Protein AF-A0ABD0WAB3-F1 (afdb_monomer)

Solvent-accessible surface area (backbone atoms only — not comparable to full-atom values): 27263 Å² total; per-residue (Å²): 131,87,79,87,76,81,55,93,83,36,69,63,54,57,57,74,70,40,92,60,93,70,67,65,85,65,74,42,78,85,46,80,66,93,58,43,69,71,56,57,49,30,50,75,72,66,61,38,54,66,67,61,54,32,42,73,76,67,30,37,45,78,53,79,83,66,78,51,44,47,92,47,77,49,38,55,66,33,24,45,71,52,50,21,27,46,46,14,40,73,48,61,72,68,75,76,64,87,73,83,72,82,78,78,86,76,92,79,90,82,87,82,90,82,87,88,83,89,83,83,87,84,88,83,84,88,83,88,81,91,84,82,89,86,88,82,90,81,90,78,93,75,92,73,95,70,85,84,82,79,84,84,79,82,88,68,88,80,77,74,56,35,38,36,36,36,58,52,55,95,40,86,36,81,44,81,42,66,49,43,54,56,91,69,78,56,55,71,81,52,44,87,76,50,56,57,69,59,39,33,48,45,54,28,55,70,40,61,36,59,66,81,44,37,64,88,46,59,66,52,50,30,52,59,49,41,41,50,35,32,32,57,72,53,26,80,77,61,65,51,69,40,53,53,52,17,47,51,50,31,36,42,51,20,52,51,61,73,70,57,61,98,89,61,58,75,66,61,50,53,28,52,53,52,54,60,69,47,33,60,51,84,84,60,63,70,84,64,62,52,65,60,40,25,51,52,30,20,45,50,36,30,42,53,54,48,49,42,42,34,36,74,48,66,48,54,54,54,78,62,60,60,80,50,42,55,48,71,47,39,29,57,38,38,27,54,46,33,70,71,69,48,63,79,66,76,71,44,48,93,49,70,63,58,53,49,49,47,50,51,55,50,53,27,39,54,58,34,63,60,75,72,85,75,93,70,92,75,85,81,80,84,81,85,79,92,76,84,90,84,91,86,83,86,83,89,82,93,80,90,79,82,87,80,81,91,78,79,82,81,75,69,82,69,61,81,78,58,79,77,82,77,80,81,85,80,132

Radius of gyration: 30.46 Å; Cα contacts (8 Å, |Δi|>4): 385; chains: 1; bounding box: 114×68×81 Å

Structure (mmCIF, N/CA/C/O backbone):
data_AF-A0ABD0WAB3-F1
#
_entry.id   AF-A0ABD0WAB3-F1
#
loop_
_atom_site.group_PDB
_atom_site.id
_atom_site.type_symbol
_atom_site.label_atom_id
_atom_site.label_alt_id
_atom_site.label_comp_id
_atom_site.label_asym_id
_atom_site.label_entity_id
_atom_site.label_seq_id
_atom_site.pdbx_PDB_ins_code
_atom_site.Cartn_x
_atom_site.Cartn_y
_atom_site.Cartn_z
_atom_site.occupancy
_atom_site.B_iso_or_equiv
_atom_site.auth_seq_id
_atom_site.auth_comp_id
_atom_site.auth_asym_id
_atom_site.auth_atom_id
_atom_site.pdbx_PDB_model_num
ATOM 1 N N . MET A 1 1 ? 11.200 34.510 16.102 1.00 39.75 1 MET A N 1
ATOM 2 C CA . MET A 1 1 ? 10.426 33.269 16.322 1.00 39.75 1 MET A CA 1
ATOM 3 C C . MET A 1 1 ? 10.556 32.958 17.807 1.00 39.75 1 MET A C 1
ATOM 5 O O . MET A 1 1 ? 11.684 32.958 18.276 1.00 39.75 1 MET A O 1
ATOM 9 N N . LYS A 1 2 ? 9.464 32.863 18.579 1.00 40.75 2 LYS A N 1
ATOM 10 C CA . LYS A 1 2 ? 9.581 32.502 20.004 1.00 40.75 2 LYS A CA 1
ATOM 11 C C . LYS A 1 2 ? 9.895 31.010 20.064 1.00 40.75 2 LYS A C 1
ATOM 13 O O . LYS A 1 2 ? 9.087 30.220 19.585 1.00 40.75 2 LYS A O 1
ATOM 18 N N . GLU A 1 3 ? 11.070 30.654 20.567 1.00 47.28 3 GLU A N 1
ATOM 19 C CA . GLU A 1 3 ? 11.426 29.258 20.802 1.00 47.28 3 GLU A CA 1
ATOM 20 C C . GLU A 1 3 ? 10.430 28.627 21.774 1.00 47.28 3 GLU A C 1
ATOM 22 O O . GLU A 1 3 ? 10.011 29.234 22.762 1.00 47.28 3 GLU A O 1
ATOM 27 N N . TYR A 1 4 ? 10.010 27.407 21.457 1.00 51.66 4 TYR A N 1
ATOM 28 C CA . TYR A 1 4 ? 9.122 26.641 22.313 1.00 51.66 4 TYR A CA 1
ATOM 29 C C . TYR A 1 4 ? 9.923 26.134 23.517 1.00 51.66 4 TYR A C 1
ATOM 31 O O . TYR A 1 4 ? 10.813 25.299 23.371 1.00 51.66 4 TYR A O 1
ATOM 39 N N . HIS A 1 5 ? 9.630 26.650 24.710 1.00 53.34 5 HIS A N 1
ATOM 40 C CA . HIS A 1 5 ? 10.264 26.207 25.949 1.00 53.34 5 HIS A CA 1
ATOM 41 C C . HIS A 1 5 ? 9.345 25.232 26.686 1.00 53.34 5 HIS A C 1
ATOM 43 O O . HIS A 1 5 ? 8.260 25.595 27.142 1.00 53.34 5 HIS A O 1
ATOM 49 N N . LEU A 1 6 ? 9.786 23.978 26.806 1.00 51.62 6 LEU A N 1
ATOM 50 C CA . LEU A 1 6 ? 9.127 22.985 27.650 1.00 51.62 6 LEU A CA 1
ATOM 51 C C . LEU A 1 6 ? 9.297 23.393 29.118 1.00 51.62 6 LEU A C 1
ATOM 53 O O . LEU A 1 6 ? 10.415 23.543 29.604 1.00 51.62 6 LEU A O 1
ATOM 57 N N . THR A 1 7 ? 8.190 23.568 29.838 1.00 55.75 7 THR A N 1
ATOM 58 C CA . THR A 1 7 ? 8.234 23.872 31.271 1.00 55.75 7 THR A CA 1
ATOM 59 C C . THR A 1 7 ? 8.816 22.684 32.060 1.00 55.75 7 THR A C 1
ATOM 61 O O . THR A 1 7 ? 8.493 21.533 31.752 1.00 55.75 7 THR A O 1
ATOM 64 N N . PRO A 1 8 ? 9.627 22.915 33.114 1.00 55.00 8 PRO A N 1
ATOM 65 C CA . PRO A 1 8 ? 10.230 21.846 33.927 1.00 55.00 8 PRO A CA 1
ATOM 66 C C . PRO A 1 8 ? 9.215 20.902 34.595 1.00 55.00 8 PRO A C 1
ATOM 68 O O . PRO A 1 8 ? 9.549 19.779 34.950 1.00 55.00 8 PRO A O 1
ATOM 71 N N . MET A 1 9 ? 7.963 21.349 34.747 1.00 54.09 9 MET A N 1
ATOM 72 C CA . MET A 1 9 ? 6.846 20.572 35.303 1.00 54.09 9 MET A CA 1
ATOM 73 C C . MET A 1 9 ? 6.065 19.774 34.244 1.00 54.09 9 MET A C 1
ATOM 75 O O . MET A 1 9 ? 5.064 19.129 34.558 1.00 54.09 9 MET A O 1
ATOM 79 N N . SER A 1 10 ? 6.477 19.832 32.977 1.00 56.78 10 SER A N 1
ATOM 80 C CA . SER A 1 10 ? 5.820 19.097 31.903 1.00 56.78 10 SER A CA 1
ATOM 81 C C . SER A 1 10 ? 6.055 17.598 32.076 1.00 56.78 10 SER A C 1
ATOM 83 O O . SER A 1 10 ? 7.160 17.099 31.898 1.00 56.78 10 SER A O 1
ATOM 85 N N . ARG A 1 11 ? 4.993 16.838 32.364 1.00 54.28 11 ARG A N 1
ATOM 86 C CA . ARG A 1 11 ? 5.063 15.365 32.410 1.00 54.28 11 ARG A CA 1
ATOM 87 C C . ARG A 1 11 ? 5.548 14.764 31.082 1.00 54.28 11 ARG A C 1
ATOM 89 O O . ARG A 1 11 ? 6.125 13.681 31.085 1.00 54.28 11 ARG A O 1
ATOM 96 N N . LEU A 1 12 ? 5.351 15.480 29.967 1.00 53.72 12 LEU A N 1
ATOM 97 C CA . LEU A 1 12 ? 5.892 15.110 28.658 1.00 53.72 12 LEU A CA 1
ATOM 98 C C . LEU A 1 12 ? 7.419 15.233 28.631 1.00 53.72 12 LEU A C 1
ATOM 100 O O . LEU A 1 12 ? 8.073 14.322 28.139 1.00 53.72 12 LEU A O 1
ATOM 104 N N . SER A 1 13 ? 8.012 16.289 29.204 1.00 56.97 13 SER A N 1
ATOM 105 C CA . SER A 1 13 ? 9.478 16.409 29.237 1.00 56.97 13 SER A CA 1
ATOM 106 C C . SER A 1 13 ? 10.104 15.283 30.059 1.00 56.97 13 SER A C 1
ATOM 108 O O . SER A 1 13 ? 11.085 14.691 29.635 1.00 56.97 13 SER A O 1
ATOM 110 N N . THR A 1 14 ? 9.489 14.888 31.177 1.00 55.75 14 THR A N 1
ATOM 111 C CA . THR A 1 14 ? 9.966 13.747 31.977 1.00 55.75 14 THR A CA 1
ATOM 112 C C . THR A 1 14 ? 9.840 12.412 31.235 1.00 55.75 14 THR A C 1
ATOM 114 O O . THR A 1 14 ? 10.652 11.516 31.453 1.00 55.75 14 THR A O 1
ATOM 117 N N . TRP A 1 15 ? 8.832 12.277 30.367 1.00 56.91 15 TRP A N 1
ATOM 118 C CA . TRP A 1 15 ? 8.622 11.091 29.535 1.00 56.91 15 TRP A CA 1
ATOM 119 C C . TRP A 1 15 ? 9.673 10.972 28.422 1.00 56.91 15 TRP A C 1
ATOM 121 O O . TRP A 1 15 ? 10.232 9.897 28.241 1.00 56.91 15 TRP A O 1
ATOM 131 N N . PHE A 1 16 ? 9.994 12.071 27.729 1.00 58.94 16 PHE A N 1
ATOM 132 C CA . PHE A 1 16 ? 11.005 12.083 26.662 1.00 58.94 16 PHE A CA 1
ATOM 133 C C . PHE A 1 16 ? 12.454 12.108 27.186 1.00 58.94 16 PHE A C 1
ATOM 135 O O . PHE A 1 16 ? 13.345 11.581 26.527 1.00 58.94 16 PHE A O 1
ATOM 142 N N . SER A 1 17 ? 12.706 12.691 28.364 1.00 59.81 17 SER A N 1
ATOM 143 C CA . SER A 1 17 ? 14.061 12.816 28.933 1.00 59.81 17 SER A CA 1
ATOM 144 C C . SER A 1 17 ? 14.511 11.596 29.742 1.00 59.81 17 SER A C 1
ATOM 146 O O . SER A 1 17 ? 15.706 11.391 29.941 1.00 59.81 17 SER A O 1
ATOM 148 N N . GLY A 1 18 ? 13.578 10.782 30.242 1.00 53.41 18 GLY A N 1
ATOM 149 C CA . GLY A 1 18 ? 13.894 9.547 30.950 1.00 53.41 18 GLY A CA 1
ATOM 150 C C . GLY A 1 18 ? 13.865 8.374 29.984 1.00 53.41 18 GLY A C 1
ATOM 151 O O . GLY A 1 18 ? 12.805 7.790 29.804 1.00 53.41 18 GLY A O 1
ATOM 152 N N . GLY A 1 19 ? 15.006 8.002 29.394 1.00 45.22 19 GLY A N 1
ATOM 153 C CA . GLY A 1 19 ? 15.166 6.909 28.413 1.00 45.22 19 GLY A CA 1
ATOM 154 C C . GLY A 1 19 ? 14.763 5.490 28.865 1.00 45.22 19 GLY A C 1
ATOM 155 O O . GLY A 1 19 ? 15.193 4.505 28.277 1.00 45.22 19 GLY A O 1
ATOM 156 N N . SER A 1 20 ? 13.948 5.352 29.906 1.00 46.41 20 SER A N 1
ATOM 157 C CA . SER A 1 20 ? 13.238 4.129 30.251 1.00 46.41 20 SER A CA 1
ATOM 158 C C . SER A 1 20 ? 11.761 4.335 29.973 1.00 46.41 20 SER A C 1
ATOM 160 O O . SER A 1 20 ? 11.128 5.154 30.632 1.00 46.41 20 SER A O 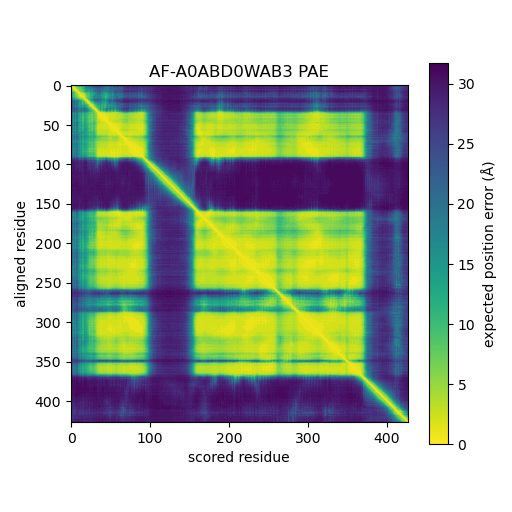1
ATOM 162 N N . SER A 1 21 ? 11.238 3.549 29.029 1.00 48.34 21 SER A N 1
ATOM 163 C CA . SER A 1 21 ? 9.826 3.209 28.816 1.00 48.34 21 SER A CA 1
ATOM 164 C C . SER A 1 21 ? 9.043 3.171 30.140 1.00 48.34 21 SER A C 1
ATOM 166 O O . SER A 1 21 ? 8.845 2.118 30.753 1.00 48.34 21 SER A O 1
ATOM 168 N N . ARG A 1 22 ? 8.598 4.334 30.619 1.00 51.31 22 ARG A N 1
ATOM 169 C CA . ARG A 1 22 ? 7.705 4.419 31.763 1.00 51.31 22 ARG A CA 1
ATOM 170 C C . ARG A 1 22 ? 6.330 4.122 31.226 1.00 51.31 22 ARG A C 1
ATOM 172 O O . ARG A 1 22 ? 5.796 4.853 30.395 1.00 51.31 22 ARG A O 1
ATOM 179 N N . SER A 1 23 ? 5.791 3.009 31.698 1.00 51.75 23 SER A N 1
ATOM 180 C CA . SER A 1 23 ? 4.410 2.658 31.466 1.00 51.75 23 SER A CA 1
ATOM 181 C C . SER A 1 23 ? 3.502 3.878 31.697 1.00 51.75 23 SER A C 1
ATOM 183 O O . SER A 1 23 ? 3.579 4.460 32.777 1.00 51.75 23 SER A O 1
ATOM 185 N N . PRO A 1 24 ? 2.616 4.267 30.759 1.00 53.22 24 PRO A N 1
ATOM 186 C CA . PRO A 1 24 ? 1.494 5.175 30.985 1.00 53.22 24 PRO A CA 1
ATOM 187 C C . PRO A 1 24 ? 0.574 4.805 32.154 1.00 53.22 24 PRO A C 1
ATOM 189 O O . PRO A 1 24 ? -0.344 5.577 32.438 1.00 53.22 24 PRO A O 1
ATOM 192 N N . ARG A 1 25 ? 0.817 3.700 32.882 1.00 47.75 25 ARG A N 1
ATOM 193 C CA . ARG A 1 25 ? 0.264 3.458 34.222 1.00 47.75 25 ARG A CA 1
ATOM 194 C C . ARG A 1 25 ? 0.645 4.615 35.154 1.00 47.75 25 ARG A C 1
ATOM 196 O O . ARG A 1 25 ? 1.705 4.625 35.767 1.00 47.75 25 ARG A O 1
ATOM 203 N N . GLY A 1 26 ? -0.239 5.607 35.223 1.00 50.16 26 GLY A N 1
ATOM 204 C CA . GLY A 1 26 ? -0.082 6.841 36.000 1.00 50.16 26 GLY A CA 1
ATOM 205 C C . GLY A 1 26 ? -0.301 8.126 35.194 1.00 50.16 26 GLY A C 1
ATOM 206 O O . GLY A 1 26 ? -0.570 9.169 35.780 1.00 50.16 26 GLY A O 1
ATOM 207 N N . LEU A 1 27 ? -0.255 8.071 33.858 1.00 51.38 27 LEU A N 1
ATOM 208 C CA . LEU A 1 27 ? -0.611 9.216 33.010 1.00 51.38 27 LEU A CA 1
ATOM 209 C C . LEU A 1 27 ? -2.133 9.432 32.991 1.00 51.38 27 LEU A C 1
ATOM 211 O O . LEU A 1 27 ? -2.588 10.570 32.949 1.00 51.38 27 LEU A O 1
ATOM 215 N N . TRP A 1 28 ? -2.907 8.345 33.091 1.00 51.22 28 TRP A N 1
ATOM 216 C CA . TRP A 1 28 ? -4.378 8.363 33.057 1.00 51.22 28 TRP A CA 1
ATOM 217 C C . TRP A 1 28 ? -5.035 8.138 34.425 1.00 51.22 28 TRP A C 1
ATOM 219 O O . TRP A 1 28 ? -6.257 8.095 34.515 1.00 51.22 28 TRP A O 1
ATOM 229 N N . SER A 1 29 ? -4.261 8.020 35.513 1.00 49.25 29 SER A N 1
ATOM 230 C CA . SER A 1 29 ? -4.835 7.868 36.863 1.00 49.25 29 SER A CA 1
ATOM 231 C C . SER A 1 29 ? -5.620 9.105 37.315 1.00 49.25 29 SER A C 1
ATOM 233 O O . SER A 1 29 ? -6.438 9.016 38.222 1.00 49.25 29 SER A O 1
ATOM 235 N N . THR A 1 30 ? -5.383 10.254 36.676 1.00 46.81 30 THR A N 1
ATOM 236 C CA . THR A 1 30 ? -6.074 11.525 36.938 1.00 46.81 30 THR A CA 1
ATOM 237 C C . THR A 1 30 ? -7.038 11.941 35.826 1.00 46.81 30 THR A C 1
ATOM 239 O O . THR A 1 30 ? -7.727 12.946 35.968 1.00 46.81 30 THR A O 1
ATOM 242 N N . THR A 1 31 ? -7.085 11.215 34.706 1.00 48.91 31 THR A N 1
ATOM 243 C CA . THR A 1 31 ? -7.930 11.558 33.553 1.00 48.91 31 THR A CA 1
ATOM 244 C C . THR A 1 31 ? -8.255 10.267 32.802 1.00 48.91 31 THR A C 1
ATOM 246 O O . THR A 1 31 ? -7.350 9.702 32.188 1.00 48.91 31 THR A O 1
ATOM 249 N N . PRO A 1 32 ? -9.491 9.742 32.867 1.00 54.12 32 PRO A N 1
ATOM 250 C CA . PRO A 1 32 ? -9.831 8.518 32.145 1.00 54.12 32 PRO A CA 1
ATOM 251 C C . PRO A 1 32 ? -9.597 8.714 30.632 1.00 54.12 32 PRO A C 1
ATOM 253 O O . PRO A 1 32 ? -10.238 9.573 30.032 1.00 54.12 32 PRO A O 1
ATOM 256 N N . CYS A 1 33 ? -8.671 7.945 30.021 1.00 56.41 33 CYS A N 1
ATOM 257 C CA . CYS A 1 33 ? -8.525 7.862 28.552 1.00 56.41 33 CYS A CA 1
ATOM 258 C C . CYS A 1 33 ? -9.867 7.290 28.048 1.00 56.41 33 CYS A C 1
ATOM 260 O O . CYS A 1 33 ? -10.210 6.174 28.444 1.00 56.41 33 CYS A O 1
ATOM 262 N N . PRO A 1 34 ? -10.653 8.000 27.216 1.00 70.00 34 PRO A N 1
ATOM 263 C CA . PRO A 1 34 ? -11.886 7.443 26.651 1.00 70.00 34 PRO A CA 1
ATOM 264 C C . PRO A 1 34 ? -11.604 6.325 25.630 1.00 70.00 34 PRO A C 1
ATOM 266 O O . PRO A 1 34 ? -12.530 5.686 25.132 1.00 70.00 34 PRO A O 1
ATOM 269 N N . LEU A 1 35 ? -10.328 6.094 25.306 1.00 80.50 35 LEU A N 1
ATOM 270 C CA . LEU A 1 35 ? -9.854 5.112 24.344 1.00 80.50 35 LEU A CA 1
ATOM 271 C C . LEU A 1 35 ? -9.344 3.839 25.051 1.00 80.50 35 LEU A C 1
ATOM 273 O O . LEU A 1 35 ? -8.857 3.917 26.181 1.00 80.50 35 LEU A O 1
ATOM 277 N N . PRO A 1 36 ? -9.414 2.663 24.397 1.00 85.88 36 PRO A N 1
ATOM 278 C CA . PRO A 1 36 ? -8.883 1.419 24.949 1.00 85.88 36 PRO A CA 1
ATOM 279 C C . PRO A 1 36 ? -7.392 1.518 25.290 1.00 85.88 36 PRO A C 1
ATOM 281 O O . PRO A 1 36 ? -6.618 2.104 24.532 1.00 85.88 36 PRO A O 1
ATOM 284 N N . GLU A 1 37 ? -6.974 0.873 26.385 1.00 84.25 37 GLU A N 1
ATOM 285 C CA . GLU A 1 37 ? -5.595 0.948 26.890 1.00 84.25 37 GLU A CA 1
ATOM 286 C C . GLU A 1 37 ? -4.562 0.620 25.800 1.00 84.25 37 GLU A C 1
ATOM 288 O O . GLU A 1 37 ? -3.629 1.393 25.588 1.00 84.25 37 GLU A O 1
ATOM 293 N N . TRP A 1 38 ? -4.761 -0.470 25.049 1.00 88.69 38 TRP A N 1
ATOM 294 C CA . TRP A 1 38 ? -3.846 -0.892 23.981 1.00 88.69 38 TRP A CA 1
ATOM 295 C C . TRP A 1 38 ? -3.633 0.189 22.907 1.00 88.69 38 TRP A C 1
ATOM 297 O O . TRP A 1 38 ? -2.536 0.308 22.364 1.00 88.69 38 TRP A O 1
ATOM 307 N N . LEU A 1 39 ? -4.664 0.987 22.618 1.00 87.62 39 LEU A N 1
ATOM 308 C CA . LEU A 1 39 ? -4.636 2.016 21.585 1.00 87.62 39 LEU A CA 1
ATOM 309 C C . LEU A 1 39 ? -3.889 3.257 22.079 1.00 87.62 39 LEU A C 1
ATOM 311 O O . LEU A 1 39 ? -3.031 3.785 21.371 1.00 87.62 39 LEU A O 1
ATOM 315 N N . CYS A 1 40 ? -4.150 3.679 23.320 1.00 84.38 40 CYS A N 1
ATOM 316 C CA . CYS A 1 40 ? -3.392 4.763 23.939 1.00 84.38 40 CYS A CA 1
ATOM 317 C C . CYS A 1 40 ? -1.891 4.347 24.079 1.00 84.38 40 CYS A C 1
ATOM 319 O O . CYS A 1 40 ? -1.004 5.171 23.864 1.00 84.38 40 CYS A O 1
ATOM 321 N N . TRP A 1 41 ? -1.573 3.067 24.345 1.00 84.00 41 TRP A N 1
ATOM 322 C CA . TRP A 1 41 ? -0.191 2.547 24.321 1.00 84.00 41 TRP A CA 1
ATOM 323 C C . TRP A 1 41 ? 0.458 2.594 22.937 1.00 84.00 41 TRP A C 1
ATOM 325 O O . TRP A 1 41 ? 1.586 3.068 22.819 1.00 84.00 41 TRP A O 1
ATOM 335 N N . ALA A 1 42 ? -0.243 2.124 21.902 1.00 87.81 42 ALA A N 1
ATOM 336 C CA . ALA A 1 42 ? 0.263 2.127 20.530 1.00 87.81 42 ALA A CA 1
ATOM 337 C C . ALA A 1 42 ? 0.520 3.553 20.012 1.00 87.81 42 ALA A C 1
ATOM 339 O O . ALA A 1 42 ? 1.491 3.785 19.295 1.00 87.81 42 ALA A O 1
ATOM 340 N N . ALA A 1 43 ? -0.311 4.521 20.414 1.00 85.19 43 ALA A N 1
ATOM 341 C CA . ALA A 1 43 ? -0.083 5.938 20.139 1.00 85.19 43 ALA A CA 1
ATOM 342 C C . ALA A 1 43 ? 1.206 6.450 20.797 1.00 85.19 43 ALA A C 1
ATOM 344 O O . ALA A 1 43 ? 2.043 7.061 20.137 1.00 85.19 43 ALA A O 1
ATOM 345 N N . LEU A 1 44 ? 1.375 6.189 22.097 1.00 82.00 44 LEU A N 1
ATOM 346 C CA . LEU A 1 44 ? 2.511 6.693 22.871 1.00 82.00 44 LEU A CA 1
ATOM 347 C C . LEU A 1 44 ? 3.844 6.064 22.454 1.00 82.00 44 LEU A C 1
ATOM 349 O O . LEU A 1 44 ? 4.873 6.723 22.540 1.00 82.00 44 LEU A O 1
ATOM 353 N N . SER A 1 45 ? 3.847 4.815 21.990 1.00 83.38 45 SER A N 1
ATOM 354 C CA . SER A 1 45 ? 5.058 4.160 21.484 1.00 83.38 45 SER A CA 1
ATOM 355 C C . SER A 1 45 ? 5.412 4.539 20.042 1.00 83.38 45 SER A C 1
ATOM 357 O O . SER A 1 45 ? 6.422 4.064 19.528 1.00 83.38 45 SER A O 1
ATOM 359 N N . GLY A 1 46 ? 4.593 5.356 19.369 1.00 84.62 46 GLY A N 1
ATOM 360 C CA . GLY A 1 46 ? 4.761 5.671 17.948 1.00 84.62 46 GLY A CA 1
ATOM 361 C C . GLY A 1 46 ? 4.432 4.505 17.008 1.00 84.62 46 GLY A C 1
ATOM 362 O O . GLY A 1 46 ? 4.744 4.573 15.824 1.00 84.62 46 GLY A O 1
ATOM 363 N N . ALA A 1 47 ? 3.791 3.444 17.510 1.00 86.44 47 ALA A N 1
ATOM 364 C CA . ALA A 1 47 ? 3.417 2.256 16.738 1.00 86.44 47 ALA A CA 1
ATOM 365 C C . ALA A 1 47 ? 2.080 2.403 15.982 1.00 86.44 47 ALA A C 1
ATOM 367 O O . ALA A 1 47 ? 1.616 1.451 15.353 1.00 86.44 47 ALA A O 1
ATOM 368 N N . MET A 1 48 ? 1.430 3.567 16.064 1.00 90.75 48 MET A N 1
ATOM 369 C CA . MET A 1 48 ? 0.136 3.831 15.439 1.00 90.75 48 MET A CA 1
ATOM 370 C C . MET A 1 48 ? 0.129 5.164 14.693 1.00 90.75 48 MET A C 1
ATOM 372 O O . MET A 1 48 ? 0.563 6.189 15.219 1.00 90.75 48 MET A O 1
ATOM 376 N N . ALA A 1 49 ? -0.420 5.158 13.478 1.00 91.56 49 ALA A N 1
ATOM 377 C CA . ALA A 1 49 ? -0.548 6.350 12.655 1.00 91.56 49 ALA A CA 1
ATOM 378 C C . ALA A 1 49 ? -1.420 7.434 13.325 1.00 91.56 49 ALA A C 1
ATOM 380 O O . ALA A 1 49 ? -2.523 7.120 13.791 1.00 91.56 49 ALA A O 1
ATOM 381 N N . PRO A 1 50 ? -1.011 8.720 13.268 1.00 90.06 50 PRO A N 1
ATOM 382 C CA . PRO A 1 50 ? -1.797 9.847 13.783 1.00 90.06 50 PRO A CA 1
ATOM 383 C C . PRO A 1 50 ? -3.230 9.910 13.239 1.00 90.06 50 PRO A C 1
ATOM 385 O O . PRO A 1 50 ? -4.145 10.251 13.982 1.00 90.06 50 PRO A O 1
ATOM 388 N N . LEU A 1 51 ? -3.438 9.459 11.991 1.00 93.19 51 LEU A N 1
ATOM 389 C CA . LEU A 1 51 ? -4.754 9.309 11.358 1.00 93.19 51 LEU A CA 1
ATOM 390 C C . LEU A 1 51 ? -5.779 8.639 12.289 1.00 93.19 51 LEU A C 1
ATOM 392 O O . LEU A 1 51 ? -6.936 9.047 12.325 1.00 93.19 51 LEU A O 1
ATOM 396 N N . VAL A 1 52 ? -5.377 7.601 13.031 1.00 92.19 52 VAL A N 1
ATOM 397 C CA . VAL A 1 52 ? -6.290 6.865 13.916 1.00 92.19 52 VAL A CA 1
ATOM 398 C C . VAL A 1 52 ? -6.828 7.770 15.025 1.00 92.19 52 VAL A C 1
ATOM 400 O O . VAL A 1 52 ? -8.031 7.778 15.282 1.00 92.19 52 VAL A O 1
ATOM 403 N N . LEU A 1 53 ? -5.954 8.562 15.647 1.00 89.75 53 LEU A N 1
ATOM 404 C CA . LEU A 1 53 ? -6.334 9.500 16.702 1.00 89.75 53 LEU A CA 1
ATOM 405 C C . LEU A 1 53 ? -7.144 10.670 16.141 1.00 89.75 53 LEU A C 1
ATOM 407 O O . LEU A 1 53 ? -8.150 11.050 16.733 1.00 89.75 53 LEU A O 1
ATOM 411 N N . ASP A 1 54 ? -6.762 11.189 14.974 1.00 91.00 54 ASP A N 1
ATOM 412 C CA . ASP A 1 54 ? -7.475 12.282 14.310 1.00 91.00 54 ASP A CA 1
ATOM 413 C C . ASP A 1 54 ? -8.935 11.908 13.998 1.00 91.00 54 ASP A C 1
ATOM 415 O O . ASP A 1 54 ? -9.856 12.706 14.195 1.00 91.00 54 ASP A O 1
ATOM 419 N N . VAL A 1 55 ? -9.174 10.663 13.575 1.00 92.38 55 VAL A N 1
ATOM 420 C CA . VAL A 1 55 ? -10.527 10.148 13.322 1.00 92.38 55 VAL A CA 1
ATOM 421 C C . VAL A 1 55 ? -11.310 9.958 14.618 1.00 92.38 55 VAL A C 1
ATOM 423 O O . VAL A 1 55 ? -12.477 10.348 14.670 1.00 92.38 55 VAL A O 1
ATOM 426 N N . LEU A 1 56 ? -10.700 9.354 15.642 1.00 88.94 56 LEU A N 1
ATOM 427 C CA . LEU A 1 56 ? -11.375 9.058 16.909 1.00 88.94 56 LEU A CA 1
ATOM 428 C C . LEU A 1 56 ? -11.754 10.329 17.678 1.00 88.94 56 LEU A C 1
ATOM 430 O O . LEU A 1 56 ? -12.868 10.408 18.192 1.00 88.94 56 LEU A O 1
ATOM 434 N N . GLU A 1 57 ? -10.851 11.308 17.725 1.00 86.06 57 GLU A N 1
ATOM 435 C CA . GLU A 1 57 ? -11.016 12.531 18.515 1.00 86.06 57 GLU A CA 1
ATOM 436 C C . GLU A 1 57 ? -11.737 13.628 17.726 1.00 86.06 57 GLU A C 1
ATOM 438 O O . GLU A 1 57 ? -12.724 14.204 18.180 1.00 86.06 57 GLU A O 1
ATOM 443 N N . HIS A 1 58 ? -11.271 13.910 16.508 1.00 87.81 58 HIS A N 1
ATOM 444 C CA . HIS A 1 58 ? -11.721 15.080 15.753 1.00 87.81 58 HIS A CA 1
ATOM 445 C C . HIS A 1 58 ? -12.710 14.736 14.642 1.00 87.81 58 HIS A C 1
ATOM 447 O O . HIS A 1 58 ? -13.339 15.643 14.092 1.00 87.81 58 HIS A O 1
ATOM 453 N N . ARG A 1 59 ? -12.816 13.453 14.264 1.00 91.44 59 ARG A N 1
ATOM 454 C CA . ARG A 1 59 ? -13.504 12.997 13.043 1.00 91.44 59 ARG A CA 1
ATOM 455 C C . ARG A 1 59 ? -13.079 13.815 11.822 1.00 91.44 59 ARG A C 1
ATOM 457 O O . ARG A 1 59 ? -13.897 14.133 10.960 1.00 91.44 59 ARG A O 1
ATOM 464 N N . ARG A 1 60 ? -11.797 14.182 11.768 1.00 93.44 60 ARG A N 1
ATOM 465 C CA . ARG A 1 60 ? -11.193 15.011 10.722 1.00 93.44 60 ARG A CA 1
ATOM 466 C C . ARG A 1 60 ? -9.907 14.369 10.255 1.00 93.44 60 ARG A C 1
ATOM 468 O O . ARG A 1 60 ? -9.153 13.876 11.075 1.00 93.44 60 ARG A O 1
ATOM 475 N N . VAL A 1 61 ? -9.645 14.398 8.957 1.00 95.75 61 VAL A N 1
ATOM 476 C CA . VAL A 1 61 ? -8.411 13.862 8.376 1.00 95.75 61 VAL A CA 1
ATOM 477 C C . VAL A 1 61 ? -7.879 14.829 7.336 1.00 95.75 61 VAL A C 1
ATOM 479 O O . VAL A 1 61 ? -8.622 15.262 6.459 1.00 95.75 61 VAL A O 1
ATOM 482 N N . MET A 1 62 ? -6.585 15.141 7.405 1.00 95.19 62 MET A N 1
ATOM 483 C CA . MET A 1 62 ? -5.890 15.884 6.358 1.00 95.19 62 MET A CA 1
ATOM 484 C C . MET A 1 62 ? -5.113 14.919 5.462 1.00 95.19 62 MET A C 1
ATOM 486 O O . MET A 1 62 ? -4.172 14.258 5.895 1.00 95.19 62 MET A O 1
ATOM 490 N N . LEU A 1 63 ? -5.520 14.840 4.199 1.00 95.56 63 LEU A N 1
ATOM 491 C CA . LEU A 1 63 ? -4.903 13.996 3.190 1.00 95.56 63 LEU A CA 1
ATOM 492 C C . LEU A 1 63 ? -3.805 14.792 2.487 1.00 95.56 63 LEU A C 1
ATOM 494 O O . LEU A 1 63 ? -4.069 15.610 1.607 1.00 95.56 63 LEU A O 1
ATOM 498 N N . LEU A 1 64 ? -2.558 14.573 2.912 1.00 91.31 64 LEU A N 1
ATOM 499 C CA . LEU A 1 64 ? -1.402 15.277 2.360 1.00 91.31 64 LEU A CA 1
ATOM 500 C C . LEU A 1 64 ? -1.211 14.908 0.877 1.00 91.31 64 LEU A C 1
ATOM 502 O O . LEU A 1 64 ? -1.038 13.717 0.571 1.00 91.31 64 LEU A O 1
ATOM 506 N N . PRO A 1 65 ? -1.225 15.896 -0.041 1.00 84.94 65 PRO A N 1
ATOM 507 C CA . PRO A 1 65 ? -0.946 15.664 -1.452 1.00 84.94 65 PRO A CA 1
ATOM 508 C C . PRO A 1 65 ? 0.430 15.033 -1.653 1.00 84.94 65 PRO A C 1
ATOM 510 O O . PRO A 1 65 ? 1.407 15.426 -1.016 1.00 84.94 65 PRO A O 1
ATOM 513 N N . GLN A 1 66 ? 0.502 14.061 -2.556 1.00 84.62 66 GLN A N 1
ATOM 514 C CA . GLN A 1 66 ? 1.762 13.430 -2.949 1.00 84.62 66 GLN A CA 1
ATOM 515 C C . GLN A 1 66 ? 2.376 14.173 -4.147 1.00 84.62 66 GLN A C 1
ATOM 517 O O . GLN A 1 66 ? 1.799 15.127 -4.670 1.00 84.62 66 GLN A O 1
ATOM 522 N N . VAL A 1 67 ? 3.544 13.732 -4.626 1.00 87.31 67 VAL A N 1
ATOM 523 C CA . VAL A 1 67 ? 4.087 14.214 -5.908 1.00 87.31 67 VAL A CA 1
ATOM 524 C C . VAL A 1 67 ? 3.232 13.646 -7.041 1.00 87.31 67 VAL A C 1
ATOM 526 O O . VAL A 1 67 ? 3.453 12.535 -7.516 1.00 87.31 67 VAL A O 1
ATOM 529 N N . GLU A 1 68 ? 2.214 14.400 -7.448 1.00 91.56 68 GLU A N 1
ATOM 530 C CA . GLU A 1 68 ? 1.154 13.915 -8.327 1.00 91.56 68 GLU A CA 1
ATOM 531 C C . GLU A 1 68 ? 0.685 14.962 -9.350 1.00 91.56 68 GLU A C 1
ATOM 533 O O . GLU A 1 68 ? 0.913 16.163 -9.207 1.00 91.56 68 GLU A O 1
ATOM 538 N N . ASN A 1 69 ? -0.011 14.516 -10.400 1.00 92.88 69 ASN A N 1
ATOM 539 C CA . ASN A 1 69 ? -0.605 15.419 -11.384 1.00 92.88 69 ASN A CA 1
ATOM 540 C C . ASN A 1 69 ? -1.889 16.059 -10.833 1.00 92.88 69 ASN A C 1
ATOM 542 O O . ASN A 1 69 ? -2.952 15.437 -10.833 1.00 92.88 69 ASN A O 1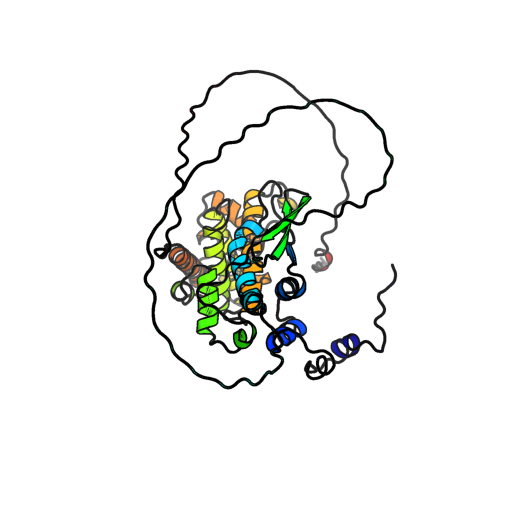
ATOM 546 N N . SER A 1 70 ? -1.811 17.332 -10.439 1.00 92.25 70 SER A N 1
ATOM 547 C CA . SER A 1 70 ? -2.944 18.072 -9.869 1.00 92.25 70 SER A CA 1
ATOM 548 C C . SER A 1 70 ? -4.134 18.247 -10.819 1.00 92.25 70 SER A C 1
ATOM 550 O O . SER A 1 70 ? -5.237 18.533 -10.365 1.00 92.25 70 SER A O 1
ATOM 552 N N . ARG A 1 71 ? -3.958 18.038 -12.131 1.00 93.44 71 ARG A N 1
ATOM 553 C CA . ARG A 1 71 ? -5.061 18.081 -13.111 1.00 93.44 71 ARG A CA 1
ATOM 554 C C . ARG A 1 71 ? -5.958 16.844 -13.057 1.00 93.44 71 ARG A C 1
ATOM 556 O O . ARG A 1 71 ? -7.042 16.861 -13.633 1.00 93.44 71 ARG A O 1
ATOM 563 N N . LEU A 1 72 ? -5.496 15.776 -12.414 1.00 94.00 72 LEU A N 1
ATOM 564 C CA . LEU A 1 72 ? -6.261 14.558 -12.179 1.00 94.00 72 LEU A CA 1
ATOM 565 C C . LEU A 1 72 ? -6.864 14.580 -10.762 1.00 94.00 72 LEU A C 1
ATOM 567 O O . LEU A 1 72 ? -6.380 15.336 -9.904 1.00 94.00 72 LEU A O 1
ATOM 571 N N . PRO A 1 73 ? -7.912 13.769 -10.499 1.00 94.62 73 PRO A N 1
ATOM 572 C CA . PRO A 1 73 ? -8.442 13.578 -9.148 1.00 94.62 73 PRO A CA 1
ATOM 573 C C . PRO A 1 73 ? -7.334 13.244 -8.146 1.00 94.62 73 PRO A C 1
ATOM 575 O O . PRO A 1 73 ? -6.292 12.725 -8.540 1.00 94.62 73 PRO A O 1
ATOM 578 N N . SER A 1 74 ? -7.542 13.556 -6.866 1.00 95.94 74 SER A N 1
ATOM 579 C CA . SER A 1 74 ? -6.564 13.254 -5.814 1.00 95.94 74 SER A CA 1
ATOM 580 C C . SER A 1 74 ? -6.138 11.789 -5.842 1.00 95.94 74 SER A C 1
ATOM 582 O O . SER A 1 74 ? -6.968 10.890 -6.004 1.00 95.94 74 SER A O 1
ATOM 584 N N . SER A 1 75 ? -4.848 11.528 -5.643 1.00 96.88 75 SER A N 1
ATOM 585 C CA . SER A 1 75 ? -4.332 10.169 -5.528 1.00 96.88 75 SER A CA 1
ATOM 586 C C . SER A 1 75 ? -4.980 9.397 -4.386 1.00 96.88 75 SER A C 1
ATOM 588 O O . SER A 1 75 ? -5.183 8.185 -4.497 1.00 96.88 75 SER A O 1
ATOM 590 N N . HIS A 1 76 ? -5.434 10.097 -3.345 1.00 96.88 76 HIS A N 1
ATOM 591 C CA . HIS A 1 76 ? -6.196 9.507 -2.250 1.00 96.88 76 HIS A CA 1
ATOM 592 C C . HIS A 1 76 ? -7.560 8.957 -2.680 1.00 96.88 76 HIS A C 1
ATOM 594 O O . HIS A 1 76 ? -8.086 8.081 -1.994 1.00 96.88 76 HIS A O 1
ATOM 600 N N . CYS A 1 77 ? -8.125 9.351 -3.827 1.00 96.06 77 CYS A N 1
ATOM 601 C CA . CYS A 1 77 ? -9.346 8.725 -4.353 1.00 96.06 77 CYS A CA 1
ATOM 602 C C . CYS A 1 77 ? -9.167 7.215 -4.594 1.00 96.06 77 CYS A C 1
ATOM 604 O O . CYS A 1 77 ? -10.118 6.451 -4.453 1.00 96.06 77 CYS A O 1
ATOM 606 N N . SER A 1 78 ? -7.947 6.763 -4.908 1.00 96.62 78 SER A N 1
ATOM 607 C CA . SER A 1 78 ? -7.654 5.337 -5.105 1.00 96.62 78 SER A CA 1
ATOM 608 C C . SER A 1 78 ? -7.711 4.515 -3.811 1.00 96.62 78 SER A C 1
ATOM 610 O O . SER A 1 78 ? -7.885 3.303 -3.866 1.00 96.62 78 SER A O 1
ATOM 612 N N . ALA A 1 79 ? -7.616 5.159 -2.643 1.00 97.31 79 ALA A N 1
ATOM 613 C CA . ALA A 1 79 ? -7.605 4.516 -1.329 1.00 97.31 79 ALA A CA 1
ATOM 614 C C . ALA A 1 79 ? -8.913 4.704 -0.535 1.00 97.31 79 ALA A C 1
ATOM 616 O O . ALA A 1 79 ? -8.986 4.332 0.637 1.00 97.31 79 ALA A O 1
ATOM 617 N N . THR A 1 80 ? -9.959 5.262 -1.160 1.00 97.06 80 THR A N 1
ATOM 618 C CA . THR A 1 80 ? -11.232 5.581 -0.494 1.00 97.06 80 THR A CA 1
ATOM 619 C C . THR A 1 80 ? -11.851 4.376 0.210 1.00 97.06 80 THR A C 1
ATOM 621 O O . THR A 1 80 ? -12.237 4.499 1.366 1.00 97.06 80 THR A O 1
ATOM 624 N N . ALA A 1 81 ? -11.909 3.201 -0.425 1.00 97.19 81 ALA A N 1
ATOM 625 C CA . ALA A 1 81 ? -12.527 2.025 0.197 1.00 97.19 81 ALA A CA 1
ATOM 626 C C . ALA A 1 81 ? -11.789 1.570 1.472 1.00 97.19 81 ALA A C 1
ATOM 628 O O . ALA A 1 81 ? -12.430 1.180 2.446 1.00 97.19 81 ALA A O 1
ATOM 629 N N . VAL A 1 82 ? -10.455 1.686 1.500 1.00 98.12 82 VAL A N 1
ATOM 630 C CA . VAL A 1 82 ? -9.651 1.356 2.688 1.00 98.12 82 VAL A CA 1
ATOM 631 C C . VAL A 1 82 ? -9.907 2.363 3.806 1.00 98.12 82 VAL A C 1
ATOM 633 O O . VAL A 1 82 ? -10.090 1.955 4.949 1.00 98.12 82 VAL A O 1
ATOM 636 N N . ARG A 1 83 ? -9.987 3.665 3.492 1.00 97.62 83 ARG A N 1
ATOM 637 C CA . ARG A 1 83 ? -10.329 4.692 4.493 1.00 97.62 83 ARG A CA 1
ATOM 638 C C . ARG A 1 83 ? -11.730 4.499 5.053 1.00 97.62 83 ARG A C 1
ATOM 640 O O . ARG A 1 83 ? -11.896 4.530 6.264 1.00 97.62 83 ARG A O 1
ATOM 647 N N . GLN A 1 84 ? -12.715 4.208 4.202 1.00 97.00 84 GLN A N 1
ATOM 648 C CA . GLN A 1 84 ? -14.074 3.894 4.649 1.00 97.00 84 GLN A CA 1
ATOM 649 C C . GLN A 1 84 ? -14.093 2.705 5.619 1.00 97.00 84 GLN A C 1
ATOM 651 O O . GLN A 1 84 ? -14.765 2.785 6.647 1.00 97.00 84 GLN A O 1
ATOM 656 N N . ALA A 1 85 ? -13.335 1.644 5.326 1.00 97.00 85 ALA A N 1
ATOM 657 C CA . ALA A 1 85 ? -13.187 0.494 6.215 1.00 97.00 85 ALA A CA 1
ATOM 658 C C . ALA A 1 85 ? -12.497 0.853 7.535 1.00 97.00 85 ALA A C 1
ATOM 660 O O . ALA A 1 85 ? -13.001 0.503 8.600 1.00 97.00 85 ALA A O 1
ATOM 661 N N . LEU A 1 86 ? -11.390 1.596 7.473 1.00 96.88 86 LEU A N 1
ATOM 662 C CA . LEU A 1 86 ? -10.651 2.066 8.643 1.00 96.88 86 LEU A CA 1
ATOM 663 C C . LEU A 1 86 ? -11.552 2.908 9.556 1.00 96.88 86 LEU A C 1
ATOM 665 O O . LEU A 1 86 ? -11.659 2.622 10.745 1.00 96.88 86 LEU A O 1
ATOM 669 N N . TYR A 1 87 ? -12.268 3.889 9.003 1.00 96.25 87 TYR A N 1
ATOM 670 C CA . TYR A 1 87 ? -13.225 4.702 9.758 1.00 96.25 87 TYR A CA 1
ATOM 671 C C . TYR A 1 87 ? -14.371 3.853 10.305 1.00 96.25 87 TYR A C 1
ATOM 673 O O . TYR A 1 87 ? -14.817 4.077 11.426 1.00 96.25 87 TYR A O 1
ATOM 681 N N . GLY A 1 88 ? -14.823 2.857 9.538 1.00 94.56 88 GLY A N 1
ATOM 682 C CA . GLY A 1 88 ? -15.867 1.927 9.955 1.00 94.56 88 GLY A CA 1
ATOM 683 C C . GLY A 1 88 ? -15.462 1.130 11.191 1.00 94.56 88 GLY A C 1
ATOM 684 O O . GLY A 1 88 ? -16.250 1.028 12.122 1.00 94.56 88 GLY A O 1
ATOM 685 N N . ILE A 1 89 ? -14.221 0.637 11.243 1.00 94.19 89 ILE A N 1
ATOM 686 C CA . ILE A 1 89 ? -13.677 -0.061 12.419 1.00 94.19 89 ILE A CA 1
ATOM 687 C C . ILE A 1 89 ? -13.594 0.887 13.624 1.00 94.19 89 ILE A C 1
ATOM 689 O O . ILE A 1 89 ? -13.996 0.521 14.726 1.00 94.19 89 ILE A O 1
ATOM 693 N N . LEU A 1 90 ? -13.099 2.113 13.424 1.00 92.69 90 LEU A N 1
ATOM 694 C CA . LEU A 1 90 ? -12.911 3.081 14.511 1.00 92.69 90 LEU A CA 1
ATOM 695 C C . LEU A 1 90 ? -14.228 3.573 15.119 1.00 92.69 90 LEU A C 1
ATOM 697 O O . LEU A 1 90 ? -14.297 3.824 16.321 1.00 92.69 90 LEU A O 1
ATOM 701 N N . LEU A 1 91 ? -15.268 3.719 14.297 1.00 90.12 91 LEU A N 1
ATOM 702 C CA . LEU A 1 91 ? -16.512 4.387 14.682 1.00 90.12 91 LEU A CA 1
ATOM 703 C C . LEU A 1 91 ? -17.681 3.422 14.933 1.00 90.12 91 LEU A C 1
ATOM 705 O O . LEU A 1 91 ? -18.713 3.868 15.431 1.00 90.12 91 LEU A O 1
ATOM 709 N N . ALA A 1 92 ? -17.514 2.115 14.687 1.00 81.50 92 ALA A N 1
ATOM 710 C CA . ALA A 1 92 ? -18.557 1.094 14.865 1.00 81.50 92 ALA A CA 1
ATOM 711 C C . ALA A 1 92 ? -19.218 1.093 16.260 1.00 81.50 92 ALA A C 1
ATOM 713 O O . ALA A 1 92 ? -20.404 0.808 16.381 1.00 81.50 92 ALA A O 1
ATOM 714 N N . ASN A 1 93 ? -18.479 1.437 17.320 1.00 61.53 93 ASN A N 1
ATOM 715 C CA . ASN A 1 93 ? -18.996 1.430 18.695 1.00 61.53 93 ASN A CA 1
ATOM 716 C C . ASN A 1 93 ? -19.696 2.746 19.106 1.00 61.53 93 ASN A C 1
ATOM 718 O O . ASN A 1 93 ? -20.304 2.802 20.177 1.00 61.53 93 ASN A O 1
ATOM 722 N N . GLN A 1 94 ? -19.609 3.816 18.304 1.00 57.88 94 GLN A N 1
ATOM 723 C CA . GLN A 1 94 ? -20.229 5.106 18.645 1.00 57.88 94 GLN A CA 1
ATOM 724 C C . GLN A 1 94 ? -21.711 5.193 18.254 1.00 57.88 94 GLN A C 1
ATOM 726 O O . GLN A 1 94 ? -22.404 6.101 18.706 1.00 57.88 94 GLN A O 1
ATOM 731 N N . GLU A 1 95 ? -22.224 4.231 17.483 1.00 51.16 95 GLU A N 1
ATOM 732 C CA . GLU A 1 95 ? -23.649 4.138 17.137 1.00 51.16 95 GLU A CA 1
ATOM 733 C C . GLU A 1 95 ? -24.500 3.590 18.302 1.00 51.16 95 GLU A C 1
ATOM 735 O O . GLU A 1 95 ? -25.679 3.909 18.419 1.00 51.16 95 GLU A O 1
ATOM 740 N N . THR A 1 96 ? -23.904 2.832 19.229 1.00 42.00 96 THR A N 1
ATOM 741 C CA . THR A 1 96 ? -24.615 2.174 20.345 1.00 42.00 96 THR A CA 1
ATOM 742 C C . THR A 1 96 ? -24.743 3.008 21.630 1.00 42.00 96 THR A C 1
ATOM 744 O O . THR A 1 96 ? -25.319 2.540 22.608 1.00 42.00 96 THR A O 1
ATOM 747 N N . GLY A 1 97 ? -24.215 4.238 21.668 1.00 37.66 97 GLY A N 1
ATOM 748 C CA . GLY A 1 97 ? -24.138 5.063 22.888 1.00 37.66 97 GLY A CA 1
ATOM 749 C C . GLY A 1 97 ? -25.331 5.988 23.169 1.00 37.66 97 GLY A C 1
ATOM 750 O O . GLY A 1 97 ? -25.330 6.690 24.178 1.00 37.66 97 GLY A O 1
ATOM 751 N N . GLY A 1 98 ? -26.346 6.014 22.305 1.00 36.72 98 GLY A N 1
ATOM 752 C CA . GLY A 1 98 ? -27.499 6.914 22.408 1.00 36.72 98 GLY A CA 1
ATOM 753 C C . GLY A 1 98 ? -28.647 6.384 23.269 1.00 36.72 98 GLY A C 1
ATOM 754 O O . GLY A 1 98 ? -29.778 6.387 22.805 1.00 36.72 98 GLY A O 1
ATOM 755 N N . SER A 1 99 ? -28.387 5.881 24.479 1.00 33.78 99 SER A N 1
ATOM 756 C CA . SER A 1 99 ? -29.417 5.595 25.502 1.00 33.78 99 SER A CA 1
ATOM 757 C C . SER A 1 99 ? -28.775 5.375 26.877 1.00 33.78 99 SER A C 1
ATOM 759 O O . SER A 1 99 ? -28.886 4.310 27.477 1.00 33.78 99 SER A O 1
ATOM 761 N N . ARG A 1 100 ? -28.097 6.391 27.420 1.00 34.81 100 ARG A N 1
ATOM 762 C CA . ARG A 1 100 ? -27.952 6.512 28.881 1.00 34.81 100 ARG A CA 1
ATOM 763 C C . ARG A 1 100 ? -29.139 7.318 29.403 1.00 34.81 100 ARG A C 1
ATOM 765 O O . ARG A 1 100 ? -29.012 8.486 29.743 1.00 34.81 100 ARG A O 1
ATOM 772 N N . GLY A 1 101 ? -30.309 6.681 29.382 1.00 31.94 101 GLY A N 1
ATOM 773 C CA . GLY A 1 101 ? -31.446 7.115 30.178 1.00 31.94 101 GLY A CA 1
ATOM 774 C C . GLY A 1 101 ? -31.168 6.743 31.628 1.00 31.94 101 GLY A C 1
ATOM 775 O O . GLY A 1 101 ? -31.019 5.566 31.954 1.00 31.94 101 GLY A O 1
ATOM 776 N N . GLU A 1 102 ? -31.043 7.754 32.475 1.00 31.08 102 GLU A N 1
ATOM 777 C CA . GLU A 1 102 ? -31.115 7.620 33.923 1.00 31.08 102 GLU A CA 1
ATOM 778 C C . GLU A 1 102 ? -32.422 6.905 34.283 1.00 31.08 102 GLU A C 1
ATOM 780 O O . GLU A 1 102 ? -33.509 7.460 34.132 1.00 31.08 102 GLU A O 1
ATOM 785 N N . VAL A 1 103 ? -32.339 5.662 34.756 1.00 30.28 103 VAL A N 1
ATOM 786 C CA . VAL A 1 103 ? -33.490 5.012 35.385 1.00 30.28 103 VAL A CA 1
ATOM 787 C C . VAL A 1 103 ? -33.470 5.408 36.854 1.00 30.28 103 VAL A C 1
ATOM 789 O O . VAL A 1 103 ? -32.852 4.755 37.693 1.00 30.28 103 VAL A O 1
ATOM 792 N N . HIS A 1 104 ? -34.131 6.528 37.143 1.00 31.94 104 HIS A N 1
ATOM 793 C CA . HIS A 1 104 ? -34.667 6.794 38.470 1.00 31.94 104 HIS A CA 1
ATOM 794 C C . HIS A 1 104 ? -35.649 5.670 38.820 1.00 31.94 104 HIS A C 1
ATOM 796 O O . HIS A 1 104 ? -36.567 5.368 38.056 1.00 31.94 104 HIS A O 1
ATOM 802 N N . GLY A 1 105 ? -35.421 5.023 39.961 1.00 29.48 105 GLY A N 1
ATOM 803 C CA . GLY A 1 105 ? -36.268 3.945 40.446 1.00 29.48 105 GLY A CA 1
ATOM 804 C C . GLY A 1 105 ? -37.658 4.440 40.823 1.00 29.48 105 GLY A C 1
ATOM 805 O O . GLY A 1 105 ? -37.786 5.443 41.517 1.00 29.48 105 GLY A O 1
ATOM 806 N N . VAL A 1 106 ? -38.684 3.686 40.431 1.00 30.94 106 VAL A N 1
ATOM 807 C CA . VAL A 1 106 ? -39.980 3.672 41.114 1.00 30.94 106 VAL A CA 1
ATOM 808 C C . VAL A 1 106 ? -40.514 2.239 41.107 1.00 30.94 106 VAL A C 1
ATOM 810 O O . VAL A 1 106 ? -40.716 1.623 40.064 1.00 30.94 106 VAL A O 1
ATOM 813 N N . GLN A 1 107 ? -40.697 1.716 42.315 1.00 31.84 107 GLN A N 1
ATOM 814 C CA . GLN A 1 107 ? -41.432 0.500 42.650 1.00 31.84 107 GLN A CA 1
ATOM 815 C C . GLN A 1 107 ? -42.897 0.606 42.206 1.00 31.84 107 GLN A C 1
ATOM 817 O O . GLN A 1 107 ? -43.554 1.606 42.479 1.00 31.84 107 GLN A O 1
ATOM 822 N N . GLY A 1 108 ? -43.435 -0.454 41.604 1.00 29.98 108 GLY A N 1
ATOM 823 C CA . GLY A 1 108 ? -44.858 -0.546 41.281 1.00 29.98 108 GLY A CA 1
ATOM 824 C C . GLY A 1 108 ? -45.278 -1.977 40.968 1.00 29.98 108 GLY A C 1
ATOM 825 O O . GLY A 1 108 ? -45.125 -2.446 39.846 1.00 29.98 108 GLY A O 1
ATOM 826 N N . HIS A 1 109 ? -45.781 -2.671 41.987 1.00 29.61 109 HIS A N 1
ATOM 827 C CA . HIS A 1 109 ? -46.516 -3.930 41.876 1.00 29.61 109 HIS A CA 1
ATOM 828 C C . HIS A 1 109 ? -47.790 -3.775 41.029 1.00 29.61 109 HIS A C 1
ATOM 830 O O . HIS A 1 109 ? -48.461 -2.752 41.123 1.00 29.61 109 HIS A O 1
ATOM 836 N N . GLY A 1 110 ? -48.202 -4.847 40.342 1.00 28.78 110 GLY A N 1
ATOM 837 C CA . GLY A 1 110 ? -49.617 -5.067 40.018 1.00 28.78 110 GLY A CA 1
ATOM 838 C C . GLY A 1 110 ? -49.878 -5.700 38.656 1.00 28.78 110 GLY A C 1
ATOM 839 O O . GLY A 1 110 ? -49.818 -5.034 37.631 1.00 28.78 110 GLY A O 1
ATOM 840 N N . ALA A 1 111 ? -50.210 -6.988 38.667 1.00 27.52 111 ALA A N 1
ATOM 841 C CA . ALA A 1 111 ? -50.750 -7.736 37.540 1.00 27.52 111 ALA A CA 1
ATOM 842 C C . ALA A 1 111 ? -52.195 -7.317 37.214 1.00 27.52 111 ALA A C 1
ATOM 844 O O . ALA A 1 111 ? -52.958 -7.084 38.147 1.00 27.52 111 ALA A O 1
ATOM 845 N N . HIS A 1 112 ? -52.592 -7.336 35.934 1.00 30.98 112 HIS A N 1
ATOM 846 C CA . HIS A 1 112 ? -53.813 -8.025 35.487 1.00 30.98 112 HIS A CA 1
ATOM 847 C C . HIS A 1 112 ? -53.940 -8.065 33.955 1.00 30.98 112 HIS A C 1
ATOM 849 O O . HIS A 1 112 ? -53.721 -7.075 33.260 1.00 30.98 112 HIS A O 1
ATOM 855 N N . GLU A 1 113 ? -54.353 -9.225 33.455 1.00 27.69 113 GLU A N 1
ATOM 856 C CA . GLU A 1 113 ? -54.834 -9.468 32.097 1.00 27.69 113 GLU A CA 1
ATOM 857 C C . GLU A 1 113 ? -56.202 -8.804 31.859 1.00 27.69 113 GLU A C 1
ATOM 859 O O . GLU A 1 113 ? -57.031 -8.734 32.770 1.00 27.69 113 GLU A O 1
ATOM 864 N N . SER A 1 114 ? -56.492 -8.420 30.610 1.00 30.27 114 SER A N 1
ATOM 865 C CA . SER A 1 114 ? -57.828 -8.611 30.024 1.00 30.27 114 SER A CA 1
ATOM 866 C C . SER A 1 114 ? -57.811 -8.530 28.492 1.00 30.27 114 SER A C 1
ATOM 868 O O . SER A 1 114 ? -57.115 -7.729 27.871 1.00 30.27 114 SER A O 1
ATOM 870 N N . GLN A 1 115 ? -58.580 -9.444 27.906 1.00 29.41 115 GLN A N 1
ATOM 871 C CA . GLN A 1 115 ? -58.859 -9.633 26.489 1.00 29.41 115 GLN A CA 1
ATOM 872 C C . GLN A 1 115 ? -59.746 -8.530 25.891 1.00 29.41 115 GLN A C 1
ATOM 874 O O . GLN A 1 115 ? -60.624 -7.996 26.562 1.00 29.41 115 GLN A O 1
ATOM 879 N N . GLY A 1 116 ? -59.678 -8.408 24.561 1.00 28.03 116 GLY A N 1
ATOM 880 C CA . GLY A 1 116 ? -60.884 -8.306 23.731 1.00 28.03 116 GLY A CA 1
ATOM 881 C C . GLY A 1 116 ? -61.031 -7.027 22.907 1.00 28.03 116 GLY A C 1
ATOM 882 O O . GLY A 1 116 ? -60.913 -5.924 23.419 1.00 28.03 116 GLY A O 1
ATOM 883 N N . GLY A 1 117 ? -61.379 -7.187 21.623 1.00 31.08 117 GLY A N 1
ATOM 884 C CA . GLY A 1 117 ? -62.010 -6.113 20.847 1.00 31.08 117 GLY A CA 1
ATOM 885 C C . GLY A 1 117 ? -61.628 -6.038 19.372 1.00 31.08 117 GLY A C 1
ATOM 886 O O . GLY A 1 117 ? -60.765 -5.261 18.983 1.00 31.08 117 GLY A O 1
ATOM 887 N N . ARG A 1 118 ? -62.326 -6.801 18.523 1.00 32.59 118 ARG A N 1
ATOM 888 C CA . ARG A 1 118 ? -62.398 -6.569 17.068 1.00 32.59 118 ARG A CA 1
ATOM 889 C C . ARG A 1 118 ? -63.184 -5.280 16.786 1.00 32.59 118 ARG A C 1
ATOM 891 O O . ARG A 1 118 ? -64.242 -5.089 17.374 1.00 32.59 118 ARG A O 1
ATOM 898 N N . GLY A 1 119 ? -62.766 -4.486 15.798 1.00 33.47 119 GLY A N 1
ATOM 899 C CA . GLY A 1 119 ? -63.556 -3.356 15.291 1.00 33.47 119 GLY A CA 1
ATOM 900 C C . GLY A 1 119 ? -63.116 -2.907 13.898 1.00 33.47 119 GLY A C 1
ATOM 901 O O . GLY A 1 119 ? -61.972 -2.527 13.692 1.00 33.47 119 GLY A O 1
ATOM 902 N N . ARG A 1 120 ? -64.031 -3.014 12.932 1.00 33.06 120 ARG A N 1
ATOM 903 C CA . ARG A 1 120 ? -63.888 -2.720 11.498 1.00 33.06 120 ARG A CA 1
ATOM 904 C C . ARG A 1 120 ? -63.922 -1.215 11.190 1.00 33.06 120 ARG A C 1
ATOM 906 O O . ARG A 1 120 ? -64.768 -0.525 11.733 1.00 33.06 120 ARG A O 1
ATOM 913 N N . GLY A 1 121 ? -63.186 -0.831 10.140 1.00 29.73 121 GLY A N 1
ATOM 914 C CA . GLY A 1 121 ? -63.723 -0.139 8.954 1.00 29.73 121 GLY A CA 1
ATOM 915 C C . GLY A 1 121 ? -64.008 1.369 9.033 1.00 29.73 121 GLY A C 1
ATOM 916 O O . GLY A 1 121 ? -64.644 1.847 9.958 1.00 29.73 121 GLY A O 1
ATOM 917 N N . GLY A 1 122 ? -63.652 2.094 7.966 1.00 32.34 122 GLY A N 1
ATOM 918 C CA . GLY A 1 122 ? -64.267 3.393 7.664 1.00 32.34 122 GLY A CA 1
ATOM 919 C C . GLY A 1 122 ? -63.398 4.353 6.859 1.00 32.34 122 GLY A C 1
ATOM 920 O O . GLY A 1 122 ? -62.566 5.053 7.415 1.00 32.34 122 GLY A O 1
ATOM 921 N N . ARG A 1 123 ? -63.619 4.391 5.541 1.00 33.44 123 ARG A N 1
ATOM 922 C CA . ARG A 1 123 ? -63.099 5.386 4.586 1.00 33.44 123 ARG A CA 1
ATOM 923 C C . ARG A 1 123 ? -63.680 6.789 4.826 1.00 33.44 123 ARG A C 1
ATOM 925 O O . ARG A 1 123 ? -64.851 6.910 5.159 1.00 33.44 123 ARG A O 1
ATOM 932 N N . GLY A 1 124 ? -62.923 7.805 4.410 1.00 32.91 124 GLY A N 1
ATOM 933 C CA . GLY A 1 124 ? -63.410 9.122 3.968 1.00 32.91 124 GLY A CA 1
ATOM 934 C C . GLY A 1 124 ? -62.296 10.163 4.125 1.00 32.91 124 GLY A C 1
ATOM 935 O O . GLY A 1 124 ? -61.701 10.235 5.185 1.00 32.91 124 GLY A O 1
ATOM 936 N N . GLY A 1 125 ? -61.867 10.955 3.147 1.00 29.88 125 GLY A N 1
ATOM 937 C CA . GLY A 1 125 ? -62.458 11.305 1.864 1.00 29.88 125 GLY A CA 1
ATOM 938 C C . GLY A 1 125 ? -62.552 12.828 1.756 1.00 29.88 125 GLY A C 1
ATOM 939 O O . GLY A 1 125 ? -63.462 13.405 2.328 1.00 29.88 125 GLY A O 1
ATOM 940 N N . GLY A 1 126 ? -61.657 13.435 0.968 1.00 28.12 126 GLY A N 1
ATOM 941 C CA . GLY A 1 126 ? -61.906 14.688 0.244 1.00 28.12 126 GLY A CA 1
ATOM 942 C C . GLY A 1 126 ? -61.647 16.014 0.972 1.00 28.12 126 GLY A C 1
ATOM 943 O O . GLY A 1 126 ? -61.990 16.191 2.132 1.00 28.12 126 GLY A O 1
ATOM 944 N N . GLY A 1 127 ? -61.088 16.979 0.232 1.00 32.09 127 GLY A N 1
ATOM 945 C CA . GLY A 1 127 ? -61.057 18.381 0.653 1.00 32.09 127 GLY A CA 1
ATOM 946 C C . GLY A 1 127 ? -60.042 19.251 -0.085 1.00 32.09 127 GLY A C 1
ATOM 947 O O . GLY A 1 127 ? -59.031 19.636 0.487 1.00 32.09 127 GLY A O 1
ATOM 948 N N . MET A 1 128 ? -60.305 19.560 -1.358 1.00 32.19 128 MET A N 1
ATOM 949 C CA . MET A 1 128 ? -59.629 20.631 -2.104 1.00 32.19 128 MET A CA 1
ATOM 950 C C . MET A 1 128 ? -59.925 22.009 -1.490 1.00 32.19 128 MET A C 1
ATOM 952 O O . MET A 1 128 ? -61.065 22.292 -1.138 1.00 32.19 128 MET A O 1
ATOM 956 N N . GLY A 1 129 ? -58.936 22.905 -1.505 1.00 34.91 129 GLY A N 1
ATOM 957 C CA . GLY A 1 129 ? -59.124 24.335 -1.254 1.00 34.91 129 GLY A CA 1
ATOM 958 C C . GLY A 1 129 ? -58.028 25.162 -1.923 1.00 34.91 129 GLY A C 1
ATOM 959 O O . GLY A 1 129 ? -56.968 25.382 -1.350 1.00 34.91 129 GLY A O 1
ATOM 960 N N . ARG A 1 130 ? -58.275 25.590 -3.167 1.00 32.53 130 ARG A N 1
ATOM 961 C CA . ARG A 1 130 ? -57.492 26.614 -3.875 1.00 32.53 130 ARG A CA 1
ATOM 962 C C . ARG A 1 130 ? -57.811 27.992 -3.285 1.00 32.53 130 ARG A C 1
ATOM 964 O O . ARG A 1 130 ? -58.979 28.349 -3.201 1.00 32.53 130 ARG A O 1
ATOM 971 N N . GLY A 1 131 ? -56.784 28.794 -3.013 1.00 32.06 131 GLY A N 1
ATOM 972 C CA . GLY A 1 131 ? -56.893 30.230 -2.746 1.00 32.06 131 GLY A CA 1
ATOM 973 C C . GLY A 1 131 ? -55.725 30.959 -3.403 1.00 32.06 131 GLY A C 1
ATOM 974 O O . GLY A 1 131 ? -54.572 30.759 -3.040 1.00 32.06 131 GLY A O 1
ATOM 975 N N . MET A 1 132 ? -56.029 31.728 -4.443 1.00 31.89 132 MET A N 1
ATOM 976 C CA . MET A 1 132 ? -55.094 32.448 -5.304 1.00 31.89 132 MET A CA 1
ATOM 977 C C . MET A 1 132 ? -54.849 33.873 -4.779 1.00 31.89 132 MET A C 1
ATOM 979 O O . MET A 1 132 ? -55.791 34.530 -4.361 1.00 31.89 132 MET A O 1
ATOM 983 N N . ARG A 1 133 ? -53.620 34.360 -5.009 1.00 29.81 133 ARG A N 1
ATOM 984 C CA . ARG A 1 133 ? -53.209 35.750 -5.318 1.00 29.81 133 ARG A CA 1
ATOM 985 C C . ARG A 1 133 ? -53.378 36.860 -4.267 1.00 29.81 133 ARG A C 1
ATOM 987 O O . ARG A 1 133 ? -54.472 37.306 -3.963 1.00 29.81 133 ARG A O 1
ATOM 994 N N . GLY A 1 134 ? -52.239 37.490 -3.975 1.00 31.83 134 GLY A N 1
ATOM 995 C CA . GLY A 1 134 ? -52.129 38.905 -3.622 1.00 31.83 134 GLY A CA 1
ATOM 996 C C . GLY A 1 134 ? -50.685 39.372 -3.815 1.00 31.83 134 GLY A C 1
ATOM 997 O O . GLY A 1 134 ? -49.811 39.000 -3.044 1.00 31.83 134 GLY A O 1
ATOM 998 N N . ARG A 1 135 ? -50.422 40.118 -4.893 1.00 30.62 135 ARG A N 1
ATOM 999 C CA . ARG A 1 135 ? -49.129 40.726 -5.246 1.00 30.62 135 ARG A CA 1
ATOM 1000 C C . ARG A 1 135 ? -49.267 42.225 -4.971 1.00 30.62 135 ARG A C 1
ATOM 1002 O O . ARG A 1 135 ? -50.113 42.855 -5.594 1.00 30.62 135 ARG A O 1
ATOM 1009 N N . GLY A 1 136 ? -48.453 42.775 -4.077 1.00 30.94 136 GLY A N 1
ATOM 1010 C CA . GLY A 1 136 ? -48.389 44.208 -3.780 1.00 30.94 136 GLY A CA 1
ATOM 1011 C C . GLY A 1 136 ? -47.026 44.529 -3.180 1.00 30.94 136 GLY A C 1
ATOM 1012 O O . GLY A 1 136 ? -46.628 43.898 -2.208 1.00 30.94 136 GLY A O 1
ATOM 1013 N N . GLY A 1 137 ? -46.276 45.408 -3.843 1.00 28.05 137 GLY A N 1
ATOM 1014 C CA . GLY A 1 137 ? -44.916 45.779 -3.467 1.00 28.05 137 GLY A CA 1
ATOM 1015 C C . GLY A 1 137 ? -44.867 46.857 -2.387 1.00 28.05 137 GLY A C 1
ATOM 1016 O O . GLY A 1 137 ? -45.802 47.634 -2.228 1.00 28.05 137 GLY A O 1
ATOM 1017 N N . GLY A 1 138 ? -43.729 46.913 -1.704 1.00 30.39 138 GLY A N 1
ATOM 1018 C CA . GLY A 1 138 ? -43.329 47.990 -0.808 1.00 30.39 138 GLY A CA 1
ATOM 1019 C C . GLY A 1 138 ? -41.831 47.867 -0.553 1.00 30.39 138 GLY A C 1
ATOM 1020 O O . GLY A 1 138 ? -41.379 46.878 0.015 1.00 30.39 138 GLY A O 1
ATOM 1021 N N . GLN A 1 139 ? -41.063 48.824 -1.072 1.00 29.30 139 GLN A N 1
ATOM 1022 C CA . GLN A 1 139 ? -39.676 49.072 -0.689 1.00 29.30 139 GLN A CA 1
ATOM 1023 C C . GLN A 1 139 ? -39.674 49.693 0.704 1.00 29.30 139 GLN A C 1
ATOM 1025 O O . GLN A 1 139 ? -40.329 50.710 0.887 1.00 29.30 139 GLN A O 1
ATOM 1030 N N . GLU A 1 140 ? -38.868 49.165 1.621 1.00 30.38 140 GLU A N 1
ATOM 1031 C CA . GLU A 1 140 ? -38.351 49.939 2.749 1.00 30.38 140 GLU A CA 1
ATOM 1032 C C . GLU A 1 140 ? -36.971 49.402 3.148 1.00 30.38 140 GLU A C 1
ATOM 1034 O O . GLU A 1 140 ? -36.764 48.204 3.350 1.00 30.38 140 GLU A O 1
ATOM 1039 N N . GLN A 1 141 ? -35.998 50.313 3.156 1.00 29.42 141 GLN A N 1
ATOM 1040 C CA . GLN A 1 141 ? -34.627 50.105 3.603 1.00 29.42 141 GLN A CA 1
ATOM 1041 C C . GLN A 1 141 ? -34.607 50.075 5.133 1.00 29.42 141 GLN A C 1
ATOM 1043 O O . GLN A 1 141 ? -34.998 51.045 5.774 1.00 29.42 141 GLN A O 1
ATOM 1048 N N . GLY A 1 142 ? -34.096 48.988 5.709 1.00 29.14 142 GLY A N 1
ATOM 1049 C CA . GLY A 1 142 ? -33.830 48.866 7.138 1.00 29.14 142 GLY A CA 1
ATOM 1050 C C . GLY A 1 142 ? -32.442 48.281 7.360 1.00 29.14 142 GLY A C 1
ATOM 1051 O O . GLY A 1 142 ? -32.176 47.134 7.008 1.00 29.14 142 GLY A O 1
ATOM 1052 N N . TYR A 1 143 ? -31.549 49.092 7.917 1.00 29.31 143 TYR A N 1
ATOM 1053 C CA . TYR A 1 143 ? -30.224 48.698 8.379 1.00 29.31 143 TYR A CA 1
ATOM 1054 C C . TYR A 1 143 ? -30.370 47.763 9.587 1.00 29.31 143 TYR A C 1
ATOM 1056 O O . TYR A 1 143 ? -31.026 48.117 10.563 1.00 29.31 143 TYR A O 1
ATOM 1064 N N . GLY A 1 144 ? -29.752 46.584 9.539 1.00 28.27 144 GLY A N 1
ATOM 1065 C CA . GLY A 1 144 ? -29.771 45.636 10.651 1.00 28.27 144 GLY A CA 1
ATOM 1066 C C . GLY A 1 144 ? -28.682 44.584 10.502 1.00 28.27 144 GLY A C 1
ATOM 1067 O O . GLY A 1 144 ? -28.787 43.680 9.679 1.00 28.27 144 GLY A O 1
ATOM 1068 N N . ALA A 1 145 ? -27.621 44.725 11.295 1.00 37.44 145 ALA A N 1
ATOM 1069 C CA . ALA A 1 145 ? -26.590 43.716 11.474 1.00 37.44 145 ALA A CA 1
ATOM 1070 C C . ALA A 1 145 ? -27.221 42.442 12.060 1.00 37.44 145 ALA A C 1
ATOM 1072 O O . ALA A 1 145 ? -27.746 42.459 13.170 1.00 37.44 145 ALA A O 1
ATOM 1073 N N . GLY A 1 146 ? -27.175 41.347 11.303 1.00 26.50 146 GLY A N 1
ATOM 1074 C CA . GLY A 1 146 ? -27.669 40.039 11.717 1.00 26.50 146 GLY A CA 1
ATOM 1075 C C . GLY A 1 146 ? -26.590 38.990 11.502 1.00 26.50 146 GLY A C 1
ATOM 1076 O O . GLY A 1 146 ? -26.246 38.668 10.366 1.00 26.50 146 GLY A O 1
ATOM 1077 N N . LEU A 1 147 ? -26.049 38.479 12.606 1.00 32.56 147 LEU A N 1
ATOM 1078 C CA . LEU A 1 147 ? -25.250 37.262 12.651 1.00 32.56 147 LEU A CA 1
ATOM 1079 C C . LEU A 1 147 ? -26.079 36.125 12.042 1.00 32.56 147 LEU A C 1
ATOM 1081 O O . LEU A 1 147 ? -27.132 35.767 12.562 1.00 32.56 147 LEU A O 1
ATOM 1085 N N . GLY A 1 148 ? -25.619 35.589 10.914 1.00 26.64 148 GLY A N 1
ATOM 1086 C CA . GLY A 1 148 ? -26.252 34.467 10.231 1.00 26.64 148 GLY A CA 1
ATOM 1087 C C . GLY A 1 148 ? -25.979 33.145 10.942 1.00 26.64 148 GLY A C 1
ATOM 1088 O O . GLY A 1 148 ? -25.220 32.319 10.442 1.00 26.64 148 GLY A O 1
ATOM 1089 N N . GLU A 1 149 ? -26.613 32.928 12.091 1.00 36.09 149 GLU A N 1
ATOM 1090 C CA . GLU A 1 149 ? -27.025 31.587 12.492 1.00 36.09 149 GLU A CA 1
ATOM 1091 C C . GLU A 1 149 ? -28.216 31.201 11.615 1.00 36.09 149 GLU A C 1
ATOM 1093 O O . GLU A 1 149 ? -29.248 31.865 11.654 1.00 36.09 149 GLU A O 1
ATOM 1098 N N . ASN A 1 150 ? -28.043 30.182 10.769 1.00 32.53 150 ASN A N 1
ATOM 1099 C CA . ASN A 1 150 ? -29.035 29.147 10.460 1.00 32.53 150 ASN A CA 1
ATOM 1100 C C . ASN A 1 150 ? -28.613 28.375 9.209 1.00 32.53 150 ASN A C 1
ATOM 1102 O O . ASN A 1 150 ? -28.853 28.786 8.078 1.00 32.53 150 ASN A O 1
ATOM 1106 N N . ASN A 1 151 ? -28.057 27.186 9.429 1.00 37.31 151 ASN A N 1
ATOM 1107 C CA . ASN A 1 151 ? -28.337 26.060 8.549 1.00 37.31 151 ASN A CA 1
ATOM 1108 C C . ASN A 1 151 ? -28.481 24.804 9.416 1.00 37.31 151 ASN A C 1
ATOM 1110 O O . ASN A 1 151 ? -27.620 23.925 9.452 1.00 37.31 151 ASN A O 1
ATOM 1114 N N . ARG A 1 152 ? -29.573 24.769 10.192 1.00 32.03 152 ARG A N 1
ATOM 1115 C CA . ARG A 1 152 ? -30.122 23.518 10.714 1.00 32.03 152 ARG A CA 1
ATOM 1116 C C . ARG A 1 152 ? -30.784 22.812 9.538 1.00 32.03 152 ARG A C 1
ATOM 1118 O O . ARG A 1 152 ? -31.833 23.238 9.070 1.00 32.03 152 ARG A O 1
ATOM 1125 N N . CYS A 1 153 ? -30.139 21.759 9.055 1.00 32.09 153 CYS A N 1
ATOM 1126 C CA . CYS A 1 153 ? -30.796 20.776 8.213 1.00 32.09 153 CYS A CA 1
ATOM 1127 C C . CYS A 1 153 ? -31.475 19.767 9.141 1.00 32.09 153 CYS A C 1
ATOM 1129 O O . CYS A 1 153 ? -30.798 19.041 9.870 1.00 32.09 153 CYS A O 1
ATOM 1131 N N . ASP A 1 154 ? -32.802 19.775 9.119 1.00 34.44 154 ASP A N 1
ATOM 1132 C CA . ASP A 1 154 ? -33.665 18.778 9.739 1.00 34.44 154 ASP 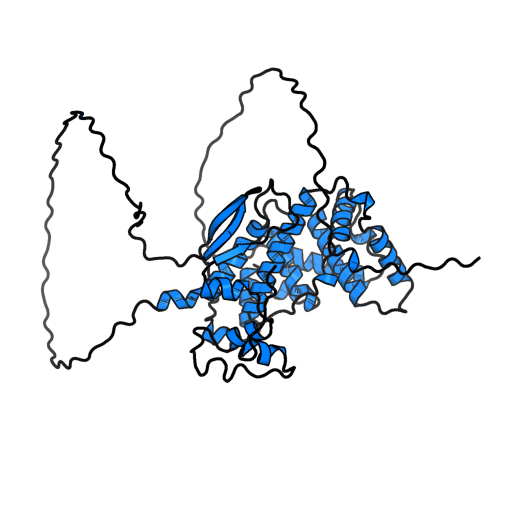A CA 1
ATOM 1133 C C . ASP A 1 154 ? -33.362 17.356 9.232 1.00 34.44 154 ASP A C 1
ATOM 1135 O O . ASP A 1 154 ? -33.251 17.115 8.030 1.00 34.44 154 ASP A O 1
ATOM 1139 N N . GLY A 1 155 ? -33.318 16.410 10.174 1.00 36.19 155 GLY A N 1
ATOM 1140 C CA . GLY A 1 155 ? -34.113 15.185 10.065 1.00 36.19 155 GLY A CA 1
ATOM 1141 C C . GLY A 1 155 ? -33.641 14.061 9.140 1.00 36.19 155 GLY A C 1
ATOM 1142 O O . GLY A 1 155 ? -34.434 13.573 8.343 1.00 36.19 155 GLY A O 1
ATOM 1143 N N . VAL A 1 156 ? -32.414 13.563 9.315 1.00 37.56 156 VAL A N 1
ATOM 1144 C CA . VAL A 1 156 ? -32.114 12.122 9.172 1.00 37.56 156 VAL A CA 1
ATOM 1145 C C . VAL A 1 156 ? -31.184 11.762 10.327 1.00 37.56 156 VAL A C 1
ATOM 1147 O O . VAL A 1 156 ? -30.117 12.363 10.451 1.00 37.56 156 VAL A O 1
ATOM 1150 N N . GLU A 1 157 ? -31.599 10.844 11.201 1.00 41.91 157 GLU A N 1
ATOM 1151 C CA . GLU A 1 157 ? -30.796 10.375 12.338 1.00 41.91 157 GLU A CA 1
ATOM 1152 C C . GLU A 1 157 ? -29.356 10.057 11.899 1.00 41.91 157 GLU A C 1
ATOM 1154 O O . GLU A 1 157 ? -29.106 9.385 10.894 1.00 41.91 157 GLU A O 1
ATOM 1159 N N . GLY A 1 158 ? -28.415 10.687 12.605 1.00 50.28 158 GLY A N 1
ATOM 1160 C CA . GLY A 1 158 ? -27.108 11.062 12.086 1.00 50.28 158 GLY A CA 1
ATOM 1161 C C . GLY A 1 158 ? -26.175 9.888 11.830 1.00 50.28 158 GLY A C 1
ATOM 1162 O O . GLY A 1 158 ? -25.589 9.336 12.758 1.00 50.28 158 GLY A O 1
ATOM 1163 N N . ARG A 1 159 ? -25.927 9.589 10.552 1.00 63.81 159 ARG A N 1
ATOM 1164 C CA . ARG A 1 159 ? -24.767 8.781 10.164 1.00 63.81 159 ARG A CA 1
ATOM 1165 C C . ARG A 1 159 ? -23.490 9.518 10.549 1.00 63.81 159 ARG A C 1
ATOM 1167 O O . ARG A 1 159 ? -23.242 10.635 10.084 1.00 63.81 159 ARG A O 1
ATOM 1174 N N . VAL A 1 160 ? -22.674 8.893 11.392 1.00 82.44 160 VAL A N 1
ATOM 1175 C CA . VAL A 1 160 ? -21.363 9.425 11.766 1.00 82.44 160 VAL A CA 1
ATOM 1176 C C . VAL A 1 160 ? -20.506 9.520 10.501 1.00 82.44 160 VAL A C 1
ATOM 1178 O O . VAL A 1 160 ? -20.289 8.523 9.827 1.00 82.44 160 VAL A O 1
ATOM 1181 N N . CYS A 1 161 ? -20.031 10.719 10.164 1.00 90.81 161 CYS A N 1
ATOM 1182 C CA . CYS A 1 161 ? -19.153 10.962 9.016 1.00 90.81 161 CYS A CA 1
ATOM 1183 C C . CYS A 1 161 ? -17.795 11.487 9.486 1.00 90.81 161 CYS A C 1
ATOM 1185 O O . CYS A 1 161 ? -17.712 12.157 10.516 1.00 90.81 161 CYS A O 1
ATOM 1187 N N . VAL A 1 162 ? -16.758 11.234 8.689 1.00 95.00 162 VAL A N 1
ATOM 1188 C CA . VAL A 1 162 ? -15.421 11.817 8.860 1.00 95.00 162 VAL A CA 1
ATOM 1189 C C . VAL A 1 162 ? -15.241 12.946 7.848 1.00 95.00 162 VAL A C 1
ATOM 1191 O O . VAL A 1 162 ? -15.562 12.796 6.670 1.00 95.00 162 VAL A O 1
ATOM 1194 N N . GLU A 1 163 ? -14.767 14.101 8.299 1.00 96.56 163 GLU A N 1
ATOM 1195 C CA . GLU A 1 163 ? -14.446 15.245 7.447 1.00 96.56 163 GLU A CA 1
ATOM 1196 C C . GLU A 1 163 ? -13.027 15.090 6.874 1.00 96.56 163 GLU A C 1
ATOM 1198 O O . GLU A 1 163 ? -12.038 15.218 7.592 1.00 96.56 163 GLU A O 1
ATOM 1203 N N . GLU A 1 164 ? -12.909 14.836 5.573 1.00 96.94 164 GLU A N 1
ATOM 1204 C CA . GLU A 1 164 ? -11.626 14.769 4.869 1.00 96.94 164 GLU A CA 1
ATOM 1205 C C . GLU A 1 164 ? -11.281 16.119 4.233 1.00 96.94 164 GLU A C 1
ATOM 1207 O O . GLU A 1 164 ? -12.094 16.722 3.530 1.00 96.94 164 GLU A O 1
ATOM 1212 N N . TYR A 1 165 ? -10.049 16.568 4.443 1.00 96.75 165 TYR A N 1
ATOM 1213 C CA . TYR A 1 165 ? -9.445 17.704 3.763 1.00 96.75 165 TYR A CA 1
ATOM 1214 C C . TYR A 1 165 ? -8.469 17.170 2.722 1.00 96.75 165 TYR A C 1
ATOM 1216 O O . TYR A 1 165 ? -7.436 16.606 3.074 1.00 96.75 165 TYR A O 1
ATOM 1224 N N . ASP A 1 166 ? -8.810 17.333 1.450 1.00 96.31 166 ASP A N 1
ATOM 1225 C CA . ASP A 1 166 ? -8.053 16.805 0.314 1.00 96.31 166 ASP A CA 1
ATOM 1226 C C . ASP A 1 166 ? -7.920 17.880 -0.760 1.00 96.31 166 ASP A C 1
ATOM 1228 O O . ASP A 1 166 ? -8.713 18.826 -0.819 1.00 96.31 166 ASP A O 1
ATOM 1232 N N . ARG A 1 167 ? -6.944 17.744 -1.649 1.00 94.69 167 ARG A N 1
ATOM 1233 C CA . ARG A 1 167 ? -6.821 18.664 -2.774 1.00 94.69 167 ARG A CA 1
ATOM 1234 C C . ARG A 1 167 ? -7.970 18.484 -3.771 1.00 94.69 167 ARG A C 1
ATOM 1236 O O . ARG A 1 167 ? -8.359 17.376 -4.130 1.00 94.69 167 ARG A O 1
ATOM 1243 N N . ASN A 1 168 ? -8.436 19.598 -4.316 1.00 93.12 168 ASN A N 1
ATOM 1244 C CA . ASN A 1 168 ? -9.189 19.662 -5.558 1.00 93.12 168 ASN A CA 1
ATOM 1245 C C . ASN A 1 168 ? -8.443 20.598 -6.510 1.00 93.12 168 ASN A C 1
ATOM 1247 O O . ASN A 1 168 ? -8.408 21.816 -6.316 1.00 93.12 168 ASN A O 1
ATOM 1251 N N . ALA A 1 169 ? -7.795 20.010 -7.514 1.00 91.25 169 ALA A N 1
ATOM 1252 C CA . ALA A 1 169 ? -6.766 20.676 -8.299 1.00 91.25 169 ALA A CA 1
ATOM 1253 C C . ALA A 1 169 ? -5.669 21.285 -7.405 1.00 91.25 169 ALA A C 1
ATOM 1255 O O . ALA A 1 169 ? -4.944 20.539 -6.748 1.00 91.25 169 ALA A O 1
ATOM 1256 N N . LEU A 1 170 ? -5.551 22.614 -7.385 1.00 92.12 170 LEU A N 1
ATOM 1257 C CA . LEU A 1 170 ? -4.584 23.361 -6.571 1.00 92.12 170 LEU A CA 1
ATOM 1258 C C . LEU A 1 170 ? -5.192 23.938 -5.282 1.00 92.12 170 LEU A C 1
ATOM 1260 O O . LEU A 1 170 ? -4.499 24.625 -4.540 1.00 92.12 170 LEU A O 1
ATOM 1264 N N . ASN A 1 171 ? -6.475 23.684 -5.019 1.00 93.44 171 ASN A N 1
ATOM 1265 C CA . ASN A 1 171 ? -7.182 24.203 -3.852 1.00 93.44 171 ASN A CA 1
ATOM 1266 C C . ASN A 1 171 ? -7.397 23.108 -2.810 1.00 93.44 171 ASN A C 1
ATOM 1268 O O . ASN A 1 171 ? -7.453 21.925 -3.143 1.00 93.44 171 ASN A O 1
ATOM 1272 N N . LEU A 1 172 ? -7.593 23.506 -1.556 1.00 95.19 172 LEU A N 1
ATOM 1273 C CA . LEU A 1 172 ? -8.052 22.598 -0.512 1.00 95.19 172 LEU A CA 1
ATOM 1274 C C . LEU A 1 172 ? -9.575 22.441 -0.596 1.00 95.19 172 LEU A C 1
ATOM 1276 O O . LEU A 1 172 ? -10.308 23.422 -0.707 1.00 95.19 172 LEU A O 1
ATOM 1280 N N . SER A 1 173 ? -10.049 21.204 -0.531 1.00 94.25 173 SER A N 1
ATOM 1281 C CA . SER A 1 173 ? -11.464 20.848 -0.517 1.00 94.25 173 SER A CA 1
ATOM 1282 C C . SER A 1 173 ? -11.804 20.080 0.751 1.00 94.25 173 SER A C 1
ATOM 1284 O O . SER A 1 173 ? -10.995 19.300 1.251 1.00 94.25 173 SER A O 1
ATOM 1286 N N . LYS A 1 174 ? -13.012 20.311 1.266 1.00 95.88 174 LYS A N 1
ATOM 1287 C CA . LYS A 1 174 ? -13.563 19.595 2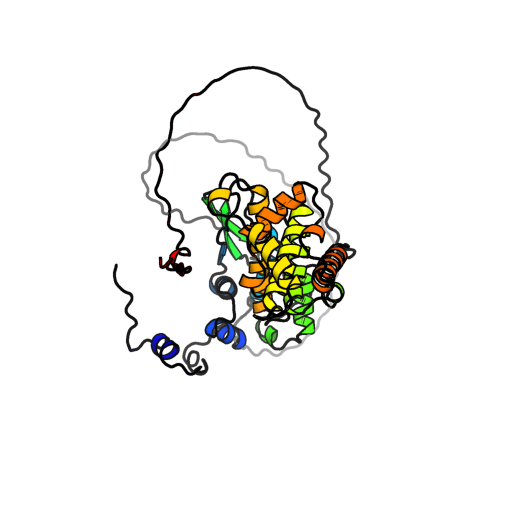.413 1.00 95.88 174 LYS A CA 1
ATOM 1288 C C . LYS A 1 174 ? -14.646 18.641 1.925 1.00 95.88 174 LYS A C 1
ATOM 1290 O O . LYS A 1 174 ? -15.627 19.084 1.331 1.00 95.88 174 LYS A O 1
ATOM 1295 N N . ASN A 1 175 ? -14.489 17.358 2.218 1.00 94.06 175 ASN A N 1
ATOM 1296 C CA . ASN A 1 175 ? -15.399 16.291 1.823 1.00 94.06 175 ASN A CA 1
ATOM 1297 C C . ASN A 1 175 ? -15.895 15.548 3.067 1.00 94.06 175 ASN A C 1
ATOM 1299 O O . ASN A 1 175 ? -15.169 15.409 4.046 1.00 94.06 175 ASN A O 1
ATOM 1303 N N . LYS A 1 176 ? -17.140 15.067 3.049 1.00 94.69 176 LYS A N 1
ATOM 1304 C CA . LYS A 1 176 ? -17.652 14.171 4.094 1.00 94.69 176 LYS A CA 1
ATOM 1305 C C . LYS A 1 176 ? -17.549 12.738 3.597 1.00 94.69 176 LYS A C 1
ATOM 1307 O O . LYS A 1 176 ? -18.091 12.419 2.541 1.00 94.69 176 LYS A O 1
ATOM 1312 N N . MET A 1 177 ? -1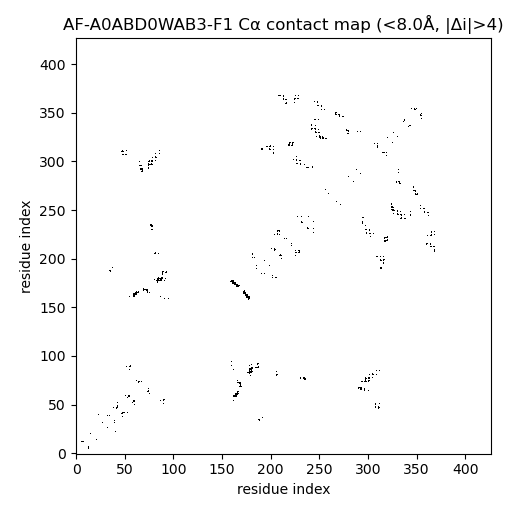6.870 11.890 4.357 1.00 94.62 177 MET A N 1
ATOM 1313 C CA . MET A 1 177 ? -16.745 10.472 4.068 1.00 94.62 177 MET A CA 1
ATOM 1314 C C . MET A 1 177 ? -17.587 9.655 5.043 1.00 94.62 177 MET A C 1
ATOM 1316 O O . MET A 1 177 ? -17.403 9.733 6.257 1.00 94.62 177 MET A O 1
ATOM 1320 N N . GLU A 1 178 ? -18.501 8.855 4.492 1.00 94.12 178 GLU A N 1
ATOM 1321 C CA . GLU A 1 178 ? -19.254 7.865 5.263 1.00 94.12 178 GLU A CA 1
ATOM 1322 C C . GLU A 1 178 ? -18.374 6.631 5.537 1.00 94.12 178 GLU A C 1
ATOM 1324 O O . GLU A 1 178 ? -17.866 6.029 4.579 1.00 94.12 178 GLU A O 1
ATOM 1329 N N . PRO A 1 179 ? -18.200 6.235 6.811 1.00 94.31 179 PRO A N 1
ATOM 1330 C CA . PRO A 1 179 ? -17.586 4.973 7.196 1.00 94.31 179 PRO A CA 1
ATOM 1331 C C . PRO A 1 179 ? -18.333 3.778 6.595 1.00 94.31 179 PRO A C 1
ATOM 1333 O O . PRO A 1 179 ? -19.558 3.785 6.472 1.00 94.31 179 PRO A O 1
ATOM 1336 N N . ARG A 1 180 ? -17.597 2.727 6.230 1.00 93.56 180 ARG A N 1
ATOM 1337 C CA . ARG A 1 180 ? -18.167 1.453 5.773 1.00 93.56 180 ARG A CA 1
ATOM 1338 C C . ARG A 1 180 ? -17.443 0.311 6.468 1.00 93.56 180 ARG A C 1
ATOM 1340 O O . ARG A 1 180 ? -16.375 -0.069 5.995 1.00 93.56 180 ARG A O 1
ATOM 1347 N N . PRO A 1 181 ? -17.971 -0.211 7.585 1.00 90.94 181 PRO A N 1
ATOM 1348 C CA . PRO A 1 181 ? -17.286 -1.263 8.315 1.00 90.94 181 PRO A CA 1
ATOM 1349 C C . PRO A 1 181 ? -17.109 -2.515 7.436 1.00 90.94 181 PRO A C 1
ATOM 1351 O O . PRO A 1 181 ? -17.977 -2.805 6.604 1.00 90.94 181 PRO A O 1
ATOM 1354 N N . PRO A 1 182 ? -16.002 -3.261 7.609 1.00 92.69 182 PRO A N 1
ATOM 1355 C CA . PRO A 1 182 ? -15.858 -4.593 7.029 1.00 92.69 182 PRO A CA 1
ATOM 1356 C C . PRO A 1 182 ? -17.003 -5.518 7.462 1.00 92.69 182 PRO A C 1
ATOM 1358 O O . PRO A 1 182 ? -17.649 -5.295 8.486 1.00 92.69 182 PRO A O 1
ATOM 1361 N N . ARG A 1 183 ? -17.238 -6.596 6.710 1.00 91.62 183 ARG A N 1
ATOM 1362 C CA . ARG A 1 183 ? -18.217 -7.642 7.045 1.00 91.62 183 ARG A CA 1
ATOM 1363 C C . ARG A 1 183 ? -17.880 -8.286 8.382 1.00 91.62 183 ARG A C 1
ATOM 1365 O O . ARG A 1 183 ? -18.775 -8.544 9.182 1.00 91.62 183 ARG A O 1
ATOM 1372 N N . THR A 1 184 ? -16.596 -8.543 8.616 1.00 90.19 184 THR A N 1
ATOM 1373 C CA . THR A 1 184 ? -16.118 -9.035 9.908 1.00 90.19 184 THR A CA 1
ATOM 1374 C C . THR A 1 184 ? -15.930 -7.854 10.857 1.00 90.19 184 THR A C 1
ATOM 1376 O O . THR A 1 184 ? -14.965 -7.097 10.749 1.00 90.19 184 THR A O 1
ATOM 1379 N N . LEU A 1 185 ? -16.868 -7.684 11.789 1.00 88.31 185 LEU A N 1
ATOM 1380 C CA . LEU A 1 185 ? -16.850 -6.580 12.745 1.00 88.31 185 LEU A CA 1
ATOM 1381 C C . LEU A 1 185 ? -15.851 -6.849 13.875 1.00 88.31 185 LEU A C 1
ATOM 1383 O O . LEU A 1 185 ? -15.972 -7.830 14.609 1.00 88.31 185 LEU A O 1
ATOM 1387 N N . LEU A 1 186 ? -14.888 -5.942 14.040 1.00 89.62 186 LEU A N 1
ATOM 1388 C CA . LEU A 1 186 ? -13.968 -5.922 15.174 1.00 89.62 186 LEU A CA 1
ATOM 1389 C C . LEU A 1 186 ? -14.294 -4.727 16.060 1.00 89.62 186 LEU A C 1
ATOM 1391 O O . LEU A 1 186 ? -14.212 -3.581 15.624 1.00 89.62 186 LEU A O 1
ATOM 1395 N N . ARG A 1 187 ? -14.648 -5.002 17.316 1.00 88.56 187 ARG A N 1
ATOM 1396 C CA . ARG A 1 187 ? -14.870 -3.955 18.311 1.00 88.56 187 ARG A CA 1
ATOM 1397 C C . ARG A 1 187 ? -13.535 -3.384 18.775 1.00 88.56 187 ARG A C 1
ATOM 1399 O O . ARG A 1 187 ? -12.628 -4.144 19.104 1.00 88.56 187 ARG A O 1
ATOM 1406 N N . LEU A 1 188 ? -13.431 -2.058 18.843 1.00 88.94 188 LEU A N 1
ATOM 1407 C CA . LEU A 1 188 ? -12.172 -1.368 19.145 1.00 88.94 188 LEU A CA 1
ATOM 1408 C C . LEU A 1 188 ? -11.589 -1.742 20.522 1.00 88.94 188 LEU A C 1
ATOM 1410 O O . LEU A 1 188 ? -10.374 -1.845 20.676 1.00 88.94 188 LEU A O 1
ATOM 1414 N N . ASP A 1 189 ? -12.444 -1.994 21.515 1.00 87.56 189 ASP A N 1
ATOM 1415 C CA . ASP A 1 189 ? -12.062 -2.367 22.881 1.00 87.56 189 ASP A CA 1
ATOM 1416 C C . ASP A 1 189 ? -11.411 -3.752 22.979 1.00 87.56 189 ASP A C 1
ATOM 1418 O O . ASP A 1 189 ? -10.474 -3.936 23.755 1.00 87.56 189 ASP A O 1
ATOM 1422 N N . THR A 1 190 ? -11.844 -4.700 22.148 1.00 90.06 190 THR A N 1
ATOM 1423 C CA . THR A 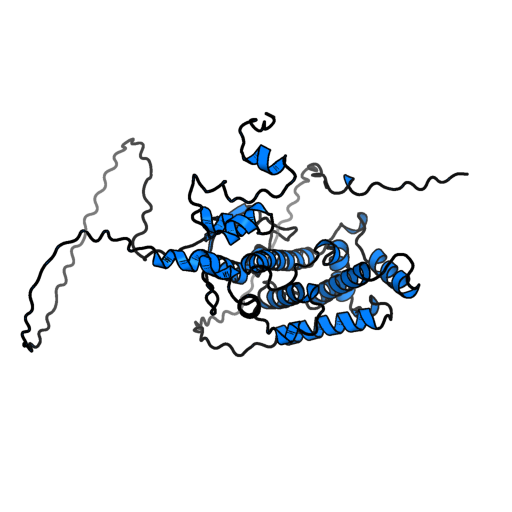1 190 ? -11.340 -6.083 22.147 1.00 90.06 190 THR A CA 1
ATOM 1424 C C . THR A 1 190 ? -10.488 -6.411 20.922 1.00 90.06 190 THR A C 1
ATOM 1426 O O . THR A 1 190 ? -10.076 -7.557 20.756 1.00 90.06 190 THR A O 1
ATOM 1429 N N . LEU A 1 191 ? -10.217 -5.435 20.047 1.00 93.25 191 LEU A N 1
ATOM 1430 C CA . LEU A 1 191 ? -9.532 -5.651 18.770 1.00 93.25 191 LEU A CA 1
ATOM 1431 C C . LEU A 1 191 ? -8.163 -6.310 18.967 1.00 93.25 191 LEU A C 1
ATOM 1433 O O . LEU A 1 191 ? -7.862 -7.292 18.294 1.00 93.25 191 LEU A O 1
ATOM 1437 N N . SER A 1 192 ? -7.364 -5.827 19.921 1.00 92.88 192 SER A N 1
ATOM 1438 C CA . SER A 1 192 ? -6.029 -6.371 20.215 1.00 92.88 192 SER A CA 1
ATOM 1439 C C . SER A 1 192 ? -6.048 -7.807 20.755 1.00 92.88 192 SER A C 1
ATOM 1441 O O . SER A 1 192 ? -5.054 -8.518 20.631 1.00 92.88 192 SER A O 1
ATOM 1443 N N . GLN A 1 193 ? -7.181 -8.253 21.306 1.00 94.44 193 GLN A N 1
ATOM 1444 C CA . GLN A 1 193 ? -7.383 -9.614 21.814 1.00 94.44 193 GLN A CA 1
ATOM 1445 C C . GLN A 1 193 ? -7.858 -10.577 20.717 1.00 94.44 193 GLN A C 1
ATOM 1447 O O . GLN A 1 193 ? -7.811 -11.794 20.900 1.00 94.44 193 GLN A O 1
ATOM 1452 N N . ALA A 1 194 ? -8.315 -10.059 19.571 1.00 95.62 194 ALA A N 1
ATOM 1453 C CA . ALA A 1 194 ? -8.757 -10.895 18.467 1.00 95.62 194 ALA A CA 1
ATOM 1454 C C . ALA A 1 194 ? -7.580 -11.720 17.901 1.00 95.62 194 ALA A C 1
ATOM 1456 O O . ALA A 1 194 ? -6.472 -11.184 17.727 1.00 95.62 194 ALA A O 1
ATOM 1457 N N . PRO A 1 195 ? -7.797 -13.006 17.556 1.00 97.06 195 PRO A N 1
ATOM 1458 C CA . PRO A 1 195 ? -6.754 -13.841 16.969 1.00 97.06 195 PRO A CA 1
ATOM 1459 C C . PRO A 1 195 ? -6.142 -13.199 15.721 1.00 97.06 195 PRO A C 1
ATOM 1461 O O . PRO A 1 195 ? -6.853 -12.597 14.913 1.00 97.06 195 PRO A O 1
ATOM 1464 N N . VAL A 1 196 ? -4.830 -13.378 15.525 1.00 96.81 196 VAL A N 1
ATOM 1465 C CA . VAL A 1 196 ? -4.091 -12.819 14.373 1.00 96.81 196 VAL A CA 1
ATOM 1466 C C . VAL A 1 196 ? -4.771 -13.179 13.049 1.00 96.81 196 VAL A C 1
ATOM 1468 O O . VAL A 1 196 ? -4.922 -12.311 12.198 1.00 96.81 196 VAL A O 1
ATOM 1471 N N . GLY A 1 197 ? -5.259 -14.417 12.900 1.00 96.44 197 GLY A N 1
ATOM 1472 C CA . GLY A 1 197 ? -5.961 -14.866 11.692 1.00 96.44 197 GLY A CA 1
ATOM 1473 C C . GLY A 1 197 ? -7.268 -14.115 11.408 1.00 96.44 197 GLY A C 1
ATOM 1474 O O . GLY A 1 197 ? -7.578 -13.848 10.253 1.00 96.44 197 GLY A O 1
ATOM 1475 N N . VAL A 1 198 ? -8.010 -13.693 12.440 1.00 96.81 198 VAL A N 1
ATOM 1476 C CA . VAL A 1 198 ? -9.227 -12.876 12.262 1.00 96.81 198 VAL A CA 1
ATOM 1477 C C . VAL A 1 198 ? -8.851 -11.462 11.813 1.00 96.81 198 VAL A C 1
ATOM 1479 O O . VAL A 1 198 ? -9.450 -10.927 10.882 1.00 96.81 198 VAL A O 1
ATOM 1482 N N . ARG A 1 199 ? -7.818 -10.873 12.429 1.00 97.50 199 ARG A N 1
ATOM 1483 C CA . ARG A 1 199 ? -7.299 -9.541 12.068 1.00 97.50 199 ARG A CA 1
ATOM 1484 C C . ARG A 1 199 ? -6.730 -9.529 10.645 1.00 97.50 199 ARG A C 1
ATOM 1486 O O . ARG A 1 199 ? -7.002 -8.605 9.881 1.00 97.50 199 ARG A O 1
ATOM 1493 N N . LEU A 1 200 ? -6.014 -10.587 10.264 1.00 97.44 200 LEU A N 1
ATOM 1494 C CA . LEU A 1 200 ? -5.538 -10.813 8.900 1.00 97.44 200 LEU A CA 1
ATOM 1495 C C . LEU A 1 200 ? -6.701 -10.986 7.919 1.00 97.44 200 LEU A C 1
ATOM 1497 O O . LEU A 1 200 ? -6.690 -10.377 6.854 1.00 97.44 200 LEU A O 1
ATOM 1501 N N . GLY A 1 201 ? -7.730 -11.749 8.298 1.00 96.75 201 GLY A N 1
ATOM 1502 C CA . GLY A 1 201 ? -8.947 -11.923 7.510 1.00 96.75 201 GLY A CA 1
ATOM 1503 C C . GLY A 1 201 ? -9.622 -10.592 7.179 1.00 96.75 201 GLY A C 1
ATOM 1504 O O . GLY A 1 201 ? -9.938 -10.354 6.017 1.00 96.75 201 GLY A O 1
ATOM 1505 N N . VAL A 1 202 ? -9.754 -9.689 8.158 1.00 97.19 202 VAL A N 1
ATOM 1506 C CA . VAL A 1 202 ? -10.277 -8.325 7.946 1.00 97.19 202 VAL A CA 1
ATOM 1507 C C . VAL A 1 202 ? -9.395 -7.527 6.987 1.00 97.19 202 VAL A C 1
ATOM 1509 O O . VAL A 1 202 ? -9.907 -6.905 6.058 1.00 97.19 202 VAL A O 1
ATOM 1512 N N . LEU A 1 203 ? -8.071 -7.559 7.167 1.00 98.00 203 LEU A N 1
ATOM 1513 C CA . LEU A 1 203 ? -7.143 -6.867 6.268 1.00 98.00 203 LEU A CA 1
ATOM 1514 C C . LEU A 1 203 ? -7.279 -7.374 4.822 1.00 98.00 203 LEU A C 1
ATOM 1516 O O . LEU A 1 203 ? -7.396 -6.578 3.890 1.00 98.00 203 LEU A O 1
ATOM 1520 N N . CYS A 1 204 ? -7.303 -8.694 4.635 1.00 96.75 204 CYS A N 1
ATOM 1521 C CA . CYS A 1 204 ? -7.493 -9.346 3.342 1.00 96.75 204 CYS A CA 1
ATOM 1522 C C . CYS A 1 204 ? -8.870 -9.046 2.730 1.00 96.75 204 CYS A C 1
ATOM 1524 O O . CYS A 1 204 ? -8.961 -8.836 1.520 1.00 96.75 204 CYS A O 1
ATOM 1526 N N . GLU A 1 205 ? -9.921 -8.974 3.551 1.00 96.00 205 GLU A N 1
ATOM 1527 C CA . GLU A 1 205 ? -11.273 -8.596 3.139 1.00 96.00 205 GLU A CA 1
ATOM 1528 C C . GLU A 1 205 ? -11.297 -7.176 2.562 1.00 96.00 205 GLU A C 1
ATOM 1530 O O . GLU A 1 205 ? -11.752 -6.980 1.433 1.00 96.00 205 GLU A O 1
ATOM 1535 N N . VAL A 1 206 ? -10.744 -6.200 3.292 1.00 97.12 206 VAL A N 1
ATOM 1536 C CA . VAL A 1 206 ? -10.663 -4.796 2.850 1.00 97.12 206 VAL A CA 1
ATOM 1537 C C . VAL A 1 206 ? -9.819 -4.667 1.585 1.00 97.12 206 VAL A C 1
ATOM 1539 O O . VAL A 1 206 ? -10.188 -3.959 0.648 1.00 97.12 206 VAL A O 1
ATOM 1542 N N . LEU A 1 207 ? -8.700 -5.390 1.529 1.00 96.69 207 LEU A N 1
ATOM 1543 C CA . LEU A 1 207 ? -7.847 -5.447 0.350 1.00 96.69 207 LEU A CA 1
ATOM 1544 C C . LEU A 1 207 ? -8.441 -6.277 -0.785 1.00 96.69 207 LEU A C 1
ATOM 1546 O O . LEU A 1 207 ? -7.831 -6.304 -1.848 1.00 96.69 207 LEU A O 1
ATOM 1550 N N . GLY A 1 208 ? -9.576 -6.959 -0.612 1.00 94.75 208 GLY A N 1
ATOM 1551 C CA . GLY A 1 208 ? -10.188 -7.814 -1.631 1.00 94.75 208 GLY A CA 1
ATOM 1552 C C . GLY A 1 208 ? -9.243 -8.891 -2.177 1.00 94.75 208 GLY A C 1
ATOM 1553 O O . GLY A 1 208 ? -9.237 -9.142 -3.382 1.00 94.75 208 GLY A O 1
ATOM 1554 N N . VAL A 1 209 ? -8.397 -9.476 -1.325 1.00 94.12 209 VAL A N 1
ATOM 1555 C CA . VAL A 1 209 ? -7.431 -10.526 -1.690 1.00 94.12 209 VAL A CA 1
ATOM 1556 C C . VAL A 1 209 ? -7.618 -11.752 -0.808 1.00 94.12 209 VAL A C 1
ATOM 1558 O O . VAL A 1 209 ? -7.985 -11.644 0.356 1.00 94.12 209 VAL A O 1
ATOM 1561 N N . LYS A 1 210 ? -7.357 -12.941 -1.355 1.00 92.06 210 LYS A N 1
ATOM 1562 C CA . LYS A 1 210 ? -7.335 -14.171 -0.556 1.00 92.06 210 LYS A CA 1
ATOM 1563 C C . LYS A 1 210 ? -5.961 -14.341 0.078 1.00 92.06 210 LYS A C 1
ATOM 1565 O O . LYS A 1 210 ? -4.949 -14.158 -0.597 1.00 92.06 210 LYS A O 1
ATOM 1570 N N . GLU A 1 211 ? -5.929 -14.782 1.329 1.00 92.00 211 GLU A N 1
ATOM 1571 C CA . GLU A 1 211 ? -4.680 -15.072 2.043 1.00 92.00 211 GLU A CA 1
ATOM 1572 C C . GLU A 1 211 ? -3.817 -16.107 1.300 1.00 92.00 211 GLU A C 1
ATOM 1574 O O . GLU A 1 211 ? -2.606 -15.937 1.172 1.00 92.00 211 GLU A O 1
ATOM 1579 N N . SER A 1 212 ? -4.448 -17.119 0.691 1.00 92.69 212 SER A N 1
ATOM 1580 C CA . SER A 1 212 ? -3.771 -18.146 -0.112 1.00 92.69 212 SER A CA 1
ATOM 1581 C C . SER A 1 212 ? -2.986 -17.586 -1.303 1.00 92.69 212 SER A C 1
ATOM 1583 O O . SER A 1 212 ? -2.016 -18.203 -1.729 1.00 92.69 212 SER A O 1
ATOM 1585 N N . CYS A 1 213 ? -3.383 -16.429 -1.849 1.00 92.25 213 CYS A N 1
ATOM 1586 C CA . CYS A 1 213 ? -2.655 -15.779 -2.942 1.00 92.25 213 CYS A CA 1
ATOM 1587 C C . CYS A 1 213 ? -1.352 -15.127 -2.456 1.00 92.25 213 CYS A C 1
ATOM 1589 O O . CYS A 1 213 ? -0.421 -14.970 -3.239 1.00 92.25 213 CYS A O 1
ATOM 1591 N N . LEU A 1 214 ? -1.292 -14.742 -1.177 1.00 93.62 214 LEU A N 1
ATOM 1592 C CA . LEU A 1 214 ? -0.145 -14.070 -0.562 1.00 93.62 214 LEU A CA 1
ATOM 1593 C C . LEU A 1 214 ? 0.788 -15.047 0.164 1.00 93.62 214 LEU A C 1
ATOM 1595 O O . LEU A 1 214 ? 1.974 -14.761 0.306 1.00 93.62 214 LEU A O 1
ATOM 1599 N N . ALA A 1 215 ? 0.277 -16.198 0.611 1.00 92.25 215 ALA A N 1
ATOM 1600 C CA . ALA A 1 215 ? 1.038 -17.204 1.353 1.00 92.25 215 ALA A CA 1
ATOM 1601 C C . ALA A 1 215 ? 2.375 -17.628 0.697 1.00 92.25 215 ALA A C 1
ATOM 1603 O O . ALA A 1 215 ? 3.356 -17.742 1.437 1.00 92.25 215 ALA A O 1
ATOM 1604 N N . PRO A 1 216 ? 2.480 -17.788 -0.644 1.00 93.31 216 PRO A N 1
ATOM 1605 C CA . PRO A 1 216 ? 3.738 -18.166 -1.299 1.00 93.31 216 PRO A CA 1
ATOM 1606 C C . PRO A 1 216 ? 4.832 -17.088 -1.256 1.00 93.31 216 PRO A C 1
ATOM 1608 O O . PRO A 1 216 ? 5.985 -17.374 -1.567 1.00 93.31 216 PRO A O 1
ATOM 1611 N N . LEU A 1 217 ? 4.484 -15.842 -0.921 1.00 94.81 217 LEU A N 1
ATOM 1612 C CA . LEU A 1 217 ? 5.409 -14.712 -0.944 1.00 94.81 217 LEU A CA 1
ATOM 1613 C C . LEU A 1 217 ? 6.175 -14.565 0.381 1.00 94.81 217 LEU A C 1
ATOM 1615 O O . LEU A 1 217 ? 5.627 -14.907 1.442 1.00 94.81 217 LEU A O 1
ATOM 1619 N N . PRO A 1 218 ? 7.385 -13.964 0.351 1.00 93.69 218 PRO A N 1
ATOM 1620 C CA . PRO A 1 218 ? 8.094 -13.549 1.558 1.00 93.69 218 PRO A CA 1
ATOM 1621 C C . PRO A 1 218 ? 7.196 -12.701 2.477 1.00 93.69 218 PRO A C 1
ATOM 1623 O O . PRO A 1 218 ? 6.499 -11.813 1.972 1.00 93.69 218 PRO A O 1
ATOM 1626 N N . PRO A 1 219 ? 7.191 -12.929 3.808 1.00 93.94 219 PRO A N 1
ATOM 1627 C CA . PRO A 1 219 ? 6.237 -12.294 4.722 1.00 93.94 219 PRO A CA 1
ATOM 1628 C C . PRO A 1 219 ? 6.165 -10.766 4.620 1.00 93.94 219 PRO A C 1
ATOM 1630 O O . PRO A 1 219 ? 5.070 -10.208 4.603 1.00 93.94 219 PRO A O 1
ATOM 1633 N N . HIS A 1 220 ? 7.310 -10.094 4.482 1.00 93.56 220 HIS A N 1
ATOM 1634 C CA . HIS A 1 220 ? 7.410 -8.633 4.376 1.00 93.56 220 HIS A CA 1
ATOM 1635 C C . HIS A 1 220 ? 6.937 -8.062 3.028 1.00 93.56 220 HIS A C 1
ATOM 1637 O O . HIS A 1 220 ? 6.706 -6.860 2.931 1.00 93.56 220 HIS A O 1
ATOM 1643 N N . LEU A 1 221 ? 6.741 -8.895 1.997 1.00 95.56 221 LEU A N 1
ATOM 1644 C CA . LEU A 1 221 ? 6.197 -8.474 0.697 1.00 95.56 221 LEU A CA 1
ATOM 1645 C C . LEU A 1 221 ? 4.686 -8.724 0.559 1.00 95.56 221 LEU A C 1
ATOM 1647 O O . LEU A 1 221 ? 4.051 -8.224 -0.370 1.00 95.56 221 LEU A O 1
ATOM 1651 N N . ARG A 1 222 ? 4.069 -9.471 1.482 1.00 96.81 222 ARG A N 1
ATOM 1652 C CA . ARG A 1 222 ? 2.643 -9.834 1.389 1.00 96.81 222 ARG A CA 1
ATOM 1653 C C . ARG A 1 222 ? 1.729 -8.613 1.416 1.00 96.81 222 ARG A C 1
ATOM 1655 O O . ARG A 1 222 ? 0.834 -8.509 0.578 1.00 96.81 222 ARG A O 1
ATOM 1662 N N . LEU A 1 223 ? 1.977 -7.681 2.343 1.00 97.62 223 LEU A N 1
ATOM 1663 C CA . LEU A 1 223 ? 1.161 -6.473 2.492 1.00 97.62 223 LEU A CA 1
ATOM 1664 C C . LEU A 1 223 ? 1.196 -5.643 1.207 1.00 97.62 223 LEU A C 1
ATOM 1666 O O . LEU A 1 223 ? 0.154 -5.307 0.650 1.00 97.62 223 LEU A O 1
ATOM 1670 N N . VAL A 1 224 ? 2.397 -5.369 0.697 1.00 97.19 224 VAL A N 1
ATOM 1671 C CA . VAL A 1 224 ? 2.578 -4.504 -0.470 1.00 97.19 224 VAL A CA 1
ATOM 1672 C C . VAL A 1 224 ? 2.046 -5.126 -1.766 1.00 97.19 224 VAL A C 1
ATOM 1674 O O . VAL A 1 224 ? 1.483 -4.416 -2.604 1.00 97.19 224 VAL A O 1
ATOM 1677 N N . VAL A 1 225 ? 2.134 -6.447 -1.941 1.00 96.94 225 VAL A N 1
ATOM 1678 C CA . VAL A 1 225 ? 1.504 -7.109 -3.094 1.00 96.94 225 VAL A CA 1
ATOM 1679 C C . VAL A 1 225 ? -0.020 -7.061 -2.983 1.00 96.94 225 VAL A C 1
ATOM 1681 O O . VAL A 1 225 ? -0.687 -6.763 -3.976 1.00 96.94 225 VAL A O 1
ATOM 1684 N N . GLY A 1 226 ? -0.575 -7.240 -1.779 1.00 97.25 226 GLY A N 1
ATOM 1685 C CA . GLY A 1 226 ? -2.000 -7.026 -1.515 1.00 97.25 226 GLY A CA 1
ATOM 1686 C C . GLY A 1 226 ? -2.457 -5.606 -1.872 1.00 97.25 226 GLY A C 1
ATOM 1687 O O . GLY A 1 226 ? -3.438 -5.436 -2.599 1.00 97.25 226 GLY A O 1
ATOM 1688 N N . VAL A 1 227 ? -1.693 -4.589 -1.454 1.00 97.81 227 VAL A N 1
ATOM 1689 C CA . VAL A 1 227 ? -1.906 -3.175 -1.820 1.00 97.81 227 VAL A CA 1
ATOM 1690 C C . VAL A 1 227 ? -1.857 -2.977 -3.332 1.00 97.81 227 VAL A C 1
ATOM 1692 O O . VAL A 1 227 ? -2.696 -2.280 -3.892 1.00 97.81 227 VAL A O 1
ATOM 1695 N N . THR A 1 228 ? -0.898 -3.600 -4.014 1.00 97.56 228 THR A N 1
ATOM 1696 C CA . THR A 1 228 ? -0.730 -3.468 -5.468 1.00 97.56 228 THR A CA 1
ATOM 1697 C C . THR A 1 228 ? -1.912 -4.081 -6.222 1.00 97.56 228 THR A C 1
ATOM 1699 O O . THR A 1 228 ? -2.400 -3.497 -7.191 1.00 97.56 228 THR A O 1
ATOM 1702 N N . GLY A 1 229 ? -2.433 -5.216 -5.742 1.00 96.62 229 GLY A N 1
ATOM 1703 C CA . GLY A 1 229 ? -3.669 -5.820 -6.245 1.00 96.62 229 GLY A CA 1
ATOM 1704 C C . GLY A 1 229 ? -4.887 -4.931 -6.033 1.00 96.62 229 GLY A C 1
ATOM 1705 O O . GLY A 1 229 ? -5.682 -4.752 -6.954 1.00 96.62 229 GLY A O 1
ATOM 1706 N N . PHE A 1 230 ? -5.002 -4.327 -4.852 1.00 97.06 230 PHE A N 1
ATOM 1707 C CA . PHE A 1 230 ? -6.047 -3.357 -4.545 1.00 97.06 230 PHE A CA 1
ATOM 1708 C C . PHE A 1 230 ? -5.980 -2.123 -5.455 1.00 97.06 230 PHE A C 1
ATOM 1710 O O . PHE A 1 230 ? -6.953 -1.814 -6.144 1.00 97.06 230 PHE A O 1
ATOM 1717 N N . TRP A 1 231 ? -4.813 -1.484 -5.546 1.00 97.69 231 TRP A N 1
ATOM 1718 C CA . TRP A 1 231 ? -4.565 -0.325 -6.403 1.00 97.69 231 TRP A CA 1
ATOM 1719 C C . TRP A 1 231 ? -4.920 -0.612 -7.867 1.00 97.69 231 TRP A C 1
ATOM 1721 O O . TRP A 1 231 ? -5.647 0.161 -8.487 1.00 97.69 231 TRP A O 1
ATOM 1731 N N . ARG A 1 232 ? -4.512 -1.770 -8.404 1.00 96.25 232 ARG A N 1
ATOM 1732 C CA . ARG A 1 232 ? -4.845 -2.189 -9.776 1.00 96.25 232 ARG A CA 1
ATOM 1733 C C . ARG A 1 232 ? -6.354 -2.235 -10.051 1.00 96.25 232 ARG A C 1
ATOM 1735 O O . ARG A 1 232 ? -6.756 -2.006 -11.191 1.00 96.25 232 ARG A O 1
ATOM 1742 N N . ARG A 1 233 ? -7.187 -2.550 -9.053 1.00 94.62 233 ARG A N 1
ATOM 1743 C CA . ARG A 1 233 ? -8.652 -2.661 -9.202 1.00 94.62 233 ARG A CA 1
ATOM 1744 C C . ARG A 1 233 ? -9.375 -1.334 -8.949 1.00 94.62 233 ARG A C 1
ATOM 1746 O O . ARG A 1 233 ? -10.314 -0.996 -9.677 1.00 94.62 233 ARG A O 1
ATOM 1753 N N . GLU A 1 234 ? -8.925 -0.574 -7.956 1.00 94.50 234 GLU A N 1
ATOM 1754 C CA . GLU A 1 234 ? -9.638 0.613 -7.466 1.00 94.50 234 GLU A CA 1
ATOM 1755 C C . GLU A 1 234 ? -9.153 1.932 -8.080 1.00 94.50 234 GLU A C 1
ATOM 1757 O O . GLU A 1 234 ? -9.930 2.882 -8.188 1.00 94.50 234 GLU A O 1
ATOM 1762 N N . ALA A 1 235 ? -7.906 2.013 -8.550 1.00 95.31 235 ALA A N 1
ATOM 1763 C CA . ALA A 1 235 ? -7.364 3.257 -9.086 1.00 95.31 235 ALA A CA 1
ATOM 1764 C C . ALA A 1 235 ? -8.088 3.729 -10.353 1.00 95.31 235 ALA A C 1
ATOM 1766 O O . ALA A 1 235 ? -8.502 2.943 -11.214 1.00 95.31 235 ALA A O 1
ATOM 1767 N N . ARG A 1 236 ? -8.240 5.051 -10.470 1.00 93.62 236 ARG A N 1
ATOM 1768 C CA . ARG A 1 236 ? -8.781 5.733 -11.649 1.00 93.62 236 ARG A CA 1
ATOM 1769 C C . ARG A 1 236 ? -7.871 6.921 -11.981 1.00 93.62 236 ARG A C 1
ATOM 1771 O O . ARG A 1 236 ? -7.768 7.819 -11.152 1.00 93.62 236 ARG A O 1
ATOM 1778 N N . PRO A 1 237 ? -7.233 6.966 -13.164 1.00 93.31 237 PRO A N 1
ATOM 1779 C CA . PRO A 1 237 ? -7.212 5.923 -14.198 1.00 93.31 237 PRO A CA 1
ATOM 1780 C C . PRO A 1 237 ? -6.591 4.607 -13.695 1.00 93.31 237 PRO A C 1
ATOM 1782 O O . PRO A 1 237 ? -5.840 4.604 -12.728 1.00 93.31 237 PRO A O 1
ATOM 1785 N N . HIS A 1 238 ? -6.936 3.484 -14.333 1.00 94.56 238 HIS A N 1
ATOM 1786 C CA . HIS A 1 238 ? -6.323 2.198 -13.987 1.00 94.56 238 HIS A CA 1
ATOM 1787 C C . HIS A 1 238 ? -4.849 2.200 -14.407 1.00 94.56 238 HIS A C 1
ATOM 1789 O O . HIS A 1 238 ? -4.547 2.705 -15.495 1.00 94.56 238 HIS A O 1
ATOM 1795 N N . PRO A 1 239 ? -3.949 1.609 -13.606 1.00 96.06 239 PRO A N 1
ATOM 1796 C CA . PRO A 1 239 ? -2.549 1.547 -13.972 1.00 96.06 239 PRO A CA 1
ATOM 1797 C C . PRO A 1 239 ? -2.320 0.641 -15.178 1.00 96.06 239 PRO A C 1
ATOM 1799 O O . PRO A 1 239 ? -2.965 -0.401 -15.336 1.00 96.06 239 PRO A O 1
ATOM 1802 N N . SER A 1 240 ? -1.378 1.037 -16.028 1.00 96.06 240 SER A N 1
ATOM 1803 C CA . SER A 1 240 ? -0.956 0.231 -17.168 1.00 96.06 240 SER A CA 1
ATOM 1804 C C . SER A 1 240 ? -0.137 -0.982 -16.712 1.00 96.06 240 SER A C 1
ATOM 1806 O O . SER A 1 240 ? 0.437 -1.001 -15.620 1.00 96.06 240 SER A O 1
ATOM 1808 N N . LEU A 1 241 ? -0.050 -2.008 -17.564 1.00 95.81 241 LEU A N 1
ATOM 1809 C CA . LEU A 1 241 ? 0.798 -3.170 -17.287 1.00 95.81 241 LEU A CA 1
ATOM 1810 C C . LEU A 1 241 ? 2.276 -2.771 -17.057 1.00 95.81 241 LEU A C 1
ATOM 1812 O O . LEU A 1 241 ? 2.824 -3.211 -16.048 1.00 95.81 241 LEU A O 1
ATOM 1816 N N . PRO A 1 242 ? 2.888 -1.875 -17.863 1.00 96.69 242 PRO A N 1
ATOM 1817 C CA . PRO A 1 242 ? 4.223 -1.340 -17.583 1.00 96.69 242 PRO A CA 1
ATOM 1818 C C . PRO A 1 242 ? 4.369 -0.692 -16.202 1.00 96.69 242 PRO A C 1
ATOM 1820 O O . PRO A 1 242 ? 5.381 -0.895 -15.542 1.00 96.69 242 PRO A O 1
ATOM 1823 N N . GLN A 1 243 ? 3.360 0.047 -15.722 1.00 96.81 243 GLN A N 1
ATOM 1824 C CA . GLN A 1 243 ? 3.389 0.657 -14.384 1.00 96.81 243 GLN A CA 1
ATOM 1825 C C . GLN A 1 243 ? 3.403 -0.393 -13.272 1.00 96.81 243 GLN A C 1
ATOM 1827 O O . GLN A 1 243 ? 4.174 -0.281 -12.322 1.00 96.81 243 GLN A O 1
ATOM 1832 N N . ILE A 1 244 ? 2.588 -1.437 -13.413 1.00 96.88 244 ILE A N 1
ATOM 1833 C CA . ILE A 1 244 ? 2.552 -2.557 -12.469 1.00 96.88 244 ILE A CA 1
ATOM 1834 C C . ILE A 1 244 ? 3.883 -3.315 -12.493 1.00 96.88 244 ILE A C 1
ATOM 1836 O O . ILE A 1 244 ? 4.482 -3.545 -11.447 1.00 96.88 244 ILE A O 1
ATOM 1840 N N . GLN A 1 245 ? 4.367 -3.685 -13.679 1.00 96.81 245 GLN A N 1
ATOM 1841 C CA . GLN A 1 245 ? 5.611 -4.436 -13.838 1.00 96.81 245 GLN A CA 1
ATOM 1842 C C . GLN A 1 245 ? 6.817 -3.652 -13.313 1.00 96.81 245 GLN A C 1
ATOM 1844 O O . GLN A 1 245 ? 7.624 -4.222 -12.586 1.00 96.81 245 GLN A O 1
ATOM 1849 N N . ALA A 1 246 ? 6.911 -2.353 -13.611 1.00 96.25 246 ALA A N 1
ATOM 1850 C CA . ALA A 1 246 ? 7.962 -1.479 -13.095 1.00 96.25 246 ALA A CA 1
ATOM 1851 C C . ALA A 1 246 ? 7.974 -1.432 -11.564 1.00 96.25 246 ALA A C 1
ATOM 1853 O O . ALA A 1 246 ? 9.039 -1.481 -10.950 1.00 96.25 246 ALA A O 1
ATOM 1854 N N . LEU A 1 247 ? 6.793 -1.362 -10.944 1.00 96.62 247 LEU A N 1
ATOM 1855 C CA . LEU A 1 247 ? 6.672 -1.375 -9.495 1.00 96.62 247 LEU A CA 1
ATOM 1856 C C . LEU A 1 247 ? 7.155 -2.711 -8.909 1.00 96.62 247 LEU A C 1
ATOM 1858 O O . LEU A 1 247 ? 7.959 -2.701 -7.982 1.00 96.62 247 LEU A O 1
ATOM 1862 N N . LEU A 1 248 ? 6.736 -3.848 -9.479 1.00 96.50 248 LEU A N 1
ATOM 1863 C CA . LEU A 1 248 ? 7.188 -5.176 -9.041 1.00 96.50 248 LEU A CA 1
ATOM 1864 C C . LEU A 1 248 ? 8.700 -5.362 -9.210 1.00 96.50 248 LEU A C 1
ATOM 1866 O O . LEU A 1 248 ? 9.353 -5.891 -8.317 1.00 96.50 248 LEU A O 1
ATOM 1870 N N . LEU A 1 249 ? 9.271 -4.889 -10.319 1.00 94.44 249 LEU A N 1
ATOM 1871 C CA . LEU A 1 249 ? 10.718 -4.877 -10.542 1.00 94.44 249 LEU A CA 1
ATOM 1872 C C . LEU A 1 249 ? 11.447 -4.013 -9.499 1.00 94.44 249 LEU A C 1
ATOM 1874 O O . LEU A 1 249 ? 12.508 -4.403 -9.019 1.00 94.44 249 LEU A O 1
ATOM 1878 N N . GLY A 1 250 ? 10.854 -2.887 -9.087 1.00 93.44 250 GLY A N 1
ATOM 1879 C CA . GLY A 1 250 ? 11.339 -2.086 -7.961 1.00 93.44 250 GLY A CA 1
ATOM 1880 C C . GLY A 1 250 ? 11.365 -2.864 -6.640 1.00 93.44 250 GLY A C 1
ATOM 1881 O O . GLY A 1 250 ? 12.365 -2.807 -5.927 1.00 93.44 250 GLY A O 1
ATOM 1882 N N . MET A 1 251 ? 10.323 -3.654 -6.353 1.00 94.19 251 MET A N 1
ATOM 1883 C CA . MET A 1 251 ? 10.286 -4.522 -5.165 1.00 94.19 251 MET A CA 1
ATOM 1884 C C . MET A 1 251 ? 11.356 -5.617 -5.224 1.00 94.19 251 MET A C 1
ATOM 1886 O O . MET A 1 251 ? 12.022 -5.873 -4.226 1.00 94.19 251 MET A O 1
ATOM 1890 N N . VAL A 1 252 ? 11.549 -6.241 -6.393 1.00 92.44 252 VAL A N 1
ATOM 1891 C CA . VAL A 1 252 ? 12.609 -7.242 -6.606 1.00 92.44 252 VAL A CA 1
ATOM 1892 C C . VAL A 1 252 ? 13.974 -6.615 -6.361 1.00 92.44 252 VAL A C 1
ATOM 1894 O O . VAL A 1 252 ? 14.776 -7.185 -5.632 1.00 92.44 252 VAL A O 1
ATOM 1897 N N . TYR A 1 253 ? 14.226 -5.422 -6.902 1.00 88.56 253 TYR A N 1
ATOM 1898 C CA . TYR A 1 253 ? 15.465 -4.692 -6.648 1.00 88.56 253 TYR A CA 1
ATOM 1899 C C . TYR A 1 253 ? 15.694 -4.447 -5.149 1.00 88.56 253 TYR A C 1
ATOM 1901 O O . TYR A 1 253 ? 16.794 -4.696 -4.655 1.00 88.56 253 TYR A O 1
ATOM 1909 N N . GLY A 1 254 ? 14.662 -4.003 -4.425 1.00 88.31 254 GLY A N 1
ATOM 1910 C CA . GLY A 1 254 ? 14.709 -3.826 -2.972 1.00 88.31 254 GLY A CA 1
ATOM 1911 C C . GLY A 1 254 ? 15.068 -5.110 -2.229 1.00 88.31 254 GLY A C 1
ATOM 1912 O O . GLY A 1 254 ? 15.935 -5.104 -1.355 1.00 88.31 254 GLY A O 1
ATOM 1913 N N . GLU A 1 255 ? 14.462 -6.227 -2.631 1.00 87.81 255 GLU A N 1
ATOM 1914 C CA . GLU A 1 255 ? 14.734 -7.545 -2.055 1.00 87.81 255 GLU A CA 1
ATOM 1915 C C . GLU A 1 255 ? 16.164 -8.013 -2.333 1.00 87.81 255 GLU A C 1
ATOM 1917 O O . GLU A 1 255 ? 16.843 -8.528 -1.445 1.00 87.81 255 GLU A O 1
ATOM 1922 N N . MET A 1 256 ? 16.663 -7.791 -3.551 1.00 84.00 256 MET A N 1
ATOM 1923 C CA . MET A 1 256 ? 18.056 -8.076 -3.880 1.00 84.00 256 MET A CA 1
ATOM 1924 C C . MET A 1 256 ? 18.991 -7.208 -3.037 1.00 84.00 256 MET A C 1
ATOM 1926 O O . MET A 1 256 ? 19.941 -7.724 -2.457 1.00 84.00 256 MET A O 1
ATOM 1930 N N . ALA A 1 257 ? 18.715 -5.907 -2.907 1.00 81.75 257 ALA A N 1
ATOM 1931 C CA . ALA A 1 257 ? 19.519 -4.999 -2.092 1.00 81.75 257 ALA A CA 1
ATOM 1932 C C . ALA A 1 257 ? 19.585 -5.449 -0.625 1.00 81.75 257 ALA A C 1
ATOM 1934 O O . ALA A 1 257 ? 20.674 -5.455 -0.056 1.00 81.75 257 ALA A O 1
ATOM 1935 N N . ARG A 1 258 ? 18.460 -5.910 -0.064 1.00 81.44 258 ARG A N 1
ATOM 1936 C CA . ARG A 1 258 ? 18.373 -6.466 1.293 1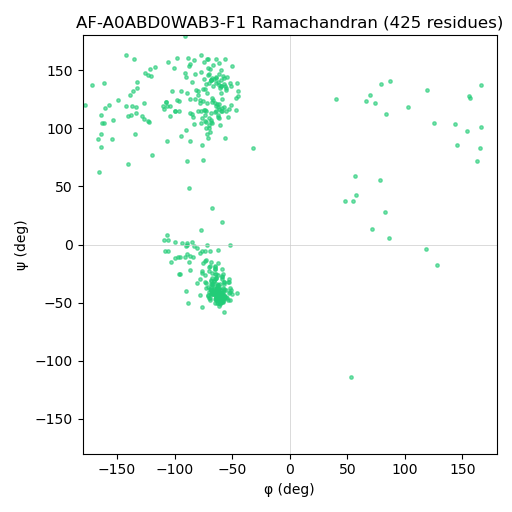.00 81.44 258 ARG A CA 1
ATOM 1937 C C . ARG A 1 258 ? 19.228 -7.720 1.483 1.00 81.44 258 ARG A C 1
ATOM 1939 O O . ARG A 1 258 ? 19.814 -7.901 2.545 1.00 81.44 258 ARG A O 1
ATOM 1946 N N . ASN A 1 259 ? 19.280 -8.577 0.4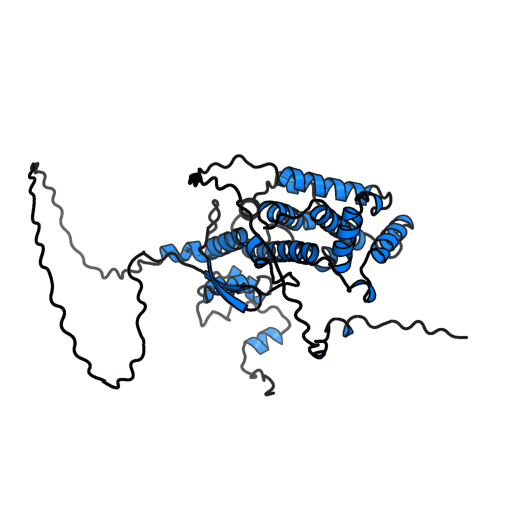64 1.00 75.31 259 ASN A N 1
ATOM 1947 C CA . ASN A 1 259 ? 19.876 -9.907 0.556 1.00 75.31 259 ASN A CA 1
ATOM 1948 C C . ASN A 1 259 ? 21.337 -9.996 0.088 1.00 75.31 259 ASN A C 1
ATOM 1950 O O . ASN A 1 259 ? 21.946 -11.036 0.323 1.00 75.31 259 ASN A O 1
ATOM 1954 N N . CYS A 1 260 ? 21.928 -8.977 -0.564 1.00 66.88 260 CYS A N 1
ATOM 1955 C CA . CYS A 1 260 ? 23.370 -9.033 -0.859 1.00 66.88 260 CYS A CA 1
ATOM 1956 C C . CYS A 1 260 ? 24.227 -8.298 0.176 1.00 66.88 260 CYS A C 1
ATOM 1958 O O . CYS A 1 260 ? 24.224 -7.068 0.269 1.00 66.88 260 CYS A O 1
ATOM 1960 N N . HIS A 1 261 ? 25.043 -9.083 0.872 1.00 60.00 261 HIS A N 1
ATOM 1961 C CA . HIS A 1 261 ? 26.099 -8.614 1.758 1.00 60.00 261 HIS A CA 1
ATOM 1962 C C . HIS A 1 261 ? 27.265 -7.997 0.959 1.00 60.00 261 HIS A C 1
ATOM 1964 O O . HIS A 1 261 ? 27.501 -8.397 -0.191 1.00 60.00 261 HIS A O 1
ATOM 1970 N N . PRO A 1 262 ? 28.020 -7.041 1.534 1.00 51.81 262 PRO A N 1
ATOM 1971 C CA . PRO A 1 262 ? 29.291 -6.612 0.954 1.00 51.81 262 PRO A CA 1
ATOM 1972 C C . PRO A 1 262 ? 30.230 -7.830 0.866 1.00 51.81 262 PRO A C 1
ATOM 1974 O O . PRO A 1 262 ? 30.567 -8.429 1.881 1.00 51.81 262 PRO A O 1
ATOM 1977 N N . GLY A 1 263 ? 30.580 -8.245 -0.359 1.00 57.03 263 GLY A N 1
ATOM 1978 C CA . GLY A 1 263 ? 31.463 -9.393 -0.631 1.00 57.03 263 GLY A CA 1
ATOM 1979 C C . GLY A 1 263 ? 30.850 -10.560 -1.426 1.00 57.03 263 GLY A C 1
ATOM 1980 O O . GLY A 1 263 ? 31.568 -11.497 -1.765 1.00 57.03 263 GLY A O 1
ATOM 1981 N N . GLN A 1 264 ? 29.555 -10.532 -1.768 1.00 57.03 264 GLN A N 1
ATOM 1982 C CA . GLN A 1 264 ? 28.888 -11.654 -2.451 1.00 57.03 264 GLN A CA 1
ATOM 1983 C C . GLN A 1 264 ? 28.805 -11.493 -3.989 1.00 57.03 264 GLN A C 1
ATOM 1985 O O . GLN A 1 264 ? 28.222 -10.533 -4.484 1.00 57.03 264 GLN A O 1
ATOM 1990 N N . ASN A 1 265 ? 29.337 -12.488 -4.721 1.00 55.88 265 ASN A N 1
ATOM 1991 C CA . ASN A 1 265 ? 29.174 -12.836 -6.151 1.00 55.88 265 ASN A CA 1
ATOM 1992 C C . ASN A 1 265 ? 29.128 -11.703 -7.212 1.00 55.88 265 ASN A C 1
ATOM 1994 O O . ASN A 1 265 ? 28.222 -10.873 -7.253 1.00 55.88 265 ASN A O 1
ATOM 1998 N N . GLN A 1 266 ? 30.005 -11.793 -8.224 1.00 60.34 266 GLN A N 1
ATOM 1999 C CA . GLN A 1 266 ? 30.065 -10.879 -9.386 1.00 60.34 266 GLN A CA 1
ATOM 2000 C C . GLN A 1 266 ? 28.724 -10.709 -10.139 1.00 60.34 266 GLN A C 1
ATOM 2002 O O . GLN A 1 266 ? 28.451 -9.643 -10.689 1.00 60.34 266 GLN A O 1
ATOM 2007 N N . LYS A 1 267 ? 27.850 -11.729 -10.143 1.00 59.91 267 LYS A N 1
ATOM 2008 C CA . LYS A 1 267 ? 26.532 -11.675 -10.809 1.00 59.91 267 LYS A CA 1
ATOM 2009 C C . LYS A 1 267 ? 25.559 -10.699 -10.130 1.00 59.91 267 LYS A C 1
ATOM 2011 O O . LYS A 1 267 ? 24.874 -9.952 -10.820 1.00 59.91 267 LYS A O 1
ATOM 2016 N N . THR A 1 268 ? 25.553 -10.647 -8.799 1.00 61.78 268 THR A N 1
ATOM 2017 C CA . THR A 1 268 ? 24.755 -9.691 -8.008 1.00 61.78 268 THR A CA 1
ATOM 2018 C C . THR A 1 268 ? 25.267 -8.257 -8.168 1.00 61.78 268 THR A C 1
ATOM 2020 O O . THR A 1 268 ? 24.480 -7.312 -8.176 1.00 61.78 268 THR A O 1
ATOM 2023 N N . ALA A 1 269 ? 26.576 -8.080 -8.372 1.00 65.19 269 ALA A N 1
ATOM 2024 C CA . ALA A 1 269 ? 27.162 -6.781 -8.704 1.00 65.19 269 ALA A CA 1
ATOM 2025 C C . ALA A 1 269 ? 26.755 -6.300 -10.112 1.00 65.19 269 ALA A C 1
ATOM 2027 O O . ALA A 1 269 ? 26.401 -5.135 -10.285 1.00 65.19 269 ALA A O 1
ATOM 2028 N N . ALA A 1 270 ? 26.731 -7.195 -11.107 1.00 67.69 270 ALA A N 1
ATOM 2029 C CA . ALA A 1 270 ? 26.276 -6.869 -12.461 1.00 67.69 270 ALA A CA 1
ATOM 2030 C C . ALA A 1 270 ? 24.800 -6.432 -12.491 1.00 67.69 270 ALA A C 1
ATOM 2032 O O . ALA A 1 270 ? 24.478 -5.433 -13.133 1.00 67.69 270 ALA A O 1
ATOM 2033 N N . GLU A 1 271 ? 23.926 -7.118 -11.744 1.00 68.38 271 GLU A N 1
ATOM 2034 C CA . GLU A 1 271 ? 22.531 -6.696 -11.550 1.00 68.38 271 GLU A CA 1
ATOM 2035 C C . GLU A 1 271 ? 22.466 -5.297 -10.967 1.00 68.38 271 GLU A C 1
ATOM 2037 O O . GLU A 1 271 ? 21.908 -4.399 -11.594 1.00 68.38 271 GLU A O 1
ATOM 2042 N N . ARG A 1 272 ? 23.079 -5.086 -9.797 1.00 72.50 272 ARG A N 1
ATOM 2043 C CA . ARG A 1 272 ? 23.101 -3.782 -9.122 1.00 72.50 272 ARG A CA 1
ATOM 2044 C C . ARG A 1 272 ? 23.546 -2.664 -10.066 1.00 72.50 272 ARG A C 1
ATOM 2046 O O . ARG A 1 272 ? 22.891 -1.626 -10.114 1.00 72.50 272 ARG A O 1
ATOM 2053 N N . ASN A 1 273 ? 24.566 -2.902 -10.888 1.00 75.75 273 ASN A N 1
ATOM 2054 C CA . ASN A 1 273 ? 25.047 -1.938 -11.876 1.00 75.75 273 ASN A CA 1
ATOM 2055 C C . ASN A 1 273 ? 24.008 -1.600 -12.960 1.00 75.75 273 ASN A C 1
ATOM 2057 O O . ASN A 1 273 ? 23.908 -0.436 -13.352 1.00 75.75 273 ASN A O 1
ATOM 2061 N N . ILE A 1 274 ? 23.217 -2.570 -13.437 1.00 77.75 274 ILE A N 1
ATOM 2062 C CA . ILE A 1 274 ? 22.112 -2.316 -14.380 1.00 77.75 274 ILE A CA 1
ATOM 2063 C C . ILE A 1 274 ? 21.075 -1.393 -13.728 1.00 77.75 274 ILE A C 1
ATOM 2065 O O . ILE A 1 274 ? 20.711 -0.365 -14.301 1.00 77.75 274 ILE A O 1
ATOM 2069 N N . TRP A 1 275 ? 20.648 -1.701 -12.503 1.00 78.12 275 TRP A N 1
ATOM 2070 C CA . TRP A 1 275 ? 19.637 -0.914 -11.791 1.00 78.12 275 TRP A CA 1
ATOM 2071 C C . TRP A 1 275 ? 20.118 0.495 -11.435 1.00 78.12 275 TRP A C 1
ATOM 2073 O O . TRP A 1 275 ? 19.358 1.454 -11.567 1.00 78.12 275 TRP A O 1
ATOM 2083 N N . ILE A 1 276 ? 21.387 0.648 -11.045 1.00 77.56 276 ILE A N 1
ATOM 2084 C CA . ILE A 1 276 ? 22.005 1.959 -10.802 1.00 77.56 276 ILE A CA 1
ATOM 2085 C C . ILE A 1 276 ? 21.996 2.798 -12.086 1.00 77.56 276 ILE A C 1
ATOM 2087 O O . ILE A 1 276 ? 21.613 3.966 -12.047 1.00 77.56 276 ILE A O 1
ATOM 2091 N N . LYS A 1 277 ? 22.333 2.207 -13.241 1.00 80.50 277 LYS A N 1
ATOM 2092 C CA . LYS A 1 277 ? 22.276 2.893 -14.547 1.00 80.50 277 LYS A CA 1
ATOM 2093 C C . LYS A 1 277 ? 20.851 3.272 -14.966 1.00 80.50 277 LYS A C 1
ATOM 2095 O O . LYS A 1 277 ? 20.661 4.261 -15.676 1.00 80.50 277 LYS A O 1
ATOM 2100 N N . LEU A 1 278 ? 19.850 2.505 -14.534 1.00 81.06 278 LEU A N 1
ATOM 2101 C CA . LEU A 1 278 ? 18.445 2.779 -14.833 1.00 81.06 278 LEU A CA 1
ATOM 2102 C C . LEU A 1 278 ? 17.863 3.929 -14.006 1.00 81.06 278 LEU A C 1
ATOM 2104 O O . LEU A 1 278 ? 16.905 4.543 -14.467 1.00 81.06 278 LEU A O 1
ATOM 2108 N N . ARG A 1 279 ? 18.429 4.272 -12.840 1.00 83.19 279 ARG A N 1
ATOM 2109 C CA . ARG A 1 279 ? 17.941 5.386 -12.007 1.00 83.19 279 ARG A CA 1
ATOM 2110 C C . ARG A 1 279 ? 18.047 6.731 -12.732 1.00 83.19 279 ARG A C 1
ATOM 2112 O O . ARG A 1 279 ? 19.045 7.022 -13.388 1.00 83.19 279 ARG A O 1
ATOM 2119 N N . LEU A 1 280 ? 17.022 7.574 -12.572 1.00 78.31 280 LEU A N 1
ATOM 2120 C CA . LEU A 1 280 ? 17.058 8.958 -13.060 1.00 78.31 280 LEU A CA 1
ATOM 2121 C C . LEU A 1 280 ? 18.207 9.742 -12.420 1.00 78.31 280 LEU A C 1
ATOM 2123 O O . LEU A 1 280 ? 18.312 9.803 -11.192 1.00 78.31 280 LEU A O 1
ATOM 2127 N N . ARG A 1 281 ? 18.995 10.417 -13.260 1.00 78.62 281 ARG A N 1
ATOM 2128 C CA . ARG A 1 281 ? 19.985 11.412 -12.833 1.00 78.62 281 ARG A CA 1
ATOM 2129 C C . ARG A 1 281 ? 19.341 12.801 -12.735 1.00 78.62 281 ARG A C 1
ATOM 2131 O O . ARG A 1 281 ? 18.299 13.023 -13.353 1.00 78.62 281 ARG A O 1
ATOM 2138 N N . PRO A 1 282 ? 19.927 13.764 -12.001 1.00 71.44 282 PRO A N 1
ATOM 2139 C CA . PRO A 1 282 ? 19.382 15.121 -11.901 1.00 71.44 282 PRO A CA 1
ATOM 2140 C C . PRO A 1 282 ? 19.084 15.783 -13.261 1.00 71.44 282 PRO A C 1
ATOM 2142 O O . PRO A 1 282 ? 18.038 16.413 -13.407 1.00 71.44 282 PRO A O 1
ATOM 2145 N N . GLY A 1 283 ? 19.928 15.558 -14.277 1.00 69.94 283 GLY A N 1
ATOM 2146 C CA . GLY A 1 283 ? 19.720 16.059 -15.645 1.00 69.94 283 GLY A CA 1
ATOM 2147 C C . GLY A 1 283 ? 18.532 15.432 -16.393 1.00 69.94 283 GLY A C 1
ATOM 2148 O O . GLY A 1 283 ? 17.937 16.083 -17.249 1.00 69.94 283 GLY A O 1
ATOM 2149 N N . ASP A 1 284 ? 18.118 14.221 -16.010 1.00 70.69 284 ASP A N 1
ATOM 2150 C CA . ASP A 1 284 ? 17.018 13.476 -16.640 1.00 70.69 284 ASP A CA 1
ATOM 2151 C C . ASP A 1 284 ? 15.633 13.890 -16.110 1.00 70.69 284 ASP A C 1
ATOM 2153 O O . ASP A 1 284 ? 14.608 13.361 -16.537 1.00 70.69 284 ASP A O 1
ATOM 2157 N N . ARG A 1 285 ? 15.569 14.822 -15.148 1.00 69.69 285 ARG A N 1
ATOM 2158 C CA . ARG A 1 285 ? 14.312 15.242 -14.499 1.00 69.69 285 ARG A CA 1
ATOM 2159 C C . ARG A 1 285 ? 13.449 16.162 -15.372 1.00 69.69 285 ARG A C 1
ATOM 2161 O O . ARG A 1 285 ? 12.333 16.505 -14.984 1.00 69.69 285 ARG A O 1
ATOM 2168 N N . ARG A 1 286 ? 13.935 16.576 -16.548 1.00 69.25 286 ARG A N 1
ATOM 2169 C CA . ARG A 1 286 ? 13.150 17.355 -17.517 1.00 69.25 286 ARG A CA 1
ATOM 2170 C C . ARG A 1 286 ? 12.279 16.415 -18.352 1.00 69.25 286 ARG A C 1
ATOM 2172 O O . ARG A 1 286 ? 12.787 15.502 -18.985 1.00 69.25 286 ARG A O 1
ATOM 2179 N N . GLY A 1 287 ? 10.969 16.669 -18.381 1.00 71.19 287 GLY A N 1
ATOM 2180 C CA . GLY A 1 287 ? 10.030 15.883 -19.194 1.00 71.19 287 GLY A CA 1
ATOM 2181 C C . GLY A 1 287 ? 9.569 14.571 -18.553 1.00 71.19 287 GLY A C 1
ATOM 2182 O O . GLY A 1 287 ? 9.235 13.634 -19.273 1.00 71.19 287 GLY A O 1
ATOM 2183 N N . LEU A 1 288 ? 9.537 14.493 -17.216 1.00 83.38 288 LEU A N 1
ATOM 2184 C CA . LEU A 1 288 ? 8.971 13.340 -16.512 1.00 83.38 288 LEU A CA 1
ATOM 2185 C C . LEU A 1 288 ? 7.526 13.082 -16.950 1.00 83.38 288 LEU A C 1
ATOM 2187 O O . LEU A 1 288 ? 6.700 13.995 -16.995 1.00 83.38 288 LEU A O 1
ATOM 2191 N N . ASP A 1 289 ? 7.220 11.814 -17.215 1.00 89.19 289 ASP A N 1
ATOM 2192 C CA . ASP A 1 289 ? 5.860 11.342 -17.438 1.00 89.19 289 ASP A CA 1
ATOM 2193 C C . ASP A 1 289 ? 5.007 11.601 -16.185 1.00 89.19 289 ASP A C 1
ATOM 2195 O O . ASP A 1 289 ? 5.091 10.893 -15.174 1.00 89.19 289 ASP A O 1
ATOM 2199 N N . LEU A 1 290 ? 4.186 12.649 -16.270 1.00 90.69 290 LEU A N 1
ATOM 2200 C CA . LEU A 1 290 ? 3.242 13.060 -15.233 1.00 90.69 290 LEU A CA 1
ATOM 2201 C C . LEU A 1 290 ? 2.154 12.008 -14.988 1.00 90.69 290 LEU A C 1
ATOM 2203 O O . LEU A 1 290 ? 1.620 11.934 -13.883 1.00 90.69 290 LEU A O 1
ATOM 2207 N N . GLY A 1 291 ? 1.806 11.213 -16.002 1.00 92.75 291 GLY A N 1
ATOM 2208 C CA . GLY A 1 291 ? 0.850 10.117 -15.884 1.00 92.75 291 GLY A CA 1
ATOM 2209 C C . GLY A 1 291 ? 1.419 8.975 -15.050 1.00 92.75 291 GLY A C 1
ATOM 2210 O O . GLY A 1 291 ? 0.755 8.508 -14.126 1.00 92.75 291 GLY A O 1
ATOM 2211 N N . ALA A 1 292 ? 2.669 8.583 -15.309 1.00 93.19 292 ALA A N 1
ATOM 2212 C CA . ALA A 1 292 ? 3.380 7.607 -14.485 1.00 93.19 292 ALA A CA 1
ATOM 2213 C C . ALA A 1 292 ? 3.573 8.105 -13.045 1.00 93.19 292 ALA A C 1
ATOM 2215 O O . ALA A 1 292 ? 3.277 7.370 -12.106 1.00 93.19 292 ALA A O 1
ATOM 2216 N N . ALA A 1 293 ? 3.990 9.363 -12.857 1.00 93.38 293 ALA A N 1
ATOM 2217 C CA . ALA A 1 293 ? 4.129 9.955 -11.525 1.00 93.38 293 ALA A CA 1
ATOM 2218 C C . ALA A 1 293 ? 2.798 9.943 -10.755 1.00 93.38 293 ALA A C 1
ATOM 2220 O O . ALA A 1 293 ? 2.746 9.503 -9.609 1.00 93.38 293 ALA A O 1
ATOM 2221 N N . HIS A 1 294 ? 1.698 10.338 -11.408 1.00 95.88 294 HIS A N 1
ATOM 2222 C CA . HIS A 1 294 ? 0.378 10.300 -10.788 1.00 95.88 294 HIS A CA 1
ATOM 2223 C C . HIS A 1 294 ? -0.059 8.871 -10.435 1.00 95.88 294 HIS A C 1
ATOM 2225 O O . HIS A 1 294 ? -0.478 8.630 -9.307 1.00 95.88 294 HIS A O 1
ATOM 2231 N N . ALA A 1 295 ? 0.098 7.905 -11.341 1.00 96.81 295 ALA A N 1
ATOM 2232 C CA . ALA A 1 295 ? -0.251 6.511 -11.069 1.00 96.81 295 ALA A CA 1
ATOM 2233 C C . ALA A 1 295 ? 0.541 5.939 -9.876 1.00 96.81 295 ALA A C 1
ATOM 2235 O O . ALA A 1 295 ? -0.037 5.314 -8.988 1.00 96.81 295 ALA A O 1
ATOM 2236 N N . LEU A 1 296 ? 1.847 6.204 -9.798 1.00 96.06 296 LEU A N 1
ATOM 2237 C CA . LEU A 1 296 ? 2.670 5.774 -8.663 1.00 96.06 296 LEU A CA 1
ATOM 2238 C C . LEU A 1 296 ? 2.260 6.477 -7.363 1.00 96.06 296 LEU A C 1
ATOM 2240 O O . LEU A 1 296 ? 2.201 5.834 -6.319 1.00 96.06 296 LEU A O 1
ATOM 2244 N N . SER A 1 297 ? 1.884 7.755 -7.423 1.00 96.44 297 SER A N 1
ATOM 2245 C CA . SER A 1 297 ? 1.377 8.474 -6.250 1.00 96.44 297 SER A CA 1
ATOM 2246 C C . SER A 1 297 ? 0.031 7.930 -5.743 1.00 96.44 297 SER A C 1
ATOM 2248 O O . SER A 1 297 ? -0.208 7.923 -4.537 1.00 96.44 297 SER A O 1
ATOM 2250 N N . GLN A 1 298 ? -0.825 7.400 -6.630 1.00 97.56 298 GLN A N 1
ATOM 2251 C CA . GLN A 1 298 ? -2.036 6.664 -6.238 1.00 97.56 298 GLN A CA 1
ATOM 2252 C C . GLN A 1 298 ? -1.672 5.404 -5.458 1.00 97.56 298 GLN A C 1
ATOM 2254 O O . GLN A 1 298 ? -2.202 5.169 -4.375 1.00 97.56 298 GLN A O 1
ATOM 2259 N N . TRP A 1 299 ? -0.716 4.626 -5.968 1.00 97.81 299 TRP A N 1
ATOM 2260 C CA . TRP A 1 299 ? -0.231 3.448 -5.260 1.00 97.81 299 TRP A CA 1
ATOM 2261 C C . TRP A 1 299 ? 0.353 3.801 -3.883 1.00 97.81 299 TRP A C 1
ATOM 2263 O O . TRP A 1 299 ? 0.038 3.127 -2.905 1.00 97.81 299 TRP A O 1
ATOM 2273 N N . GLN A 1 300 ? 1.131 4.885 -3.776 1.00 96.94 300 GLN A N 1
ATOM 2274 C CA . GLN A 1 300 ? 1.664 5.367 -2.494 1.00 96.94 300 GLN A CA 1
ATOM 2275 C C . GLN A 1 300 ? 0.545 5.756 -1.516 1.00 96.94 300 GLN A C 1
ATOM 2277 O O . GLN A 1 300 ? 0.616 5.406 -0.339 1.00 96.94 300 GLN A O 1
ATOM 2282 N N . ALA A 1 301 ? -0.517 6.416 -1.993 1.00 97.06 301 ALA A N 1
ATOM 2283 C CA . ALA A 1 301 ? -1.683 6.748 -1.174 1.00 97.06 301 ALA A CA 1
ATOM 2284 C C . ALA A 1 301 ? -2.430 5.489 -0.682 1.00 97.06 301 ALA A C 1
ATOM 2286 O O . ALA A 1 301 ? -2.823 5.416 0.489 1.00 97.06 301 ALA A O 1
ATOM 2287 N N . CYS A 1 302 ? -2.582 4.470 -1.541 1.00 97.88 302 CYS A N 1
ATOM 2288 C CA . CYS A 1 302 ? -3.094 3.157 -1.136 1.00 97.88 302 CYS A CA 1
ATOM 2289 C C . CYS A 1 302 ? -2.202 2.511 -0.071 1.00 97.88 302 CYS A C 1
ATOM 2291 O O . CYS A 1 302 ? -2.716 2.076 0.958 1.00 97.88 302 CYS A O 1
ATOM 2293 N N . LEU A 1 303 ? -0.885 2.469 -0.295 1.00 97.69 303 LEU A N 1
ATOM 2294 C CA . LEU A 1 303 ? 0.076 1.858 0.622 1.00 97.69 303 LEU A CA 1
ATOM 2295 C C . LEU A 1 303 ? 0.030 2.516 1.998 1.00 97.69 303 LEU A C 1
ATOM 2297 O O . LEU A 1 303 ? -0.113 1.814 2.992 1.00 97.69 303 LEU A O 1
ATOM 2301 N N . TRP A 1 304 ? 0.078 3.847 2.053 1.00 96.69 304 TRP A N 1
ATOM 2302 C CA . TRP A 1 304 ? 0.010 4.591 3.308 1.00 96.69 304 TRP A CA 1
ATOM 2303 C C . TRP A 1 304 ? -1.274 4.284 4.086 1.00 96.69 304 TRP A C 1
ATOM 2305 O O . TRP A 1 304 ? -1.219 3.918 5.257 1.00 96.69 304 TRP A O 1
ATOM 2315 N N . THR A 1 305 ? -2.429 4.337 3.416 1.00 97.75 305 THR A N 1
ATOM 2316 C CA . THR A 1 305 ? -3.721 4.062 4.064 1.00 97.75 305 THR A CA 1
ATOM 2317 C C . THR A 1 305 ? -3.788 2.629 4.603 1.00 97.75 305 THR A C 1
ATOM 2319 O O . THR A 1 305 ? -4.316 2.382 5.687 1.00 97.75 305 THR A O 1
ATOM 2322 N N . VAL A 1 306 ? -3.248 1.669 3.851 1.00 98.31 306 VAL A N 1
ATOM 2323 C CA . VAL A 1 306 ? -3.228 0.257 4.244 1.00 98.31 306 VAL A CA 1
ATOM 2324 C C . VAL A 1 306 ? -2.231 -0.000 5.371 1.00 98.31 306 VAL A C 1
ATOM 2326 O O . VAL A 1 306 ? -2.518 -0.832 6.224 1.00 98.31 306 VAL A O 1
ATOM 2329 N N . ILE A 1 307 ? -1.113 0.725 5.435 1.00 97.56 307 ILE A N 1
ATOM 2330 C CA . ILE A 1 307 ? -0.207 0.705 6.591 1.00 97.56 307 ILE A CA 1
ATOM 2331 C C . ILE A 1 307 ? -0.954 1.182 7.842 1.00 97.56 307 ILE A C 1
ATOM 2333 O O . ILE A 1 307 ? -0.955 0.472 8.845 1.00 97.56 307 ILE A O 1
ATOM 2337 N N . CYS A 1 308 ? -1.693 2.296 7.768 1.00 97.56 308 CYS A N 1
ATOM 2338 C CA . CYS A 1 308 ? -2.522 2.754 8.889 1.00 97.56 308 CYS A CA 1
ATOM 2339 C C . CYS A 1 308 ? -3.552 1.694 9.318 1.00 97.56 308 CYS A C 1
ATOM 2341 O O . CYS A 1 308 ? -3.756 1.472 10.510 1.00 97.56 308 CYS A O 1
ATOM 2343 N N . LEU A 1 309 ? -4.183 1.009 8.357 1.00 97.94 309 LEU A N 1
ATOM 2344 C CA . LEU A 1 309 ? -5.106 -0.091 8.645 1.00 97.94 309 LEU A CA 1
ATOM 2345 C C . LEU A 1 309 ? -4.389 -1.293 9.280 1.00 97.94 309 LEU A C 1
ATOM 2347 O O . LEU A 1 309 ? -4.903 -1.873 10.230 1.00 97.94 309 LEU A O 1
ATOM 2351 N N . ASN A 1 310 ? -3.208 -1.665 8.787 1.00 97.75 310 ASN A N 1
ATOM 2352 C CA . ASN A 1 310 ? -2.403 -2.760 9.324 1.00 97.75 310 ASN A CA 1
ATOM 2353 C C . ASN A 1 310 ? -1.997 -2.477 10.779 1.00 97.75 310 ASN A C 1
ATOM 2355 O O . ASN A 1 310 ? -2.131 -3.354 11.628 1.00 97.75 310 ASN A O 1
ATOM 2359 N N . GLN A 1 311 ? -1.591 -1.242 11.086 1.00 96.50 311 GLN A N 1
ATOM 2360 C CA . GLN A 1 311 ? -1.297 -0.782 12.448 1.00 96.50 311 GLN A CA 1
ATOM 2361 C C . GLN A 1 311 ? -2.536 -0.825 13.347 1.00 96.50 311 GLN A C 1
ATOM 2363 O O . GLN A 1 311 ? -2.476 -1.389 14.440 1.00 96.50 311 GLN A O 1
ATOM 2368 N N . LEU A 1 312 ? -3.679 -0.310 12.871 1.00 96.25 312 LEU A N 1
ATOM 2369 C CA . LEU A 1 312 ? -4.954 -0.380 13.594 1.00 96.25 312 LEU A CA 1
ATOM 2370 C C . LEU A 1 312 ? -5.346 -1.829 13.906 1.00 96.25 312 LEU A C 1
ATOM 2372 O O . LEU A 1 312 ? -5.820 -2.120 14.998 1.00 96.25 312 LEU A O 1
ATOM 2376 N N . LEU A 1 313 ? -5.111 -2.744 12.965 1.00 96.56 313 LEU A N 1
ATOM 2377 C CA . LEU A 1 313 ? -5.354 -4.177 13.118 1.00 96.56 313 LEU A CA 1
ATOM 2378 C C . LEU A 1 313 ? -4.284 -4.889 13.964 1.00 96.56 313 LEU A C 1
ATOM 2380 O O . LEU A 1 313 ? -4.248 -6.117 13.980 1.00 96.56 313 LEU A O 1
ATOM 2384 N N . CYS A 1 314 ? -3.422 -4.155 14.671 1.00 95.75 314 CYS A N 1
ATOM 2385 C CA . CYS A 1 314 ? -2.319 -4.665 15.487 1.00 95.75 314 CYS A CA 1
ATOM 2386 C C . CYS A 1 314 ? -1.323 -5.541 14.696 1.00 95.75 314 CYS A C 1
ATOM 2388 O O . CYS A 1 314 ? -0.901 -6.598 15.173 1.00 95.75 314 CYS A O 1
ATOM 2390 N N . LEU A 1 315 ? -0.970 -5.107 13.483 1.00 96.44 315 LEU A N 1
ATOM 2391 C CA . LEU A 1 315 ? 0.076 -5.673 12.622 1.00 96.44 315 LEU A CA 1
ATOM 2392 C C . LEU A 1 315 ? -0.106 -7.170 12.289 1.00 96.44 315 LEU A C 1
ATOM 2394 O O . LEU A 1 315 ? 0.772 -7.981 12.586 1.00 96.44 315 LEU A O 1
ATOM 2398 N N . PRO A 1 316 ? -1.229 -7.583 11.665 1.00 96.88 316 PRO A N 1
ATOM 2399 C CA . PRO A 1 316 ? -1.403 -8.967 11.220 1.00 96.88 316 PRO A CA 1
ATOM 2400 C C . PRO A 1 316 ? -0.411 -9.366 10.113 1.00 96.88 316 PRO A C 1
ATOM 2402 O O . PRO A 1 316 ? -0.154 -10.555 9.928 1.00 96.88 316 PRO A O 1
ATOM 2405 N N . LEU A 1 317 ? 0.154 -8.393 9.388 1.00 97.00 317 LEU A N 1
ATOM 2406 C CA . LEU A 1 317 ? 1.297 -8.574 8.495 1.00 97.00 317 LEU A CA 1
ATOM 2407 C C . LEU A 1 317 ? 2.458 -7.657 8.914 1.00 97.00 317 LEU A C 1
ATOM 2409 O O . LEU A 1 317 ? 2.207 -6.566 9.435 1.00 97.00 317 LEU A O 1
ATOM 2413 N N . PRO A 1 318 ? 3.720 -8.051 8.649 1.00 96.12 318 PRO A N 1
ATOM 2414 C CA . PRO A 1 318 ? 4.867 -7.173 8.855 1.00 96.12 318 PRO A CA 1
ATOM 2415 C C . PRO A 1 318 ? 4.747 -5.899 8.016 1.00 96.12 318 PRO A C 1
ATOM 2417 O O . PRO A 1 318 ? 4.318 -5.952 6.858 1.00 96.12 318 PRO A O 1
ATOM 2420 N N . GLU A 1 319 ? 5.158 -4.766 8.579 1.00 93.75 319 GLU A N 1
ATOM 2421 C CA . GLU A 1 319 ? 5.262 -3.532 7.805 1.00 93.75 319 GLU A CA 1
ATOM 2422 C C . GLU A 1 319 ? 6.424 -3.619 6.806 1.00 93.75 319 GLU A C 1
ATOM 2424 O O . GLU A 1 319 ? 7.488 -4.154 7.137 1.00 93.75 319 GLU A O 1
ATOM 2429 N N . PRO A 1 320 ? 6.238 -3.125 5.572 1.00 92.50 320 PRO A N 1
ATOM 2430 C CA . PRO A 1 320 ? 7.302 -3.109 4.587 1.00 92.50 320 PRO A CA 1
ATOM 2431 C C . PRO A 1 320 ? 8.325 -2.019 4.916 1.00 92.50 320 PRO A C 1
ATOM 2433 O O . PRO A 1 320 ? 7.961 -0.901 5.279 1.00 92.50 320 PRO A O 1
ATOM 2436 N N . ASP A 1 321 ? 9.604 -2.309 4.684 1.00 90.06 321 ASP A N 1
ATOM 2437 C CA . ASP A 1 321 ? 10.642 -1.280 4.651 1.00 90.06 321 ASP A CA 1
ATOM 2438 C C . ASP A 1 321 ? 10.455 -0.423 3.393 1.00 90.06 321 ASP A C 1
ATOM 2440 O O . ASP A 1 321 ? 10.822 -0.818 2.283 1.00 90.06 321 ASP A O 1
ATOM 2444 N N . THR A 1 322 ? 9.854 0.755 3.554 1.00 88.56 322 THR A N 1
ATOM 2445 C CA . THR A 1 322 ? 9.542 1.647 2.433 1.00 88.56 322 THR A CA 1
ATOM 2446 C C . THR A 1 322 ? 10.784 2.167 1.709 1.00 88.56 322 THR A C 1
ATOM 2448 O O . THR A 1 322 ? 10.682 2.484 0.524 1.00 88.56 322 THR A O 1
ATOM 2451 N N . ALA A 1 323 ? 11.939 2.242 2.384 1.00 87.25 323 ALA A N 1
ATOM 2452 C CA . ALA A 1 323 ? 13.181 2.736 1.793 1.00 87.25 323 ALA A CA 1
ATOM 2453 C C . ALA A 1 323 ? 13.779 1.723 0.808 1.00 87.25 323 ALA A C 1
ATOM 2455 O O . ALA A 1 323 ? 14.289 2.105 -0.247 1.00 87.25 323 ALA A O 1
ATOM 2456 N N . LEU A 1 324 ? 13.667 0.429 1.122 1.00 86.12 324 LEU A N 1
ATOM 2457 C CA . LEU A 1 324 ? 14.059 -0.647 0.210 1.00 86.12 324 LEU A CA 1
ATOM 2458 C C . LEU A 1 324 ? 12.980 -0.938 -0.838 1.00 86.12 324 LEU A C 1
ATOM 2460 O O . LEU A 1 324 ? 13.301 -1.276 -1.974 1.00 86.12 324 LEU A O 1
ATOM 2464 N N . LEU A 1 325 ? 11.706 -0.785 -0.477 1.00 88.44 325 LEU A N 1
ATOM 2465 C CA . LEU A 1 325 ? 10.577 -1.188 -1.309 1.00 88.44 325 LEU A CA 1
ATOM 2466 C C . LEU A 1 325 ? 10.387 -0.328 -2.566 1.00 88.44 325 LEU A C 1
ATOM 2468 O O . LEU A 1 325 ? 9.983 -0.848 -3.608 1.00 88.44 325 LEU A O 1
ATOM 2472 N N . PHE A 1 326 ? 10.600 0.987 -2.468 1.00 90.44 326 PHE A N 1
ATOM 2473 C CA . PHE A 1 326 ? 10.250 1.915 -3.540 1.00 90.44 326 PHE A CA 1
ATOM 2474 C C . PHE A 1 326 ? 11.315 2.985 -3.766 1.00 90.44 326 PHE A C 1
ATOM 2476 O O . PHE A 1 326 ? 11.689 3.737 -2.874 1.00 90.44 326 PHE A O 1
ATOM 2483 N N . SER A 1 327 ? 11.723 3.125 -5.026 1.00 89.81 327 SER A N 1
ATOM 2484 C CA . SER A 1 327 ? 12.546 4.234 -5.496 1.00 89.81 327 SER A CA 1
ATOM 2485 C C . SER A 1 327 ? 11.866 4.880 -6.695 1.00 89.81 327 SER A C 1
ATOM 2487 O O . SER A 1 327 ? 11.845 4.311 -7.786 1.00 89.81 327 SER A O 1
ATOM 2489 N N . GLY A 1 328 ? 11.314 6.082 -6.507 1.00 89.44 328 GLY A N 1
ATOM 2490 C CA . GLY A 1 328 ? 10.591 6.789 -7.568 1.00 89.44 328 GLY A CA 1
ATOM 2491 C C . GLY A 1 328 ? 11.447 7.035 -8.811 1.00 89.44 328 GLY A C 1
ATOM 2492 O O . GLY A 1 328 ? 10.964 6.874 -9.927 1.00 89.44 328 GLY A O 1
ATOM 2493 N N . SER A 1 329 ? 12.739 7.334 -8.636 1.00 89.00 329 SER A N 1
ATOM 2494 C CA . SER A 1 329 ? 13.673 7.527 -9.751 1.00 89.00 329 SER A CA 1
ATOM 2495 C C . SER A 1 329 ? 13.930 6.253 -10.550 1.00 89.00 329 SER A C 1
ATOM 2497 O O . SER A 1 329 ? 14.117 6.324 -11.763 1.00 89.00 329 SER A O 1
ATOM 2499 N N . LEU A 1 330 ? 13.936 5.095 -9.887 1.00 90.56 330 LEU A N 1
ATOM 2500 C CA . LEU A 1 330 ? 14.091 3.809 -10.548 1.00 90.56 330 LEU A CA 1
ATOM 2501 C C . LEU A 1 330 ? 12.794 3.386 -11.243 1.00 90.56 330 LEU A C 1
ATOM 2503 O O . LEU A 1 330 ? 12.791 3.113 -12.441 1.00 90.56 330 LEU A O 1
ATOM 2507 N N . VAL A 1 331 ? 11.686 3.356 -10.499 1.00 93.06 331 VAL A N 1
ATOM 2508 C CA . VAL A 1 331 ? 10.398 2.855 -10.996 1.00 93.06 331 VAL A CA 1
ATOM 2509 C C . VAL A 1 331 ? 9.912 3.691 -12.175 1.00 93.06 331 VAL A C 1
ATOM 2511 O O . VAL A 1 331 ? 9.458 3.135 -13.168 1.00 93.06 331 VAL A O 1
ATOM 2514 N N . HIS A 1 332 ? 10.083 5.014 -12.135 1.00 91.88 332 HIS A N 1
ATOM 2515 C CA . HIS A 1 332 ? 9.694 5.890 -13.244 1.00 91.88 332 HIS A CA 1
ATOM 2516 C C . HIS A 1 332 ? 10.462 5.575 -14.542 1.00 91.88 332 HIS A C 1
ATOM 2518 O O . HIS A 1 332 ? 9.867 5.473 -15.614 1.00 91.88 332 HIS A O 1
ATOM 2524 N N . ARG A 1 333 ? 11.769 5.302 -14.451 1.00 90.44 333 ARG A N 1
ATOM 2525 C CA . ARG A 1 333 ? 12.579 4.879 -15.607 1.00 90.44 333 ARG A CA 1
ATOM 2526 C C . ARG A 1 333 ? 12.218 3.496 -16.114 1.00 90.44 333 ARG A C 1
ATOM 2528 O O . ARG A 1 333 ? 12.191 3.303 -17.326 1.00 90.44 333 ARG A O 1
ATOM 2535 N N . LEU A 1 334 ? 11.899 2.567 -15.218 1.00 92.88 334 LEU A N 1
ATOM 2536 C CA . LEU A 1 334 ? 11.406 1.245 -15.599 1.00 92.88 334 LEU A CA 1
ATOM 2537 C C . LEU A 1 334 ? 10.088 1.342 -16.371 1.00 92.88 334 LEU A C 1
ATOM 2539 O O . LEU A 1 334 ? 9.924 0.633 -17.356 1.00 92.88 334 LEU A O 1
ATOM 2543 N N . VAL A 1 335 ? 9.182 2.255 -16.003 1.00 94.56 335 VAL A N 1
ATOM 2544 C CA . VAL A 1 335 ? 7.954 2.489 -16.783 1.00 94.56 335 VAL A CA 1
ATOM 2545 C C . VAL A 1 335 ? 8.286 2.900 -18.217 1.00 94.56 335 VAL A C 1
ATOM 2547 O O . VAL A 1 335 ? 7.748 2.316 -19.154 1.00 94.56 335 VAL A O 1
ATOM 2550 N N . ASN A 1 336 ? 9.205 3.849 -18.406 1.00 91.44 336 ASN A N 1
ATOM 2551 C CA . ASN A 1 336 ? 9.623 4.281 -19.744 1.00 91.44 336 ASN A CA 1
ATOM 2552 C C . ASN A 1 336 ? 10.313 3.157 -20.529 1.00 91.44 336 ASN A C 1
ATOM 2554 O O . ASN A 1 336 ? 10.034 2.975 -21.711 1.00 91.44 336 ASN A O 1
ATOM 2558 N N . TYR A 1 337 ? 11.180 2.390 -19.863 1.00 91.25 337 TYR A N 1
ATOM 2559 C CA . TYR A 1 337 ? 11.873 1.241 -20.442 1.00 91.25 337 TYR A CA 1
ATOM 2560 C C . TYR A 1 337 ? 10.887 0.186 -20.968 1.00 91.25 337 TYR A C 1
ATOM 2562 O O . TYR A 1 337 ? 10.982 -0.245 -22.115 1.00 91.25 337 TYR A O 1
ATOM 2570 N N . LEU A 1 338 ? 9.887 -0.167 -20.159 1.00 94.38 338 LEU A N 1
ATOM 2571 C CA . LEU A 1 338 ? 8.852 -1.139 -20.516 1.00 94.38 338 LEU A CA 1
ATOM 2572 C C . LEU A 1 338 ? 7.885 -0.600 -21.581 1.00 94.38 338 LEU A C 1
ATOM 2574 O O . LEU A 1 338 ? 7.486 -1.335 -22.481 1.00 94.38 338 LEU A O 1
ATOM 2578 N N . ASN A 1 339 ? 7.544 0.692 -21.537 1.00 93.44 339 ASN A N 1
ATOM 2579 C CA . ASN A 1 339 ? 6.762 1.344 -22.595 1.00 93.44 339 ASN A CA 1
ATOM 2580 C C . ASN A 1 339 ? 7.488 1.325 -23.953 1.00 93.44 339 ASN A C 1
ATOM 2582 O O . ASN A 1 339 ? 6.832 1.339 -24.991 1.00 93.44 339 ASN A O 1
ATOM 2586 N N . GLY A 1 340 ? 8.824 1.256 -23.952 1.00 92.12 340 GLY A N 1
ATOM 2587 C CA . GLY A 1 340 ? 9.647 1.049 -25.146 1.00 92.12 340 GLY A CA 1
ATOM 2588 C C . GLY A 1 340 ? 9.582 -0.368 -25.733 1.00 92.12 340 GLY A C 1
ATOM 2589 O O . GLY A 1 340 ? 10.235 -0.629 -26.738 1.00 92.12 340 GLY A O 1
ATOM 2590 N N . GLY A 1 341 ? 8.812 -1.282 -25.129 1.00 92.12 341 GLY A N 1
ATOM 2591 C CA . GLY A 1 341 ? 8.636 -2.661 -25.593 1.00 92.12 341 GLY A CA 1
ATOM 2592 C C . GLY A 1 341 ? 9.694 -3.642 -25.085 1.00 92.12 341 GLY A C 1
ATOM 2593 O O . GLY A 1 341 ? 9.701 -4.800 -25.499 1.00 92.12 341 GLY A O 1
ATOM 2594 N N . CYS A 1 342 ? 10.589 -3.210 -24.195 1.00 91.75 342 CYS A N 1
ATOM 2595 C CA . CYS A 1 342 ? 11.568 -4.104 -23.594 1.00 91.75 342 CYS A CA 1
ATOM 2596 C C . CYS A 1 342 ? 10.897 -5.052 -22.579 1.00 91.75 342 CYS A C 1
ATOM 2598 O O . CYS A 1 342 ? 10.055 -4.602 -21.798 1.00 91.75 342 CYS A O 1
ATOM 2600 N N . PRO A 1 343 ? 11.258 -6.348 -22.555 1.00 91.50 343 PRO A N 1
ATOM 2601 C CA . PRO A 1 343 ? 10.685 -7.293 -21.602 1.00 91.50 343 PRO A CA 1
ATOM 2602 C C . PRO A 1 343 ? 11.178 -7.003 -20.173 1.00 91.50 343 PRO A C 1
ATOM 2604 O O . PRO A 1 343 ? 12.326 -6.599 -19.998 1.00 91.50 343 PRO A O 1
ATOM 2607 N N . PRO A 1 344 ? 10.365 -7.229 -19.128 1.00 91.38 344 PRO A N 1
ATOM 2608 C CA . PRO A 1 344 ? 10.779 -6.997 -17.743 1.00 91.38 344 PRO A CA 1
ATOM 2609 C C . PRO A 1 344 ? 11.920 -7.918 -17.292 1.00 91.38 344 PRO A C 1
ATOM 2611 O O . PRO A 1 344 ? 12.693 -7.554 -16.410 1.00 91.38 344 PRO A O 1
ATOM 2614 N N . GLU A 1 345 ? 12.069 -9.091 -17.906 1.00 89.88 345 GLU A N 1
ATOM 2615 C CA . GLU A 1 345 ? 13.139 -10.032 -17.587 1.00 89.88 345 GLU A CA 1
ATOM 2616 C C . GLU A 1 345 ? 14.527 -9.545 -18.018 1.00 89.88 345 GLU A C 1
ATOM 2618 O O . GLU A 1 345 ? 15.513 -10.041 -17.488 1.00 89.88 345 GLU A O 1
ATOM 2623 N N . SER A 1 346 ? 14.646 -8.573 -18.931 1.00 87.50 346 SER A N 1
ATOM 2624 C CA . SER A 1 346 ? 15.958 -8.097 -19.404 1.00 87.50 346 SER A CA 1
ATOM 2625 C C . SER A 1 346 ? 16.740 -7.300 -18.359 1.00 87.50 346 SER A C 1
ATOM 2627 O O . SER A 1 346 ? 17.961 -7.183 -18.469 1.00 87.50 346 SER A O 1
ATOM 2629 N N . VAL A 1 347 ? 16.054 -6.724 -17.366 1.00 86.56 347 VAL A N 1
ATOM 2630 C CA . VAL A 1 347 ? 16.688 -5.954 -16.281 1.00 86.56 347 VAL A CA 1
ATOM 2631 C C . VAL A 1 347 ? 17.043 -6.826 -15.078 1.00 86.56 347 VAL A C 1
ATOM 2633 O O . VAL A 1 347 ? 17.780 -6.396 -14.192 1.00 86.56 347 VAL A O 1
ATOM 2636 N N . LEU A 1 348 ? 16.559 -8.066 -15.0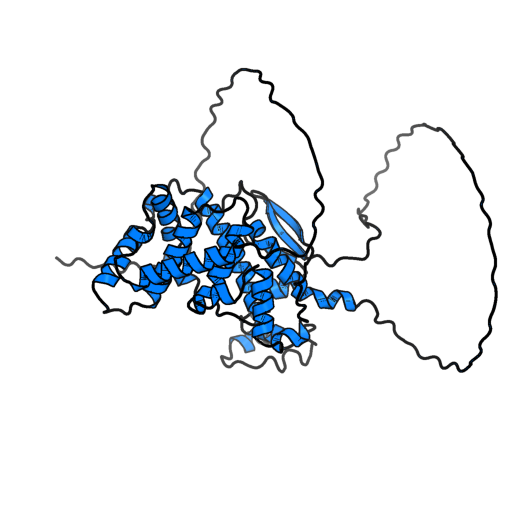60 1.00 85.12 348 LEU A N 1
ATOM 2637 C CA . LEU A 1 348 ? 16.979 -9.095 -14.124 1.00 85.12 348 LEU A CA 1
ATOM 2638 C C . LEU A 1 348 ? 18.206 -9.756 -14.759 1.00 85.12 348 LEU A C 1
ATOM 2640 O O . LEU A 1 348 ? 18.085 -10.379 -15.815 1.00 85.12 348 LEU A O 1
ATOM 2644 N N . ALA A 1 349 ? 19.407 -9.618 -14.178 1.00 66.44 349 ALA A N 1
ATOM 2645 C CA . ALA A 1 349 ? 20.483 -10.484 -14.657 1.00 66.44 349 ALA A CA 1
ATOM 2646 C C . ALA A 1 349 ? 20.087 -11.925 -14.333 1.00 66.44 349 ALA A C 1
ATOM 2648 O O . ALA A 1 349 ? 19.202 -12.185 -13.524 1.00 66.44 349 ALA A O 1
ATOM 2649 N N . ALA A 1 350 ? 20.688 -12.886 -15.016 1.00 61.72 350 ALA A N 1
ATOM 2650 C CA . ALA A 1 350 ? 20.247 -14.275 -15.001 1.00 61.72 350 ALA A CA 1
ATOM 2651 C C . ALA A 1 350 ? 20.420 -15.005 -13.641 1.00 61.72 350 ALA A C 1
ATOM 2653 O O . ALA A 1 350 ? 20.690 -16.207 -13.623 1.00 61.72 350 ALA A O 1
ATOM 2654 N N . THR A 1 351 ? 20.318 -14.326 -12.490 1.00 70.19 351 THR A N 1
ATOM 2655 C CA . THR A 1 351 ? 20.153 -14.974 -11.195 1.00 70.19 351 THR A CA 1
ATOM 2656 C C . THR A 1 351 ? 18.783 -15.666 -11.151 1.00 70.19 351 THR A C 1
ATOM 2658 O O . THR A 1 351 ? 17.745 -15.032 -11.356 1.00 70.19 351 THR A O 1
ATOM 2661 N N . PRO A 1 352 ? 18.738 -16.981 -10.863 1.00 81.25 352 PRO A N 1
ATOM 2662 C CA . PRO A 1 352 ? 17.474 -17.713 -10.786 1.00 81.25 352 PRO A CA 1
ATOM 2663 C C . PRO A 1 352 ? 16.498 -17.110 -9.767 1.00 81.25 352 PRO A C 1
ATOM 2665 O O . PRO A 1 352 ? 15.290 -17.131 -9.983 1.00 81.25 352 PRO A O 1
ATOM 2668 N N . TYR A 1 353 ? 17.027 -16.534 -8.683 1.00 86.44 353 TYR A N 1
ATOM 2669 C CA . TYR A 1 353 ? 16.235 -15.993 -7.584 1.00 86.44 353 TYR A CA 1
ATOM 2670 C C . TYR A 1 353 ? 15.452 -14.727 -7.962 1.00 86.44 353 TYR A C 1
ATOM 2672 O O . TYR A 1 353 ? 14.253 -14.670 -7.699 1.00 86.44 353 TYR A O 1
ATOM 2680 N N . SER A 1 354 ? 16.075 -13.737 -8.613 1.00 88.38 354 SER A N 1
ATOM 2681 C CA . SER A 1 354 ? 15.397 -12.479 -8.971 1.00 88.38 354 SER A CA 1
ATOM 2682 C C . SER A 1 354 ? 14.253 -12.720 -9.967 1.00 88.38 354 SER A C 1
ATOM 2684 O O . SER A 1 354 ? 13.143 -12.213 -9.791 1.00 88.38 354 SER A O 1
ATOM 2686 N N . ILE A 1 355 ? 14.489 -13.592 -10.954 1.00 91.12 355 ILE A N 1
ATOM 2687 C CA . ILE A 1 355 ? 13.491 -14.045 -11.931 1.00 91.12 355 ILE A CA 1
ATOM 2688 C C . ILE A 1 355 ? 12.363 -14.819 -11.242 1.00 91.12 355 ILE A C 1
ATOM 2690 O O . ILE A 1 355 ? 11.185 -14.576 -11.517 1.00 91.12 355 ILE A O 1
ATOM 2694 N N . GLN A 1 356 ? 12.690 -15.744 -10.337 1.00 92.75 356 GLN A N 1
ATOM 2695 C CA . GLN A 1 356 ? 11.689 -16.521 -9.606 1.00 92.75 356 GLN A CA 1
ATOM 2696 C C . GLN A 1 356 ? 10.833 -15.637 -8.695 1.00 92.75 356 GLN A C 1
ATOM 2698 O O . GLN A 1 356 ? 9.614 -15.820 -8.646 1.00 92.75 356 GLN A O 1
ATOM 2703 N N . LEU A 1 357 ? 11.440 -14.661 -8.017 1.00 93.62 357 LEU A N 1
ATOM 2704 C CA . LEU A 1 357 ? 10.726 -13.703 -7.183 1.00 93.62 357 LEU A CA 1
ATOM 2705 C C . LEU A 1 357 ? 9.783 -12.855 -8.035 1.00 93.62 357 LEU A C 1
ATOM 2707 O O . LEU A 1 357 ? 8.594 -12.798 -7.737 1.00 93.62 357 LEU A O 1
ATOM 2711 N N . TYR A 1 358 ? 10.275 -12.275 -9.133 1.00 95.56 358 TYR A N 1
ATOM 2712 C CA . TYR A 1 358 ? 9.452 -11.494 -10.057 1.00 95.56 358 TYR A CA 1
ATOM 2713 C C . TYR A 1 358 ? 8.227 -12.280 -10.549 1.00 95.56 358 TYR A C 1
ATOM 2715 O O . TYR A 1 358 ? 7.096 -11.796 -10.466 1.00 95.56 358 TYR A O 1
ATOM 2723 N N . ARG A 1 359 ? 8.433 -13.529 -10.987 1.00 95.12 359 ARG A N 1
ATOM 2724 C CA . ARG A 1 359 ? 7.350 -14.423 -11.427 1.00 95.12 359 ARG A CA 1
ATOM 2725 C C . ARG A 1 359 ? 6.368 -14.747 -10.304 1.00 95.12 359 ARG A C 1
ATOM 2727 O O . ARG A 1 359 ? 5.165 -14.746 -10.539 1.00 95.12 359 ARG A O 1
ATOM 2734 N N . SER A 1 360 ? 6.861 -14.980 -9.089 1.00 95.94 360 SER A N 1
ATOM 2735 C CA . SER A 1 360 ? 6.016 -15.232 -7.914 1.00 95.94 360 SER A CA 1
ATOM 2736 C C . SER A 1 360 ? 5.143 -14.022 -7.575 1.00 95.94 360 SER A C 1
ATOM 2738 O O . SER A 1 360 ? 3.951 -14.180 -7.316 1.00 95.94 360 SER A O 1
ATOM 2740 N N . LEU A 1 361 ? 5.709 -12.811 -7.632 1.00 96.56 361 LEU A N 1
ATOM 2741 C CA . LEU A 1 361 ? 4.981 -11.561 -7.398 1.00 96.56 361 LEU A CA 1
ATOM 2742 C C . LEU A 1 361 ? 3.897 -11.330 -8.460 1.00 96.56 361 LEU A C 1
ATOM 2744 O O . LEU A 1 361 ? 2.760 -11.003 -8.114 1.00 96.56 361 LEU A O 1
ATOM 2748 N N . LEU A 1 362 ? 4.223 -11.539 -9.740 1.00 95.25 362 LEU A N 1
ATOM 2749 C CA . LEU A 1 362 ? 3.255 -11.454 -10.837 1.00 95.25 362 LEU A CA 1
ATOM 2750 C C . LEU A 1 362 ? 2.123 -12.473 -10.679 1.00 95.25 362 LEU A C 1
ATOM 2752 O O . LEU A 1 362 ? 0.955 -12.090 -10.723 1.00 95.25 362 LEU A O 1
ATOM 2756 N N . ALA A 1 363 ? 2.451 -13.744 -10.434 1.00 94.75 363 ALA A N 1
ATOM 2757 C CA . ALA A 1 363 ? 1.462 -14.806 -10.269 1.00 94.75 363 ALA A CA 1
ATOM 2758 C C . ALA A 1 363 ? 0.527 -14.535 -9.078 1.00 94.75 363 ALA A C 1
ATOM 2760 O O . ALA A 1 363 ? -0.691 -14.694 -9.179 1.00 94.75 363 ALA A O 1
ATOM 2761 N N . ALA A 1 364 ? 1.071 -14.067 -7.948 1.00 94.94 364 ALA A N 1
ATOM 2762 C CA . ALA A 1 364 ? 0.268 -13.659 -6.799 1.00 94.94 364 ALA A CA 1
ATOM 2763 C C . ALA A 1 364 ? -0.697 -12.518 -7.159 1.00 94.94 364 ALA A C 1
ATOM 2765 O O . ALA A 1 364 ? -1.877 -12.568 -6.800 1.00 94.94 364 ALA A O 1
ATOM 2766 N N . LEU A 1 365 ? -0.230 -11.518 -7.913 1.00 93.75 365 LEU A N 1
ATOM 2767 C CA . LEU A 1 365 ? -1.047 -10.391 -8.353 1.00 93.75 365 LEU A CA 1
ATOM 2768 C C . LEU A 1 365 ? -2.158 -10.810 -9.327 1.00 93.75 365 LEU A C 1
ATOM 2770 O O . LEU A 1 365 ? -3.287 -10.334 -9.207 1.00 93.75 365 LEU A O 1
ATOM 2774 N N . GLU A 1 366 ? -1.872 -11.708 -10.269 1.00 91.12 366 GLU A N 1
ATOM 2775 C CA . GLU A 1 366 ? -2.869 -12.270 -11.186 1.00 91.12 366 GLU A CA 1
ATOM 2776 C C . GLU A 1 366 ? -3.973 -12.997 -10.411 1.00 91.12 366 GLU A C 1
ATOM 2778 O O . GLU A 1 366 ? -5.158 -12.691 -10.585 1.00 91.12 366 GLU A O 1
ATOM 2783 N N . ASN A 1 367 ? -3.591 -13.835 -9.447 1.00 85.81 367 ASN A N 1
ATOM 2784 C CA . ASN A 1 367 ? -4.523 -14.539 -8.567 1.00 85.81 367 ASN A CA 1
ATOM 2785 C C . ASN A 1 367 ? -5.340 -13.590 -7.668 1.00 85.81 367 ASN A C 1
ATOM 2787 O O . ASN A 1 367 ? -6.485 -13.892 -7.331 1.00 85.81 367 ASN A O 1
ATOM 2791 N N . CYS A 1 368 ? -4.802 -12.417 -7.312 1.00 78.62 368 CYS A N 1
ATOM 2792 C CA . CYS A 1 368 ? -5.520 -11.367 -6.574 1.00 78.62 368 CYS A CA 1
ATOM 2793 C C . CYS A 1 368 ? -6.552 -10.603 -7.426 1.00 78.62 368 CYS A C 1
ATOM 2795 O O . CYS A 1 368 ? -7.372 -9.859 -6.882 1.00 78.62 368 CYS A O 1
ATOM 2797 N N . THR A 1 369 ? -6.509 -10.735 -8.756 1.00 67.31 369 THR A N 1
ATOM 2798 C CA . THR A 1 369 ? -7.434 -10.041 -9.673 1.00 67.31 369 THR A CA 1
ATOM 2799 C C . THR A 1 369 ? -8.591 -10.888 -10.176 1.00 67.31 369 THR A C 1
ATOM 2801 O O . THR A 1 369 ? -9.549 -10.337 -10.728 1.00 67.31 369 THR A O 1
ATOM 2804 N N . ILE A 1 370 ? -8.552 -12.203 -9.953 1.00 59.84 370 ILE A N 1
ATOM 2805 C CA . ILE A 1 370 ? -9.672 -13.084 -10.271 1.00 59.84 370 ILE A CA 1
ATOM 2806 C C . ILE A 1 370 ? -10.803 -12.735 -9.307 1.00 59.84 370 ILE A C 1
ATOM 2808 O O . ILE A 1 370 ? -10.743 -13.043 -8.118 1.00 59.84 370 ILE A O 1
ATOM 2812 N N . LYS A 1 371 ? -11.819 -12.040 -9.832 1.00 50.25 371 LYS A N 1
ATOM 2813 C CA . LYS A 1 371 ? -13.022 -11.654 -9.093 1.00 50.25 371 LYS A CA 1
ATOM 2814 C C . LYS A 1 371 ? -13.541 -12.866 -8.326 1.00 50.25 371 LYS A C 1
ATOM 2816 O O . LYS A 1 371 ? -13.984 -13.844 -8.927 1.00 50.25 371 LYS A O 1
ATOM 2821 N N . THR A 1 372 ? -13.531 -12.784 -7.004 1.00 38.66 372 THR A N 1
ATOM 2822 C CA . THR A 1 372 ? -14.465 -13.562 -6.202 1.00 38.66 372 THR A CA 1
ATOM 2823 C C . THR A 1 372 ? -15.876 -13.216 -6.697 1.00 38.66 372 THR A C 1
ATOM 2825 O O . THR A 1 372 ? -16.164 -12.040 -6.942 1.00 38.66 372 THR A O 1
ATOM 2828 N N . PRO A 1 373 ? -16.758 -14.200 -6.946 1.00 34.72 373 PRO A N 1
ATOM 2829 C CA . PRO A 1 373 ? -18.135 -13.899 -7.302 1.00 34.72 373 PRO A CA 1
ATOM 2830 C C . PRO A 1 373 ? -18.767 -13.141 -6.131 1.00 34.72 373 PRO A C 1
ATOM 2832 O O . PRO A 1 373 ? -18.972 -13.689 -5.052 1.00 34.72 373 PRO A O 1
ATOM 2835 N N . ASN A 1 374 ? -19.012 -11.846 -6.331 1.00 35.38 374 ASN A N 1
ATOM 2836 C CA . ASN A 1 374 ? -19.645 -10.994 -5.339 1.00 35.38 374 ASN A CA 1
ATOM 2837 C C . ASN A 1 374 ? -21.075 -11.475 -5.079 1.00 35.38 374 ASN A C 1
ATOM 2839 O O . ASN A 1 374 ? -21.959 -11.320 -5.921 1.00 35.38 374 ASN A O 1
ATOM 2843 N N . SER A 1 375 ? -21.327 -11.943 -3.863 1.00 36.12 375 SER A N 1
ATOM 2844 C CA . SER A 1 375 ? -22.628 -11.830 -3.215 1.00 36.12 375 SER A CA 1
ATOM 2845 C C . SER A 1 375 ? -22.814 -10.389 -2.723 1.00 36.12 375 SER A C 1
ATOM 2847 O O . SER A 1 375 ? -22.482 -10.060 -1.579 1.00 36.12 375 SER A O 1
ATOM 2849 N N . SER A 1 376 ? -23.292 -9.530 -3.625 1.00 34.12 376 SER A N 1
ATOM 2850 C CA . SER A 1 376 ? -24.266 -8.466 -3.340 1.00 34.12 376 SER A CA 1
ATOM 2851 C C . SER A 1 376 ? -24.624 -7.702 -4.620 1.00 34.12 376 SER A C 1
ATOM 2853 O O . SER A 1 376 ? -23.796 -7.120 -5.319 1.00 34.12 376 SER A O 1
ATOM 2855 N N . SER A 1 377 ? -25.913 -7.745 -4.925 1.00 35.94 377 SER A N 1
ATOM 2856 C CA . SER A 1 377 ? -26.619 -7.032 -5.978 1.00 35.94 377 SER A CA 1
ATOM 2857 C C . SER A 1 377 ? -26.505 -5.514 -5.818 1.00 35.94 377 SER A C 1
ATOM 2859 O O . SER A 1 377 ? -27.079 -4.947 -4.890 1.00 35.94 377 SER A O 1
ATOM 2861 N N . ALA A 1 378 ? -25.839 -4.851 -6.763 1.00 30.83 378 ALA A N 1
ATOM 2862 C CA . ALA A 1 378 ? -25.978 -3.415 -6.976 1.00 30.83 378 ALA A CA 1
ATOM 2863 C C . ALA A 1 378 ? -26.841 -3.175 -8.220 1.00 30.83 378 ALA A C 1
ATOM 2865 O O . ALA A 1 378 ? -26.527 -3.618 -9.329 1.00 30.83 378 ALA A O 1
ATOM 2866 N N . SER A 1 379 ? -27.961 -2.495 -7.997 1.00 31.75 379 SER A N 1
ATOM 2867 C CA . SER A 1 379 ? -28.942 -2.070 -8.987 1.00 31.75 379 SER A CA 1
ATOM 2868 C C . SER A 1 379 ? -28.284 -1.330 -10.153 1.00 31.75 379 SER A C 1
ATOM 2870 O O . SER A 1 379 ? -27.688 -0.267 -9.985 1.00 31.75 379 SER A O 1
ATOM 2872 N N . ARG A 1 380 ? -28.443 -1.871 -11.361 1.00 30.39 380 ARG A N 1
ATOM 2873 C CA . ARG A 1 380 ? -28.140 -1.170 -12.608 1.00 30.39 380 ARG A CA 1
ATOM 2874 C C . ARG A 1 380 ? -29.207 -0.104 -12.854 1.00 30.39 380 ARG A C 1
ATOM 2876 O O . ARG A 1 380 ? -30.273 -0.415 -13.379 1.00 30.39 380 ARG A O 1
ATOM 2883 N N . THR A 1 381 ? -28.915 1.153 -12.547 1.00 31.48 381 THR A N 1
ATOM 2884 C CA . THR A 1 381 ? -29.627 2.282 -13.152 1.00 31.48 381 THR A CA 1
ATOM 2885 C C . THR A 1 381 ? -29.228 2.366 -14.626 1.00 31.48 381 THR A C 1
ATOM 2887 O O . THR A 1 381 ? -28.129 2.775 -14.994 1.00 31.48 381 THR A O 1
ATOM 2890 N N . ARG A 1 382 ? -30.132 1.896 -15.491 1.00 31.22 382 ARG A N 1
ATOM 2891 C CA . ARG A 1 382 ? -30.081 2.093 -16.941 1.00 31.22 382 ARG A CA 1
ATOM 2892 C C . ARG A 1 382 ? -30.313 3.576 -17.247 1.00 31.22 382 ARG A C 1
ATOM 2894 O O . ARG A 1 382 ? -31.447 4.033 -17.212 1.00 31.22 382 ARG A O 1
ATOM 2901 N N . GLY A 1 383 ? -29.254 4.298 -17.595 1.00 28.98 383 GLY A N 1
ATOM 2902 C CA . GLY A 1 383 ? -29.332 5.585 -18.289 1.00 28.98 383 GLY A CA 1
ATOM 2903 C C . GLY A 1 383 ? -28.912 5.403 -19.742 1.00 28.98 383 GLY A C 1
ATOM 2904 O O . GLY A 1 383 ? -27.730 5.473 -20.060 1.00 28.98 383 GLY A O 1
ATOM 2905 N N . GLY A 1 384 ? -29.872 5.091 -20.614 1.00 28.27 384 GLY A N 1
ATOM 2906 C CA . GLY A 1 384 ? -29.673 5.077 -22.060 1.00 28.27 384 GLY A CA 1
ATOM 2907 C C . GLY A 1 384 ? -29.739 6.496 -22.620 1.00 28.27 384 GLY A C 1
ATOM 2908 O O . GLY A 1 384 ? -30.674 7.232 -22.329 1.00 28.27 384 GLY A O 1
ATOM 2909 N N . GLY A 1 385 ? -28.766 6.863 -23.448 1.00 28.08 385 GLY A N 1
ATOM 2910 C CA . GLY A 1 385 ? -28.745 8.142 -24.152 1.00 28.08 385 GLY A CA 1
ATOM 2911 C C . GLY A 1 385 ? -27.742 8.108 -25.295 1.00 28.08 385 GLY A C 1
ATOM 2912 O O . GLY A 1 385 ? -26.591 8.497 -25.138 1.00 28.08 385 GLY A O 1
ATOM 2913 N N . ARG A 1 386 ? -28.175 7.585 -26.446 1.00 33.53 386 ARG A N 1
ATOM 2914 C CA . ARG A 1 386 ? -27.460 7.680 -27.723 1.00 33.53 386 ARG A CA 1
ATOM 2915 C C . ARG A 1 386 ? -27.563 9.121 -28.235 1.00 33.53 386 ARG A C 1
ATOM 2917 O O . ARG A 1 386 ? -28.666 9.581 -28.502 1.00 33.53 386 ARG A O 1
ATOM 2924 N N . GLY A 1 387 ? -26.431 9.785 -28.452 1.00 30.47 387 GLY A N 1
ATOM 2925 C CA . GLY A 1 387 ? -26.342 11.047 -29.190 1.00 30.47 387 GLY A CA 1
ATOM 2926 C C . GLY A 1 387 ? -25.130 11.023 -30.118 1.00 30.47 387 GLY A C 1
ATOM 2927 O O . GLY A 1 387 ? -23.996 10.972 -29.655 1.00 30.47 387 GLY A O 1
ATOM 2928 N N . ARG A 1 388 ? -25.376 10.988 -31.432 1.00 34.28 388 ARG A N 1
ATOM 2929 C CA . ARG A 1 388 ? -24.364 11.074 -32.503 1.00 34.28 388 ARG A CA 1
ATOM 2930 C C . ARG A 1 388 ? -23.834 12.515 -32.652 1.00 34.28 388 ARG A C 1
ATOM 2932 O O . ARG A 1 388 ? -24.552 13.450 -32.303 1.00 34.28 388 ARG A O 1
ATOM 2939 N N . PRO A 1 389 ? -22.626 12.707 -33.217 1.00 39.81 389 PRO A N 1
ATOM 2940 C CA . PRO A 1 389 ? -21.976 14.010 -33.308 1.00 39.81 389 PRO A CA 1
ATOM 2941 C C . PRO A 1 389 ? -22.493 14.816 -34.508 1.00 39.81 389 PRO A C 1
ATOM 2943 O O . PRO A 1 389 ? -22.778 14.260 -35.569 1.00 39.81 389 PRO A O 1
ATOM 2946 N N . ARG A 1 390 ? -22.560 16.143 -34.363 1.00 34.12 390 ARG A N 1
ATOM 2947 C CA . ARG A 1 390 ? -22.745 17.085 -35.475 1.00 34.12 390 ARG A CA 1
ATOM 2948 C C . ARG A 1 390 ? -21.634 18.127 -35.423 1.00 34.12 390 ARG A C 1
ATOM 2950 O O . ARG A 1 390 ? -21.449 18.782 -34.404 1.00 34.12 390 ARG A O 1
ATOM 2957 N N . GLY A 1 391 ? -20.876 18.217 -36.512 1.00 29.56 391 GLY A N 1
ATOM 2958 C CA . GLY A 1 391 ? -19.799 19.181 -36.690 1.00 29.56 391 GLY A CA 1
ATOM 2959 C C . GLY A 1 391 ? -20.269 20.523 -37.251 1.00 29.56 391 GLY A C 1
ATOM 2960 O O . GLY A 1 391 ? -21.284 20.595 -37.937 1.00 29.56 391 GLY A O 1
ATOM 2961 N N . GLN A 1 392 ? -19.477 21.550 -36.944 1.00 33.78 392 GLN A N 1
ATOM 2962 C CA . GLN A 1 392 ? -19.232 22.849 -37.600 1.00 33.78 392 GLN A CA 1
ATOM 2963 C C . GLN A 1 392 ? -18.480 23.671 -36.533 1.00 33.78 392 GLN A C 1
ATOM 2965 O O . GLN A 1 392 ? -18.832 23.601 -35.367 1.00 33.78 392 GLN A O 1
ATOM 2970 N N . GLY A 1 393 ? -17.424 24.441 -36.759 1.00 29.03 393 GLY A N 1
ATOM 2971 C CA . GLY A 1 393 ? -16.734 24.890 -37.951 1.00 29.03 393 GLY A CA 1
ATOM 2972 C C . GLY A 1 393 ? -16.019 26.201 -37.585 1.00 29.03 393 GLY A C 1
ATOM 2973 O O . GLY A 1 393 ? -16.657 27.126 -37.111 1.00 29.03 393 GLY A O 1
ATOM 2974 N N . ARG A 1 394 ? -14.711 26.261 -37.872 1.00 32.16 394 ARG A N 1
ATOM 2975 C CA . ARG A 1 394 ? -13.872 27.450 -38.151 1.00 32.16 394 ARG A CA 1
ATOM 2976 C C . ARG A 1 394 ? -13.494 28.493 -37.066 1.00 32.16 394 ARG A C 1
ATOM 2978 O O . ARG A 1 394 ? -14.311 29.245 -36.564 1.00 32.16 394 ARG A O 1
ATOM 2985 N N . ARG A 1 395 ? -12.161 28.693 -37.062 1.00 30.53 395 ARG A N 1
ATOM 2986 C CA . ARG A 1 395 ? -11.363 29.945 -37.109 1.00 30.53 395 ARG A CA 1
ATOM 2987 C C . ARG A 1 395 ? -11.082 30.723 -35.813 1.00 30.53 395 ARG A C 1
ATOM 2989 O O . ARG A 1 395 ? -11.896 31.505 -35.358 1.00 30.53 395 ARG A O 1
ATOM 2996 N N . GLY A 1 396 ? -9.790 30.704 -35.462 1.00 26.45 396 GLY A N 1
ATOM 2997 C CA . GLY A 1 396 ? -8.942 31.902 -35.533 1.00 26.45 396 GLY A CA 1
ATOM 2998 C C . GLY A 1 396 ? -8.657 32.603 -34.206 1.00 26.45 396 GLY A C 1
ATOM 2999 O O . GLY A 1 396 ? -9.557 33.144 -33.586 1.00 26.45 396 GLY A O 1
ATOM 3000 N N . GLY A 1 397 ? -7.379 32.673 -33.826 1.00 28.19 397 GLY A N 1
ATOM 3001 C CA . GLY A 1 397 ? -6.931 33.554 -32.748 1.00 28.19 397 GLY A CA 1
ATOM 3002 C C . GLY A 1 397 ? -5.536 33.219 -32.236 1.00 28.19 397 GLY A C 1
ATOM 3003 O O . GLY A 1 397 ? -5.388 32.521 -31.242 1.00 28.19 397 GLY A O 1
ATOM 3004 N N . ARG A 1 398 ? -4.503 33.719 -32.924 1.00 33.31 398 ARG A N 1
ATOM 3005 C CA . ARG A 1 398 ? -3.138 33.809 -32.389 1.00 33.31 398 ARG A CA 1
ATOM 3006 C C . ARG A 1 398 ? -3.154 34.777 -31.201 1.00 33.31 398 ARG A C 1
ATOM 3008 O O . ARG A 1 398 ? -3.455 35.948 -31.393 1.00 33.31 398 ARG A O 1
ATOM 3015 N N . GLY A 1 399 ? -2.785 34.298 -30.016 1.00 30.02 399 GLY A N 1
ATOM 3016 C CA . GLY A 1 399 ? -2.544 35.116 -28.828 1.00 30.02 399 GLY A CA 1
ATOM 3017 C C . GLY A 1 399 ? -1.126 34.887 -28.316 1.00 30.02 399 GLY A C 1
ATOM 3018 O O . GLY A 1 399 ? -0.816 33.832 -27.774 1.00 30.02 399 GLY A O 1
ATOM 3019 N N . ARG A 1 400 ? -0.261 35.873 -28.549 1.00 32.09 400 ARG A N 1
ATOM 3020 C CA . ARG A 1 400 ? 1.105 35.998 -28.026 1.00 32.09 400 ARG A CA 1
ATOM 3021 C C . ARG A 1 400 ? 0.992 36.682 -26.652 1.00 32.09 400 ARG A C 1
ATOM 3023 O O . ARG A 1 400 ? 0.434 37.769 -26.589 1.00 32.09 400 ARG A O 1
ATOM 3030 N N . GLY A 1 401 ? 1.527 36.091 -25.587 1.00 29.36 401 GLY A N 1
ATOM 3031 C CA . GLY A 1 401 ? 1.634 36.714 -24.255 1.00 29.36 401 GLY A CA 1
ATOM 3032 C C . GLY A 1 401 ? 2.592 35.890 -23.397 1.00 29.36 401 GLY A C 1
ATOM 3033 O O . GLY A 1 401 ? 2.284 34.754 -23.070 1.00 29.36 401 GLY A O 1
ATOM 3034 N N . GLN A 1 402 ? 3.880 36.231 -23.429 1.00 30.03 402 GLN A N 1
ATOM 3035 C CA . GLN A 1 402 ? 4.631 36.972 -22.402 1.00 30.03 402 GLN A CA 1
ATOM 3036 C C . GLN A 1 402 ? 4.955 36.157 -21.138 1.00 30.03 402 GLN A C 1
ATOM 3038 O O . GLN A 1 402 ? 4.094 35.601 -20.468 1.00 30.03 402 GLN A O 1
ATOM 3043 N N . LYS A 1 403 ? 6.270 36.084 -20.891 1.00 29.11 403 LYS A N 1
ATOM 3044 C CA . LYS A 1 403 ? 6.982 35.361 -19.835 1.00 29.11 403 LYS A CA 1
ATOM 3045 C C . LYS A 1 403 ? 6.571 35.845 -18.441 1.00 29.11 403 LYS A C 1
ATOM 3047 O O . LYS A 1 403 ? 6.604 37.044 -18.187 1.00 29.11 403 LYS A O 1
ATOM 3052 N N . ALA A 1 404 ? 6.318 34.903 -17.536 1.00 29.69 404 ALA A N 1
ATOM 3053 C CA . ALA A 1 404 ? 6.398 35.127 -16.094 1.00 29.69 404 ALA A CA 1
ATOM 3054 C C . ALA A 1 404 ? 7.836 34.818 -15.599 1.00 29.69 404 ALA A C 1
ATOM 3056 O O . ALA A 1 404 ? 8.476 33.926 -16.167 1.00 29.69 404 ALA A O 1
ATOM 3057 N N . PRO A 1 405 ? 8.370 35.556 -14.607 1.00 33.41 405 PRO A N 1
ATOM 3058 C CA . PRO A 1 405 ? 9.750 35.426 -14.126 1.00 33.41 405 PRO A CA 1
ATOM 3059 C C . PRO A 1 405 ? 9.946 34.193 -13.218 1.00 33.41 405 PRO A C 1
ATOM 3061 O O . PRO A 1 405 ? 8.962 33.633 -12.731 1.00 33.41 405 PRO A O 1
ATOM 3064 N N . PRO A 1 406 ? 11.199 33.744 -12.991 1.00 30.91 406 PRO A N 1
ATOM 3065 C CA . PRO A 1 406 ? 11.476 32.527 -12.240 1.00 30.91 406 PRO A CA 1
ATOM 3066 C C . PRO A 1 406 ? 11.316 32.796 -10.741 1.00 30.91 406 PRO A C 1
ATOM 3068 O O . PRO A 1 406 ? 12.069 33.570 -10.154 1.00 30.91 406 PRO A O 1
ATOM 3071 N N . THR A 1 407 ? 10.335 32.161 -10.109 1.00 32.50 407 THR A N 1
ATOM 3072 C CA . THR A 1 407 ? 10.278 32.075 -8.648 1.00 32.50 407 THR A CA 1
ATOM 3073 C C . THR A 1 407 ? 11.220 30.979 -8.172 1.00 32.50 407 THR A C 1
ATOM 3075 O O . THR A 1 407 ? 11.187 29.859 -8.681 1.00 32.50 407 THR A O 1
ATOM 3078 N N . GLN A 1 408 ? 12.063 31.371 -7.221 1.00 30.77 408 GLN A N 1
ATOM 3079 C CA . GLN A 1 408 ? 13.143 30.620 -6.599 1.00 30.77 408 GLN A CA 1
ATOM 3080 C C . GLN A 1 408 ? 12.752 29.197 -6.193 1.00 30.77 408 GLN A C 1
ATOM 3082 O O . GLN A 1 408 ? 11.669 28.938 -5.668 1.00 30.77 408 GLN A O 1
ATOM 3087 N N . GLU A 1 409 ? 13.697 28.299 -6.452 1.00 36.62 409 GLU A N 1
ATOM 3088 C CA . GLU A 1 409 ? 13.716 26.898 -6.063 1.00 36.62 409 GLU A CA 1
ATOM 3089 C C . GLU A 1 409 ? 13.478 26.760 -4.556 1.00 36.62 409 GLU A C 1
ATOM 3091 O O . GLU A 1 409 ? 14.260 27.227 -3.729 1.00 36.62 409 GLU A O 1
ATOM 3096 N N . ILE A 1 410 ? 12.376 26.107 -4.188 1.00 37.03 410 ILE A N 1
ATOM 3097 C CA . ILE A 1 410 ? 12.178 25.636 -2.821 1.00 37.03 410 ILE A CA 1
ATOM 3098 C C . ILE A 1 410 ? 13.055 24.396 -2.668 1.00 37.03 410 ILE A C 1
ATOM 3100 O O . ILE A 1 410 ? 12.812 23.352 -3.275 1.00 37.03 410 ILE A O 1
ATOM 3104 N N . ASN A 1 411 ? 14.114 24.590 -1.891 1.00 37.44 411 ASN A N 1
ATOM 3105 C CA . ASN A 1 411 ? 15.180 23.652 -1.598 1.00 37.44 411 ASN A CA 1
ATOM 3106 C C . ASN A 1 411 ? 14.695 22.236 -1.271 1.00 37.44 411 ASN A C 1
ATOM 3108 O O . ASN A 1 411 ? 13.844 22.000 -0.412 1.00 37.44 411 ASN A O 1
ATOM 3112 N N . ASN A 1 412 ? 15.345 21.282 -1.929 1.00 43.06 412 ASN A N 1
ATOM 3113 C CA . ASN A 1 412 ? 15.323 19.869 -1.609 1.00 43.06 412 ASN A CA 1
ATOM 3114 C C . ASN A 1 412 ? 16.132 19.641 -0.316 1.00 43.06 412 ASN A C 1
ATOM 3116 O O . ASN A 1 412 ? 17.351 19.501 -0.373 1.00 43.06 412 ASN A O 1
ATOM 3120 N N . MET A 1 413 ? 15.472 19.596 0.849 1.00 38.38 413 MET A N 1
ATOM 3121 C CA . MET A 1 413 ? 16.124 19.345 2.154 1.00 38.38 413 MET A CA 1
ATOM 3122 C C . MET A 1 413 ? 16.815 17.971 2.270 1.00 38.38 413 MET A C 1
ATOM 3124 O O . MET A 1 413 ? 17.489 17.706 3.257 1.00 38.38 413 MET A O 1
ATOM 3128 N N . PHE A 1 414 ? 16.698 17.102 1.263 1.00 38.38 414 PHE A N 1
ATOM 3129 C CA . PHE A 1 414 ? 17.402 15.819 1.213 1.00 38.38 414 PHE A CA 1
ATOM 3130 C C . PHE A 1 414 ? 18.788 15.894 0.558 1.00 38.38 414 PHE A C 1
ATOM 3132 O O . PHE A 1 414 ? 19.521 14.912 0.603 1.00 38.38 414 PHE A O 1
ATOM 3139 N N . ALA A 1 415 ? 19.169 17.029 -0.042 1.00 45.75 415 ALA A N 1
ATOM 3140 C CA . ALA A 1 415 ? 20.499 17.184 -0.642 1.00 45.75 415 ALA A CA 1
ATOM 3141 C C . ALA A 1 415 ? 21.624 17.190 0.411 1.00 45.75 415 ALA A C 1
ATOM 3143 O O . ALA A 1 415 ? 22.719 16.730 0.131 1.00 45.75 415 ALA A O 1
ATOM 3144 N N . GLN A 1 416 ? 21.337 17.638 1.638 1.00 39.03 416 GLN A N 1
ATOM 3145 C CA . GLN A 1 416 ? 22.320 17.710 2.728 1.00 39.03 416 GLN A CA 1
ATOM 3146 C C . GLN A 1 416 ? 22.605 16.360 3.410 1.00 39.03 416 GLN A C 1
ATOM 3148 O O . GLN A 1 416 ? 23.500 16.279 4.241 1.00 39.03 416 GLN A O 1
ATOM 3153 N N . LEU A 1 417 ? 21.855 15.302 3.079 1.00 37.59 417 LEU A N 1
ATOM 3154 C CA . LEU A 1 417 ? 22.031 13.952 3.640 1.00 37.59 417 LEU A CA 1
ATOM 3155 C C . LEU A 1 417 ? 22.939 13.050 2.791 1.00 37.59 417 LEU A C 1
ATOM 3157 O O . LEU A 1 417 ? 23.132 11.887 3.131 1.00 37.59 417 LEU A O 1
ATOM 3161 N N . MET A 1 418 ? 23.476 13.577 1.694 1.00 39.84 418 MET A N 1
ATOM 3162 C CA . MET A 1 418 ? 24.403 12.877 0.814 1.00 39.84 418 MET A CA 1
ATOM 3163 C C . MET A 1 418 ? 25.700 13.683 0.800 1.00 39.84 418 MET A C 1
ATOM 3165 O O . MET A 1 418 ? 25.926 14.468 -0.114 1.00 39.84 418 MET A O 1
ATOM 3169 N N . SER A 1 419 ? 26.502 13.563 1.861 1.00 37.97 419 SER A N 1
ATOM 3170 C CA . SER A 1 419 ? 27.891 14.019 1.825 1.00 37.97 419 SER A CA 1
ATOM 3171 C C . SER A 1 419 ? 28.587 13.293 0.678 1.00 37.97 419 SER A C 1
ATOM 3173 O O . SER A 1 419 ? 28.621 12.061 0.652 1.00 37.97 419 SER A O 1
ATOM 3175 N N . GLU A 1 420 ? 29.060 14.062 -0.292 1.00 40.16 420 GLU A N 1
ATOM 3176 C CA . GLU A 1 420 ? 29.970 13.597 -1.327 1.00 40.16 420 GLU A CA 1
ATOM 3177 C C . GLU A 1 420 ? 31.275 13.222 -0.608 1.00 40.16 420 GLU A C 1
ATOM 3179 O O . GLU A 1 420 ? 31.899 14.064 0.032 1.00 40.16 420 GLU A O 1
ATOM 3184 N N . GLU A 1 421 ? 31.625 11.934 -0.607 1.00 38.94 421 GLU A N 1
ATOM 3185 C CA . GLU A 1 421 ? 33.010 11.523 -0.385 1.00 38.94 421 GLU A CA 1
ATOM 3186 C C . GLU A 1 421 ? 33.760 11.981 -1.642 1.00 38.94 421 GLU A C 1
ATOM 3188 O O . GLU A 1 421 ? 33.648 11.363 -2.701 1.00 38.94 421 GLU A O 1
ATOM 3193 N N . GLU A 1 422 ? 34.395 13.150 -1.552 1.00 39.84 422 GLU A N 1
ATOM 3194 C CA . GLU A 1 422 ? 35.373 13.621 -2.528 1.00 39.84 422 GLU A CA 1
ATOM 3195 C C . GLU A 1 422 ? 36.542 12.621 -2.506 1.00 39.84 422 GLU A C 1
ATOM 3197 O O . GLU A 1 422 ? 37.229 12.468 -1.498 1.00 39.84 422 GLU A O 1
ATOM 3202 N N . GLU A 1 423 ? 36.707 11.863 -3.594 1.00 35.88 423 GLU A N 1
ATOM 3203 C CA . GLU A 1 423 ? 37.958 11.162 -3.883 1.00 35.88 423 GLU A CA 1
ATOM 3204 C C . GLU A 1 423 ? 38.994 12.242 -4.215 1.00 35.88 423 GLU A C 1
ATOM 3206 O O . GLU A 1 423 ? 38.913 12.887 -5.261 1.00 35.88 423 GLU A O 1
ATOM 3211 N N . ASP A 1 424 ? 39.926 12.471 -3.290 1.00 39.88 424 ASP A N 1
ATOM 3212 C CA . ASP A 1 424 ? 41.139 13.241 -3.542 1.00 39.88 424 ASP A CA 1
ATOM 3213 C C . ASP A 1 424 ? 41.965 12.515 -4.619 1.00 39.88 424 ASP A C 1
ATOM 3215 O O . ASP A 1 424 ? 42.530 11.443 -4.382 1.00 39.88 424 ASP A O 1
ATOM 3219 N N . ASP A 1 425 ? 42.024 13.097 -5.816 1.00 40.72 425 ASP A N 1
ATOM 3220 C CA . ASP A 1 425 ? 43.040 12.779 -6.816 1.00 40.72 425 ASP A CA 1
ATOM 3221 C C . ASP A 1 425 ? 44.380 13.385 -6.342 1.00 40.72 425 ASP A C 1
ATOM 3223 O O . ASP A 1 425 ? 44.576 14.600 -6.412 1.00 40.72 425 ASP A O 1
ATOM 3227 N N . GLU A 1 426 ? 45.309 12.555 -5.854 1.00 44.72 426 GLU A N 1
ATOM 3228 C CA . GLU A 1 426 ? 46.721 12.937 -5.692 1.00 44.72 426 GLU A CA 1
ATOM 3229 C C . GLU A 1 426 ? 47.514 12.621 -6.978 1.00 44.72 426 GLU A C 1
ATOM 3231 O O . GLU A 1 426 ? 47.427 11.516 -7.524 1.00 44.72 426 GLU A O 1
ATOM 3236 N N . GLU A 1 427 ? 48.275 13.622 -7.444 1.00 40.31 427 GLU A N 1
ATOM 3237 C CA . GLU A 1 427 ? 49.313 13.544 -8.493 1.00 40.31 427 GLU A CA 1
ATOM 3238 C C . GLU A 1 427 ? 50.524 12.685 -8.101 1.00 40.31 427 GLU A C 1
ATOM 3240 O O . GLU A 1 427 ? 50.959 12.746 -6.925 1.00 40.31 427 GLU A O 1
#

Organism: Umbra pygmaea (NCBI:txid75934)

Secondary structure (DSSP, 8-state):
-------TT-HHHHHHHS-S---STTTSTTS--SS-HHHHHHHHTT-S-HHHHIIIIISEEE----S--TTSPPGGGGGHHHHHHHHHHHHTTSGGGS---------------------------------------------------------S-----EEEEEEETTEEEEEEE-----SS---TTTGGGS-HHHHHHHHHHHTT--HHHHTTS-HHHHHHHHHHHHHHHH-SSPPPHHHHHHHHHHHHHHHHHHH--TT--HHHHHHHHHHHHHSPPGGGGTT--HHHHHHHHHHHHHHHHHHHHHHHTT-SSPPP-HHHH--HHHHHHHHHHHHTT--GGGGS-S-HHHHHHHHHHHHHHHHHHS--------------------------------PPP-------TTGGG----------

InterPro domains:
  IPR026832 Asteroid [PTHR15665] (1-419)
  IPR060554 Asteroid, C-terminal domain [PF27698] (288-371)

Mean predicted aligned error: 17.0 Å

Foldseek 3Di:
DDDDDDDPPPPVCVCVVPPDPDPCPPVCPPPPDPAASVVVVCVVVVLADVQLVCCLPVLEAEDDADQAQLVDPGLLQLQQLLVLQSSCQSCVVVVVPPDPDPPDDDDDDDDDDDDDDDDDDDDDDDDDDDDDDDDDDDDDDDDDDDDDPDDPDDDDDDQRWRWYFTDNRPDTDTDTRGHDHFPLHDHRNCLVVDDLVSLVVRLCRSLLFDPVLQVVADQQCSLLLSLLLSSQPRDVVHDDPLLSLLLLLLQLQLVLVVPDDVPDDPQSVVLVVLLVVLFDDPVNPPPQDSVSSNSVSSSVSSLVSSSNSCSSSVNSTDHHPPVSNDDPRRSSSSSVVVVVVDDSCVSPRPDPVSVVNSVSSVSSSVNSNPDDPDPDDDDDPDDDDDDDDDDDDDDDDDDDDDDDDDDDDPDDPCVVVDPPPPDDDDD

Sequence (427 aa):
MKEYHLTPMSRLSTWFSGGSSRSPRGLWSTTPCPLPEWLCWAALSGAMAPLVLDVLEHRRVMLLPQVENSRLPSSHCSATAVRQALYGILLANQETGGSRGEVHGVQGHGAHESQGGRGRGGRGGGGMGRGMRGRGGGQEQGYGAGLGENNRCDGVEGRVCVEEYDRNALNLSKNKMEPRPPRTLLRLDTLSQAPVGVRLGVLCEVLGVKESCLAPLPPHLRLVVGVTGFWRREARPHPSLPQIQALLLGMVYGEMARNCHPGQNQKTAAERNIWIKLRLRPGDRRGLDLGAAHALSQWQACLWTVICLNQLLCLPLPEPDTALLFSGSLVHRLVNYLNGGCPPESVLAATPYSIQLYRSLLAALENCTIKTPNSSSASRTRGGGRGRPRGQGRRGGRGRGQKAPPTQEINNMFAQLMSEEEEDDEE

pLDDT: mean 70.68, std 26.72, range [26.45, 98.31]